Protein AF-A0A6G3X586-F1 (afdb_monomer_lite)

pLDDT: mean 78.6, std 13.58, range [30.55, 94.75]

Structure (mmCIF, N/CA/C/O backbone):
data_AF-A0A6G3X586-F1
#
_entry.id   AF-A0A6G3X586-F1
#
loop_
_atom_site.group_PDB
_atom_site.id
_atom_site.type_symbol
_atom_site.label_atom_id
_atom_site.label_alt_id
_atom_site.label_comp_id
_atom_site.label_asym_id
_atom_site.label_entity_id
_atom_site.label_seq_id
_atom_site.pdbx_PDB_ins_code
_atom_site.Cartn_x
_atom_site.Cartn_y
_atom_site.Cartn_z
_atom_site.occupancy
_atom_site.B_iso_or_equiv
_atom_site.auth_seq_id
_atom_site.auth_comp_id
_atom_site.auth_asym_id
_atom_site.auth_atom_id
_atom_site.pdbx_PDB_model_num
ATOM 1 N N . MET A 1 1 ? 48.080 -34.070 -4.039 1.00 36.97 1 MET A N 1
ATOM 2 C CA . MET A 1 1 ? 47.866 -32.963 -3.089 1.00 36.97 1 MET A CA 1
ATOM 3 C C . MET A 1 1 ? 46.733 -32.129 -3.652 1.00 36.97 1 MET A C 1
ATOM 5 O O . MET A 1 1 ? 46.839 -31.696 -4.789 1.00 36.97 1 MET A O 1
ATOM 9 N N . ALA A 1 2 ? 45.612 -32.093 -2.939 1.00 36.22 2 ALA A N 1
ATOM 10 C CA . ALA A 1 2 ? 44.369 -31.436 -3.334 1.00 36.22 2 ALA A CA 1
ATOM 11 C C . ALA A 1 2 ? 44.208 -30.117 -2.557 1.00 36.22 2 ALA A C 1
ATOM 13 O O . ALA A 1 2 ? 44.807 -29.987 -1.491 1.00 36.22 2 ALA A O 1
ATOM 14 N N . ASN A 1 3 ? 43.349 -29.232 -3.076 1.00 36.88 3 ASN A N 1
ATOM 15 C CA . ASN A 1 3 ? 42.994 -27.871 -2.632 1.00 36.88 3 ASN A CA 1
ATOM 16 C C . ASN A 1 3 ? 43.900 -26.721 -3.102 1.00 36.88 3 ASN A C 1
ATOM 18 O O . ASN A 1 3 ? 44.651 -26.172 -2.307 1.00 36.88 3 ASN A O 1
ATOM 22 N N . ASP A 1 4 ? 43.674 -26.253 -4.333 1.00 36.09 4 ASP A N 1
ATOM 23 C CA . ASP A 1 4 ? 43.528 -24.808 -4.566 1.00 36.09 4 ASP A CA 1
ATOM 24 C C . ASP A 1 4 ? 42.024 -24.531 -4.641 1.00 36.09 4 ASP A C 1
ATOM 26 O O . ASP A 1 4 ? 41.358 -24.742 -5.657 1.00 36.09 4 ASP A O 1
ATOM 30 N N . GLY A 1 5 ? 41.464 -24.223 -3.472 1.00 30.55 5 GLY A N 1
ATOM 31 C CA . GLY A 1 5 ? 40.041 -24.014 -3.271 1.00 30.55 5 GLY A CA 1
ATOM 32 C C . GLY A 1 5 ? 39.589 -22.711 -3.914 1.00 30.55 5 GLY A C 1
ATOM 33 O O . GLY A 1 5 ? 40.116 -21.644 -3.611 1.00 30.55 5 GLY A O 1
ATOM 34 N N . PHE A 1 6 ? 38.565 -22.809 -4.760 1.00 34.66 6 PHE A N 1
ATOM 35 C CA . PHE A 1 6 ? 37.678 -21.689 -5.033 1.00 34.66 6 PHE A CA 1
ATOM 36 C C . PHE A 1 6 ? 37.209 -21.114 -3.692 1.00 34.66 6 PHE A C 1
ATOM 38 O O . PHE A 1 6 ? 36.613 -21.818 -2.874 1.00 34.66 6 PHE A O 1
ATOM 45 N N . ASP A 1 7 ? 37.538 -19.850 -3.456 1.00 36.34 7 ASP A N 1
ATOM 46 C CA . ASP A 1 7 ? 37.133 -19.106 -2.275 1.00 36.34 7 ASP A CA 1
ATOM 47 C C . ASP A 1 7 ? 35.607 -18.905 -2.302 1.00 36.34 7 ASP A C 1
ATOM 49 O O . ASP A 1 7 ? 35.078 -18.082 -3.047 1.00 36.34 7 ASP A O 1
ATOM 53 N N . PHE A 1 8 ? 34.898 -19.717 -1.513 1.00 44.78 8 PHE A N 1
ATOM 54 C CA . PHE A 1 8 ? 33.467 -19.591 -1.216 1.00 44.78 8 PHE A CA 1
ATOM 55 C C . PHE A 1 8 ? 33.231 -18.831 0.098 1.00 44.78 8 PHE A C 1
ATOM 57 O O . PHE A 1 8 ? 32.256 -19.100 0.809 1.00 44.78 8 PHE A O 1
ATOM 64 N N . SER A 1 9 ? 34.115 -17.901 0.473 1.00 37.94 9 SER A N 1
ATOM 65 C CA . SER A 1 9 ? 33.796 -16.957 1.542 1.00 37.94 9 SER A CA 1
ATOM 66 C C . SER A 1 9 ? 32.467 -16.254 1.213 1.00 37.94 9 SER A C 1
ATOM 68 O O . SER A 1 9 ? 32.181 -16.004 0.039 1.00 37.94 9 SER A O 1
ATOM 70 N N . PRO A 1 10 ? 31.588 -15.990 2.203 1.00 40.00 10 PRO A N 1
ATOM 71 C CA . PRO A 1 10 ? 30.251 -15.477 1.939 1.00 40.00 10 PRO A CA 1
ATOM 72 C C . PRO A 1 10 ? 30.325 -14.019 1.464 1.00 40.00 10 PRO A C 1
ATOM 74 O O . PRO A 1 10 ? 30.099 -13.077 2.221 1.00 40.00 10 PRO A O 1
ATOM 77 N N . GLY A 1 11 ? 30.635 -13.818 0.185 1.00 35.56 11 GLY A N 1
ATOM 78 C CA . GLY A 1 11 ? 30.393 -12.572 -0.517 1.00 35.56 11 GLY A CA 1
ATOM 79 C C . GLY A 1 11 ? 28.892 -12.334 -0.504 1.00 35.56 11 GLY A C 1
ATOM 80 O O . GLY A 1 11 ? 28.153 -13.126 -1.077 1.00 35.56 11 GLY A O 1
ATOM 81 N N . ALA A 1 12 ? 28.465 -11.306 0.237 1.00 33.88 12 ALA A N 1
ATOM 82 C CA . ALA A 1 12 ? 27.104 -10.776 0.331 1.00 33.88 12 ALA A CA 1
ATOM 83 C C . ALA A 1 12 ? 26.022 -11.728 -0.209 1.00 33.88 12 ALA A C 1
ATOM 85 O O . ALA A 1 12 ? 25.489 -11.515 -1.299 1.00 33.88 12 ALA A O 1
ATOM 86 N N . GLN A 1 13 ? 25.707 -12.785 0.548 1.00 34.16 13 GLN A N 1
ATOM 87 C CA . GLN A 1 13 ? 24.549 -13.618 0.243 1.00 34.16 13 GLN A CA 1
ATOM 88 C C . GLN A 1 13 ? 23.329 -12.698 0.220 1.00 34.16 13 GLN A C 1
ATOM 90 O O . GLN A 1 13 ? 22.898 -12.193 1.256 1.00 34.16 13 GLN A O 1
ATOM 95 N N . ILE A 1 14 ? 22.798 -12.439 -0.974 1.00 38.78 14 ILE A N 1
ATOM 96 C CA . ILE A 1 14 ? 21.468 -11.864 -1.129 1.00 38.78 14 ILE A CA 1
ATOM 97 C C . ILE A 1 14 ? 20.539 -12.909 -0.510 1.00 38.78 14 ILE A C 1
ATOM 99 O O . ILE A 1 14 ? 20.522 -14.038 -1.005 1.00 38.78 14 ILE A O 1
ATOM 103 N N . PRO A 1 15 ? 19.816 -12.606 0.581 1.00 34.91 15 PRO A N 1
ATOM 104 C CA . PRO A 1 15 ? 18.956 -13.593 1.208 1.00 34.91 15 PRO A CA 1
ATOM 105 C C . PRO A 1 15 ? 17.920 -14.062 0.187 1.00 34.91 15 PRO A C 1
ATOM 107 O O . PRO A 1 15 ? 17.019 -13.308 -0.182 1.00 34.91 15 PRO A O 1
ATOM 110 N N . ILE A 1 16 ? 18.031 -15.311 -0.267 1.00 45.00 16 ILE A N 1
ATOM 111 C CA . ILE A 1 16 ? 16.964 -15.986 -1.007 1.00 45.00 16 ILE A CA 1
ATOM 112 C C . ILE A 1 16 ? 15.953 -16.465 0.039 1.00 45.00 16 ILE A C 1
ATOM 114 O O . ILE A 1 16 ? 15.824 -17.648 0.336 1.00 45.00 16 ILE A O 1
ATOM 118 N N . GLN A 1 17 ? 15.267 -15.513 0.669 1.00 34.84 17 GLN A N 1
ATOM 119 C CA . GLN A 1 17 ? 14.029 -15.794 1.380 1.00 34.84 17 GLN A CA 1
ATOM 120 C C . GLN A 1 17 ? 12.883 -15.569 0.397 1.00 34.84 17 GLN A C 1
ATOM 122 O O . GLN A 1 17 ? 12.553 -14.433 0.069 1.00 34.84 17 GLN A O 1
ATOM 127 N N . GLY A 1 18 ? 12.305 -16.662 -0.097 1.00 41.31 18 GLY A N 1
ATOM 128 C CA . GLY A 1 18 ? 11.139 -16.622 -0.977 1.00 41.31 18 GLY A CA 1
ATOM 129 C C . GLY A 1 18 ? 11.211 -17.651 -2.096 1.00 41.31 18 GLY A C 1
ATOM 130 O O . GLY A 1 18 ? 11.381 -17.297 -3.255 1.00 41.31 18 GLY A O 1
ATOM 131 N N . SER A 1 19 ? 11.012 -18.931 -1.774 1.00 39.28 19 SER A N 1
ATOM 132 C CA . SER A 1 19 ? 10.691 -19.962 -2.777 1.00 39.28 19 SER A CA 1
ATOM 133 C C . SER A 1 19 ? 9.317 -19.750 -3.436 1.00 39.28 19 SER A C 1
ATOM 135 O O . SER A 1 19 ? 8.934 -20.508 -4.323 1.00 39.28 19 SER A O 1
ATOM 137 N N . GLY A 1 20 ? 8.568 -18.723 -3.023 1.00 43.47 20 GLY A N 1
ATOM 138 C CA . GLY A 1 20 ? 7.273 -18.355 -3.578 1.00 43.47 20 GLY A CA 1
ATOM 139 C C . GLY A 1 20 ? 7.307 -17.003 -4.271 1.00 43.47 20 GLY A C 1
ATOM 140 O O . GLY A 1 20 ? 6.726 -16.078 -3.732 1.00 43.47 20 GLY A O 1
ATOM 141 N N . GLY A 1 21 ? 7.985 -16.885 -5.419 1.00 50.34 21 GLY A N 1
ATOM 142 C CA . GLY A 1 21 ? 7.799 -15.844 -6.455 1.00 50.34 21 GLY A CA 1
ATOM 143 C C . GLY A 1 21 ? 7.894 -14.349 -6.080 1.00 50.34 21 GLY A C 1
ATOM 144 O O . GLY A 1 21 ? 7.974 -13.517 -6.976 1.00 50.34 21 GLY A O 1
ATOM 145 N N . GLN A 1 22 ? 7.897 -13.987 -4.800 1.00 57.09 22 GLN A N 1
ATOM 146 C CA . GLN A 1 22 ? 7.842 -12.629 -4.276 1.00 57.09 22 GLN A CA 1
ATOM 147 C C . GLN A 1 22 ? 9.166 -12.304 -3.597 1.00 57.09 22 GLN A C 1
ATOM 149 O O . GLN A 1 22 ? 9.701 -13.085 -2.809 1.00 57.09 22 GLN A O 1
ATOM 154 N N . THR A 1 23 ? 9.712 -11.137 -3.922 1.00 70.12 23 THR A N 1
ATOM 155 C CA . THR A 1 23 ? 11.015 -10.709 -3.414 1.00 70.12 23 THR A CA 1
ATOM 156 C C . THR A 1 23 ? 10.920 -10.274 -1.949 1.00 70.12 23 THR A C 1
ATOM 158 O O . THR A 1 23 ? 9.900 -9.736 -1.514 1.00 70.12 23 THR A O 1
ATOM 161 N N . VAL A 1 24 ? 12.010 -10.424 -1.186 1.00 75.19 24 VAL A N 1
ATOM 162 C CA . VAL A 1 24 ? 12.110 -9.944 0.211 1.00 75.19 24 VAL A CA 1
ATOM 163 C C . VAL A 1 24 ? 11.704 -8.471 0.331 1.00 75.19 24 VAL A C 1
ATOM 165 O O . VAL A 1 24 ? 10.998 -8.091 1.263 1.00 75.19 24 VAL A O 1
ATOM 168 N N . ALA A 1 25 ? 12.096 -7.648 -0.646 1.00 80.12 25 ALA A N 1
ATOM 169 C CA . ALA A 1 25 ? 11.723 -6.238 -0.710 1.00 80.12 25 ALA A CA 1
ATOM 170 C C . ALA A 1 25 ? 10.202 -6.037 -0.847 1.00 80.12 25 ALA A C 1
ATOM 172 O O . ALA A 1 25 ? 9.638 -5.179 -0.167 1.00 80.12 25 ALA A O 1
ATOM 173 N N . THR A 1 26 ? 9.532 -6.857 -1.666 1.00 85.38 26 THR A N 1
ATOM 174 C CA . THR A 1 26 ? 8.068 -6.834 -1.827 1.00 85.38 26 THR A CA 1
ATOM 175 C C . THR A 1 26 ? 7.377 -7.155 -0.507 1.00 85.38 26 THR A C 1
ATOM 177 O O . THR A 1 26 ? 6.528 -6.387 -0.055 1.00 85.38 26 THR A O 1
ATOM 180 N N . ASN A 1 27 ? 7.791 -8.237 0.157 1.00 85.56 27 ASN A N 1
ATOM 181 C CA . ASN A 1 27 ? 7.192 -8.668 1.420 1.00 85.56 27 ASN A CA 1
ATOM 182 C C . ASN A 1 27 ? 7.431 -7.652 2.539 1.00 85.56 27 ASN A C 1
ATOM 184 O O . ASN A 1 27 ? 6.507 -7.316 3.280 1.00 85.56 27 ASN A O 1
ATOM 188 N N . ALA A 1 28 ? 8.644 -7.102 2.632 1.00 84.75 28 ALA A N 1
ATOM 189 C CA . ALA A 1 28 ? 8.978 -6.071 3.606 1.00 84.75 28 ALA A CA 1
ATOM 190 C C . ALA A 1 28 ? 8.129 -4.804 3.409 1.00 84.75 28 ALA A C 1
ATOM 192 O O . ALA A 1 28 ? 7.617 -4.258 4.391 1.00 84.75 28 ALA A O 1
ATOM 193 N N . LEU A 1 29 ? 7.921 -4.365 2.164 1.00 88.00 29 LEU A N 1
ATOM 194 C CA . LEU A 1 29 ? 7.099 -3.192 1.861 1.00 88.00 29 LEU A CA 1
ATOM 195 C C . LEU A 1 29 ? 5.605 -3.463 2.097 1.00 88.00 29 LEU A C 1
ATOM 197 O O . LEU A 1 29 ? 4.931 -2.662 2.742 1.00 88.00 29 LEU A O 1
ATOM 201 N N . ALA A 1 30 ? 5.097 -4.620 1.666 1.00 89.44 30 ALA A N 1
ATOM 202 C CA . ALA A 1 30 ? 3.726 -5.057 1.932 1.00 89.44 30 ALA A CA 1
ATOM 203 C C . ALA A 1 30 ? 3.435 -5.168 3.440 1.00 89.44 30 ALA A C 1
ATOM 205 O O . ALA A 1 30 ? 2.337 -4.839 3.894 1.00 89.44 30 ALA A O 1
ATOM 206 N N . SER A 1 31 ? 4.437 -5.558 4.237 1.00 89.56 31 SER A N 1
ATOM 207 C CA . SER A 1 31 ? 4.339 -5.668 5.696 1.00 89.56 31 SER A CA 1
ATOM 208 C C . SER A 1 31 ? 3.964 -4.342 6.369 1.00 89.56 31 SER A C 1
ATOM 210 O O . SER A 1 31 ? 3.285 -4.341 7.398 1.00 89.56 31 SER A O 1
ATOM 212 N N . ALA A 1 32 ? 4.352 -3.206 5.774 1.00 90.44 32 ALA A N 1
ATOM 213 C CA . ALA A 1 32 ? 4.057 -1.880 6.307 1.00 90.44 32 ALA A CA 1
ATOM 214 C C . ALA A 1 32 ? 2.546 -1.624 6.413 1.00 90.44 32 ALA A C 1
ATOM 216 O O . ALA A 1 32 ? 2.111 -0.959 7.351 1.00 90.44 32 ALA A O 1
ATOM 217 N N . ALA A 1 33 ? 1.737 -2.232 5.536 1.00 90.88 33 ALA A N 1
ATOM 218 C CA . ALA A 1 33 ? 0.279 -2.125 5.559 1.00 90.88 33 ALA A CA 1
ATOM 219 C C . ALA A 1 33 ? -0.357 -2.649 6.857 1.00 90.88 33 ALA A C 1
ATOM 221 O O . ALA A 1 33 ? -1.473 -2.247 7.190 1.00 90.88 33 ALA A O 1
ATOM 222 N N . TYR A 1 34 ? 0.337 -3.516 7.600 1.00 91.19 34 TYR A N 1
ATOM 223 C CA . TYR A 1 34 ? -0.156 -4.166 8.819 1.00 91.19 34 TYR A CA 1
ATOM 224 C C . TYR A 1 34 ? 0.435 -3.590 10.113 1.00 91.19 34 TYR A C 1
ATOM 226 O O . TYR A 1 34 ? 0.056 -4.025 11.200 1.00 91.19 34 TYR A O 1
ATOM 234 N N . ARG A 1 35 ? 1.351 -2.616 10.025 1.00 89.56 35 ARG A N 1
ATOM 235 C CA . ARG A 1 35 ? 2.018 -2.033 11.197 1.00 89.56 35 ARG A CA 1
ATOM 236 C C . ARG A 1 35 ? 1.106 -1.074 11.961 1.00 89.56 35 ARG A C 1
ATOM 238 O O . ARG A 1 35 ? 0.353 -0.307 11.364 1.00 89.56 35 ARG A O 1
ATOM 245 N N . ASP A 1 36 ? 1.257 -1.077 13.283 1.00 86.06 36 ASP A N 1
ATOM 246 C CA . ASP A 1 36 ? 0.514 -0.216 14.220 1.00 86.06 36 ASP A CA 1
ATOM 247 C C . ASP A 1 36 ? 1.396 0.886 14.841 1.00 86.06 36 ASP A C 1
ATOM 249 O O . ASP A 1 36 ? 1.116 1.428 15.906 1.00 86.06 36 ASP A O 1
ATOM 253 N N . SER A 1 37 ? 2.522 1.191 14.194 1.00 86.62 37 SER A N 1
ATOM 254 C CA . SER A 1 37 ? 3.462 2.226 14.631 1.00 86.62 37 SER A CA 1
ATOM 255 C C . SER A 1 37 ? 2.902 3.640 14.400 1.00 86.62 37 SER A C 1
ATOM 257 O O . SER A 1 37 ? 1.999 3.815 13.575 1.00 86.62 37 SER A O 1
ATOM 259 N N . PRO A 1 38 ? 3.455 4.666 15.073 1.00 87.00 38 PRO A N 1
ATOM 260 C CA . PRO A 1 38 ? 3.139 6.062 14.777 1.00 87.00 38 PRO A CA 1
ATOM 261 C C . PRO A 1 38 ? 3.427 6.406 13.310 1.00 87.00 38 PRO A C 1
ATOM 263 O O . PRO A 1 38 ? 4.398 5.909 12.736 1.00 87.00 38 PRO A O 1
ATOM 266 N N . VAL A 1 39 ? 2.604 7.257 12.694 1.00 84.44 39 VAL A N 1
ATOM 267 C CA . VAL A 1 39 ? 2.722 7.619 11.265 1.00 84.44 39 VAL A CA 1
ATOM 268 C C . VAL A 1 39 ? 4.057 8.289 10.965 1.00 84.44 39 VAL A C 1
ATOM 270 O O . VAL A 1 39 ? 4.594 8.131 9.875 1.00 84.44 39 VAL A O 1
ATOM 273 N N . GLU A 1 40 ? 4.618 8.998 11.940 1.00 83.94 40 GLU A N 1
ATOM 274 C CA . GLU A 1 40 ? 5.880 9.723 11.833 1.00 83.94 40 GLU A CA 1
ATOM 275 C C . GLU A 1 40 ? 7.057 8.802 11.492 1.00 83.94 40 GLU A C 1
ATOM 277 O O . GLU A 1 40 ? 7.987 9.244 10.826 1.00 83.94 40 GLU A O 1
ATOM 282 N N . THR A 1 41 ? 6.977 7.512 11.839 1.00 85.19 41 THR A N 1
ATOM 283 C CA . THR A 1 41 ? 7.995 6.508 11.475 1.00 85.19 41 THR A CA 1
ATOM 284 C C . THR A 1 41 ? 8.160 6.331 9.961 1.00 85.19 41 THR A C 1
ATOM 286 O O . THR A 1 41 ? 9.172 5.811 9.506 1.00 85.19 41 THR A O 1
ATOM 289 N N . ILE A 1 42 ? 7.210 6.804 9.141 1.00 82.56 42 ILE A N 1
ATOM 290 C CA . ILE A 1 42 ? 7.372 6.816 7.681 1.00 82.56 42 ILE A CA 1
ATOM 291 C C . ILE A 1 42 ? 8.483 7.771 7.223 1.00 82.56 42 ILE A C 1
ATOM 293 O O . ILE A 1 42 ? 9.032 7.596 6.138 1.00 82.56 42 ILE A O 1
ATOM 297 N N . LEU A 1 43 ? 8.812 8.785 8.032 1.00 85.50 43 LEU A N 1
ATOM 298 C CA . LEU A 1 43 ? 9.850 9.765 7.719 1.00 85.50 43 LEU A CA 1
ATOM 299 C C . LEU A 1 43 ? 11.255 9.162 7.805 1.00 85.50 43 LEU A C 1
ATOM 301 O O . LEU A 1 43 ? 12.158 9.665 7.139 1.00 85.50 43 LEU A O 1
ATOM 305 N N . ASP A 1 44 ? 11.420 8.060 8.539 1.00 84.25 44 ASP A N 1
ATOM 306 C CA . ASP A 1 44 ? 12.688 7.330 8.644 1.00 84.25 44 ASP A CA 1
ATOM 307 C C . ASP A 1 44 ? 13.099 6.701 7.301 1.00 84.25 44 ASP A C 1
ATOM 309 O O . ASP A 1 44 ? 14.271 6.420 7.071 1.00 84.25 44 ASP A O 1
ATOM 313 N N . ALA A 1 45 ? 12.142 6.504 6.387 1.00 80.06 45 ALA A N 1
ATOM 314 C CA . ALA A 1 45 ? 12.386 5.981 5.044 1.00 80.06 45 ALA A CA 1
ATOM 315 C C . ALA A 1 45 ? 12.781 7.064 4.018 1.00 80.06 45 ALA A C 1
ATOM 317 O O . ALA A 1 45 ? 12.910 6.764 2.829 1.00 80.06 45 ALA A O 1
ATOM 318 N N . ASN A 1 46 ? 12.938 8.323 4.437 1.00 82.00 46 ASN A N 1
ATOM 319 C CA . ASN A 1 46 ? 13.343 9.402 3.541 1.00 82.00 46 ASN A CA 1
ATOM 320 C C . ASN A 1 46 ? 14.794 9.229 3.080 1.00 82.00 46 ASN A C 1
ATOM 322 O O . ASN A 1 46 ? 15.685 8.932 3.872 1.00 82.00 46 ASN A O 1
ATOM 326 N N . SER A 1 47 ? 15.038 9.493 1.799 1.00 76.12 47 SER A N 1
ATOM 327 C CA . SER A 1 47 ? 16.384 9.601 1.235 1.00 76.12 47 SER A CA 1
ATOM 328 C C . SER A 1 47 ? 16.666 11.038 0.805 1.00 76.12 47 SER A C 1
ATOM 330 O O . SER A 1 47 ? 15.758 11.870 0.729 1.00 76.12 47 SER A O 1
ATOM 332 N N . GLU A 1 48 ? 17.925 11.340 0.484 1.00 73.88 48 GLU A N 1
ATOM 333 C CA . GLU A 1 48 ? 18.315 12.648 -0.065 1.00 73.88 48 GLU A CA 1
ATOM 334 C C . GLU A 1 48 ? 17.473 13.026 -1.296 1.00 73.88 48 GLU A C 1
ATOM 336 O O . GLU A 1 48 ? 17.083 14.183 -1.465 1.00 73.88 48 GLU A O 1
ATOM 341 N N . TRP A 1 49 ? 17.119 12.025 -2.108 1.00 68.06 49 TRP A N 1
ATOM 342 C CA . TRP A 1 49 ? 16.405 12.186 -3.372 1.00 68.06 49 TRP A CA 1
ATOM 343 C C . TRP A 1 49 ? 14.879 12.103 -3.261 1.00 68.06 49 TRP A C 1
ATOM 345 O O . TRP A 1 49 ? 14.187 12.632 -4.137 1.00 68.06 49 TRP A O 1
ATOM 355 N N . HIS A 1 50 ? 14.347 11.456 -2.217 1.00 73.81 50 HIS A N 1
ATOM 356 C CA . HIS A 1 50 ? 12.912 11.240 -2.025 1.00 73.81 50 HIS A CA 1
ATOM 357 C C . HIS A 1 50 ? 12.490 11.574 -0.591 1.00 73.81 50 HIS A C 1
ATOM 359 O O . HIS A 1 50 ? 12.794 10.844 0.353 1.00 73.81 50 HIS A O 1
ATOM 365 N N . LYS A 1 51 ? 11.742 12.675 -0.444 1.00 79.44 51 LYS A N 1
ATOM 366 C CA . LYS A 1 51 ? 11.223 13.157 0.841 1.00 79.44 51 LYS A CA 1
ATOM 367 C C . LYS A 1 51 ? 9.717 12.946 0.936 1.00 79.44 51 LYS A C 1
ATOM 369 O O . LYS A 1 51 ? 8.960 13.347 0.054 1.00 79.44 51 LYS A O 1
ATOM 374 N N . SER A 1 52 ? 9.287 12.361 2.042 1.00 80.19 52 SER A N 1
ATOM 375 C CA . SER A 1 52 ? 7.888 12.196 2.416 1.00 80.19 52 SER A CA 1
ATOM 376 C C . SER A 1 52 ? 7.454 13.325 3.343 1.00 80.19 52 SER A C 1
ATOM 378 O O . SER A 1 52 ? 8.227 13.802 4.172 1.00 80.19 52 SER A O 1
ATOM 380 N N . VAL A 1 53 ? 6.191 13.734 3.228 1.00 81.31 53 VAL A N 1
ATOM 381 C CA . VAL A 1 53 ? 5.582 14.741 4.104 1.00 81.31 53 VAL A CA 1
ATOM 382 C C . VAL A 1 53 ? 4.388 14.118 4.811 1.00 81.31 53 VAL A C 1
ATOM 384 O O . VAL A 1 53 ? 3.450 13.657 4.158 1.00 81.31 53 VAL A O 1
ATOM 387 N N . VAL A 1 54 ? 4.401 14.147 6.143 1.00 80.94 54 VAL A N 1
ATOM 388 C CA . VAL A 1 54 ? 3.244 13.783 6.968 1.00 80.94 54 VAL A CA 1
ATOM 389 C C . VAL A 1 54 ? 2.439 15.049 7.238 1.00 80.94 54 VAL A C 1
ATOM 391 O O . VAL A 1 54 ? 2.900 15.966 7.915 1.00 80.94 54 VAL A O 1
ATOM 394 N N . LYS A 1 55 ? 1.228 15.123 6.680 1.00 75.00 55 LYS A N 1
ATOM 395 C CA . LYS A 1 55 ? 0.302 16.230 6.942 1.00 75.00 55 LYS A CA 1
ATOM 396 C C . LYS A 1 55 ? -0.487 15.932 8.213 1.00 75.00 55 LYS A C 1
ATOM 398 O O . LYS A 1 55 ? -1.095 14.871 8.328 1.00 75.00 55 LYS A O 1
ATOM 403 N N . THR A 1 56 ? -0.505 16.872 9.152 1.00 66.94 56 THR A N 1
ATOM 404 C CA . THR A 1 56 ? -1.351 16.767 10.346 1.00 66.94 56 THR A CA 1
ATOM 405 C C . THR A 1 56 ? -2.825 16.926 9.958 1.00 66.94 56 THR A C 1
ATOM 407 O O . THR A 1 56 ? -3.171 17.749 9.110 1.00 66.94 56 THR A O 1
ATOM 410 N N . GLY A 1 57 ? -3.699 16.092 10.534 1.00 62.12 57 GLY A N 1
ATOM 411 C CA . GLY A 1 57 ? -5.125 16.050 10.192 1.00 62.12 57 GLY A CA 1
ATOM 412 C C . GLY A 1 57 ? -5.827 17.410 10.325 1.00 62.12 57 GLY A C 1
ATOM 413 O O . GLY A 1 57 ? -5.533 18.194 11.230 1.00 62.12 57 GLY A O 1
ATOM 414 N N . SER A 1 58 ? -6.768 17.685 9.416 1.00 55.84 58 SER A N 1
ATOM 415 C CA . SER A 1 58 ? -7.366 19.014 9.202 1.00 55.84 58 SER A CA 1
ATOM 416 C C . SER A 1 58 ? -8.376 19.454 10.269 1.00 55.84 58 SER A C 1
ATOM 418 O O . SER A 1 58 ? -8.608 20.654 10.430 1.00 55.84 58 SER A O 1
ATOM 420 N N . SER A 1 59 ? -8.978 18.537 11.034 1.00 55.72 59 SER A N 1
ATOM 421 C CA . SER A 1 59 ? -10.032 18.918 11.980 1.00 55.72 59 SER A CA 1
ATOM 422 C C . SER A 1 59 ? -9.449 19.339 13.330 1.00 55.72 59 SER A C 1
ATOM 424 O O . SER A 1 59 ? -8.937 18.503 14.069 1.00 55.72 59 SER A O 1
ATOM 426 N N . LYS A 1 60 ? -9.584 20.619 13.698 1.00 53.47 60 LYS A N 1
ATOM 427 C CA . LYS A 1 60 ? -9.293 21.114 15.060 1.00 53.47 60 LYS A CA 1
ATOM 428 C C . LYS A 1 60 ? -10.220 20.501 16.128 1.00 53.47 60 LYS A C 1
ATOM 430 O O . LYS A 1 60 ? -9.807 20.407 17.277 1.00 53.47 60 LYS A O 1
ATOM 435 N N . LEU A 1 61 ? -11.422 20.062 15.738 1.00 47.22 61 LEU A N 1
ATOM 436 C CA . LEU A 1 61 ? -12.472 19.535 16.623 1.00 47.22 61 LEU A CA 1
ATOM 437 C C . LEU A 1 61 ? -12.226 18.081 17.078 1.00 47.22 61 LEU A C 1
ATOM 439 O O . LEU A 1 61 ? -12.528 17.741 18.215 1.00 47.22 61 LEU A O 1
ATOM 443 N N . PHE A 1 62 ? -11.622 17.243 16.225 1.00 51.19 62 PHE A N 1
ATOM 444 C CA . PHE A 1 62 ? -11.301 15.838 16.525 1.00 51.19 62 PHE A CA 1
ATOM 445 C C . PHE A 1 62 ? -9.792 15.594 16.693 1.00 51.19 62 PHE A C 1
ATOM 447 O O . PHE A 1 62 ? -9.324 14.470 16.531 1.00 51.19 62 PHE A O 1
ATOM 454 N N . LYS A 1 63 ? -9.025 16.626 17.088 1.00 54.59 63 LYS A N 1
ATOM 455 C CA . LYS A 1 63 ? -7.590 16.567 17.464 1.00 54.59 63 LYS A CA 1
ATOM 456 C C . LYS A 1 63 ? -7.291 15.700 18.697 1.00 54.59 63 LYS A C 1
ATOM 458 O O . LYS A 1 63 ? -6.284 15.891 19.373 1.00 54.59 63 LYS A O 1
ATOM 463 N N . SER A 1 64 ? -8.166 14.769 19.040 1.00 58.69 64 SER A N 1
ATOM 464 C CA . SER A 1 64 ? -7.891 13.834 20.114 1.00 58.69 64 SER A CA 1
ATOM 465 C C . SER A 1 64 ? -6.912 12.773 19.621 1.00 58.69 64 SER A C 1
ATOM 467 O O . SER A 1 64 ? -7.067 12.274 18.505 1.00 58.69 64 SER A O 1
ATOM 469 N N . ASP A 1 65 ? -5.964 12.376 20.472 1.00 63.44 65 ASP A N 1
ATOM 470 C CA . ASP A 1 65 ? -5.035 11.268 20.201 1.00 63.44 65 ASP A CA 1
ATOM 471 C C . ASP A 1 65 ? -5.749 9.962 19.803 1.00 63.44 65 ASP A C 1
ATOM 473 O O . ASP A 1 65 ? -5.145 9.104 19.172 1.00 63.44 65 ASP A O 1
ATOM 477 N N . TYR A 1 66 ? -7.048 9.838 20.101 1.00 62.47 66 TYR A N 1
ATOM 478 C CA . TYR A 1 66 ? -7.882 8.681 19.776 1.00 62.47 66 TYR A CA 1
ATOM 479 C C . TYR A 1 66 ? -8.194 8.493 18.282 1.00 62.47 66 TYR A C 1
ATOM 481 O O . TYR A 1 66 ? -8.579 7.394 17.903 1.00 62.47 66 TYR A O 1
ATOM 489 N N . PHE A 1 67 ? -8.053 9.526 17.441 1.00 69.62 67 PHE A N 1
ATOM 490 C CA . PHE A 1 67 ? -8.394 9.459 16.006 1.00 69.62 67 PHE A CA 1
ATOM 491 C C . PHE A 1 67 ? -7.191 9.671 15.084 1.00 69.62 67 PHE A C 1
ATOM 493 O O . PHE A 1 67 ? -7.353 9.981 13.903 1.00 69.62 67 PHE A O 1
ATOM 500 N N . LYS A 1 68 ? -5.969 9.544 15.609 1.00 75.69 68 LYS A N 1
ATOM 501 C CA . LYS A 1 68 ? -4.782 9.575 14.756 1.00 75.69 68 LYS A CA 1
ATOM 502 C C . LYS A 1 68 ? -4.723 8.270 13.953 1.00 75.69 68 LYS A C 1
ATOM 504 O O . LYS A 1 68 ? -4.825 7.207 14.566 1.00 75.69 68 LYS A O 1
ATOM 509 N N . PRO A 1 69 ? -4.560 8.331 12.618 1.00 79.62 69 PRO A N 1
ATOM 510 C CA . PRO A 1 69 ? -4.332 7.122 11.841 1.00 79.62 69 PRO A CA 1
ATOM 511 C C . PRO A 1 69 ? -3.027 6.477 12.305 1.00 79.62 69 PRO A C 1
ATOM 513 O O . PRO A 1 69 ? -2.109 7.179 12.732 1.00 79.62 69 PRO A O 1
ATOM 516 N N . ASN A 1 70 ? -2.935 5.155 12.220 1.00 86.62 70 ASN A N 1
ATOM 517 C CA . ASN A 1 70 ? -1.663 4.462 12.412 1.00 86.62 70 ASN A CA 1
ATOM 518 C C . ASN A 1 70 ? -0.856 4.427 11.103 1.00 86.62 70 ASN A C 1
ATOM 520 O O . ASN A 1 70 ? -1.375 4.739 10.025 1.00 86.62 70 ASN A O 1
ATOM 524 N N . LEU A 1 71 ? 0.424 4.047 11.187 1.00 88.12 71 LEU A N 1
ATOM 525 C CA . LEU A 1 71 ? 1.306 3.936 10.023 1.00 88.12 71 LEU A CA 1
ATOM 526 C C . LEU A 1 71 ? 0.682 3.066 8.928 1.00 88.12 71 LEU A C 1
ATOM 528 O O . LEU A 1 71 ? 0.644 3.480 7.773 1.00 88.12 71 LEU A O 1
ATOM 532 N N . GLY A 1 72 ? 0.183 1.877 9.279 1.00 89.56 72 GLY A N 1
ATOM 533 C CA . GLY A 1 72 ? -0.351 0.933 8.303 1.00 89.56 72 GLY A CA 1
ATOM 534 C C . GLY A 1 72 ? -1.621 1.416 7.604 1.00 89.56 72 GLY A C 1
ATOM 535 O O . GLY A 1 72 ? -1.815 1.118 6.429 1.00 89.56 72 GLY A O 1
ATOM 536 N N . GLU A 1 73 ? -2.478 2.173 8.284 1.00 89.25 73 GLU A N 1
ATOM 537 C CA . GLU A 1 73 ? -3.687 2.777 7.720 1.00 89.25 73 GLU A CA 1
ATOM 538 C C . GLU A 1 73 ? -3.334 3.936 6.791 1.00 89.25 73 GLU A C 1
ATOM 540 O O . GLU A 1 73 ? -3.795 3.966 5.648 1.00 89.25 73 GLU A O 1
ATOM 545 N N . ALA A 1 74 ? -2.457 4.839 7.237 1.00 89.12 74 ALA A N 1
ATOM 546 C CA . ALA A 1 74 ? -1.978 5.944 6.414 1.00 89.12 74 ALA A CA 1
ATOM 547 C C . ALA A 1 74 ? -1.251 5.432 5.159 1.00 89.12 74 ALA A C 1
ATOM 549 O O . ALA A 1 74 ? -1.514 5.906 4.052 1.00 89.12 74 ALA A O 1
ATOM 550 N N . PHE A 1 75 ? -0.387 4.425 5.316 1.00 91.19 75 PHE A N 1
ATOM 551 C CA . PHE A 1 75 ? 0.335 3.787 4.220 1.00 91.19 75 PHE A CA 1
ATOM 552 C C . PHE A 1 75 ? -0.616 3.091 3.243 1.00 91.19 75 PHE A C 1
ATOM 554 O O . PHE A 1 75 ? -0.595 3.401 2.053 1.00 91.19 75 PHE A O 1
ATOM 561 N N . ALA A 1 76 ? -1.496 2.207 3.727 1.00 92.06 76 ALA A N 1
ATOM 562 C CA . ALA A 1 76 ? -2.408 1.461 2.863 1.00 92.06 76 ALA A CA 1
ATOM 563 C C . ALA A 1 76 ? -3.372 2.384 2.106 1.00 92.06 76 ALA A C 1
ATOM 565 O O . ALA A 1 76 ? -3.652 2.158 0.927 1.00 92.06 76 ALA A O 1
ATOM 566 N N . ARG A 1 77 ? -3.854 3.453 2.753 1.00 90.12 77 ARG A N 1
ATOM 567 C CA . ARG A 1 77 ? -4.699 4.459 2.106 1.00 90.12 77 ARG A CA 1
ATOM 568 C C . ARG A 1 77 ? -3.935 5.251 1.046 1.00 90.12 77 ARG A C 1
ATOM 570 O O . ARG A 1 77 ? -4.443 5.414 -0.061 1.00 90.12 77 ARG A O 1
ATOM 577 N N . ALA A 1 78 ? -2.718 5.699 1.351 1.00 89.19 78 ALA A N 1
ATOM 578 C CA . ALA A 1 78 ? -1.890 6.438 0.402 1.00 89.19 78 ALA A CA 1
ATOM 579 C C . ALA A 1 78 ? -1.506 5.587 -0.818 1.00 89.19 78 ALA A C 1
ATOM 581 O O . ALA A 1 78 ? -1.527 6.086 -1.941 1.00 89.19 78 ALA A O 1
ATOM 582 N N . VAL A 1 79 ? -1.184 4.305 -0.613 1.00 91.50 79 VAL A N 1
ATOM 583 C CA . VAL A 1 79 ? -0.910 3.351 -1.696 1.00 91.50 79 VAL A CA 1
ATOM 584 C C . VAL A 1 79 ? -2.155 3.154 -2.556 1.00 91.50 79 VAL A C 1
ATOM 586 O O . VAL A 1 79 ? -2.065 3.266 -3.773 1.00 91.50 79 VAL A O 1
ATOM 589 N N . GLN A 1 80 ? -3.328 2.949 -1.952 1.00 89.94 80 GLN A N 1
ATOM 590 C CA . GLN A 1 80 ? -4.580 2.813 -2.698 1.00 89.94 80 GLN A CA 1
ATOM 591 C C . GLN A 1 80 ? -4.875 4.053 -3.560 1.00 89.94 80 GLN A C 1
ATOM 593 O O . GLN A 1 80 ? -5.174 3.921 -4.744 1.00 89.94 80 GLN A O 1
ATOM 598 N N . GLU A 1 81 ? -4.754 5.259 -3.001 1.00 89.44 81 GLU A N 1
ATOM 599 C CA . GLU A 1 81 ? -5.021 6.501 -3.740 1.00 89.44 81 GLU A CA 1
ATOM 600 C C . GLU A 1 81 ? -3.999 6.755 -4.856 1.00 89.44 81 GLU A C 1
ATOM 602 O O . GLU A 1 81 ? -4.376 7.181 -5.947 1.00 89.44 81 GLU A O 1
ATOM 607 N N . ARG A 1 82 ? -2.713 6.466 -4.622 1.00 88.38 82 ARG A N 1
ATOM 608 C CA . ARG A 1 82 ? -1.644 6.733 -5.600 1.00 88.38 82 ARG A CA 1
ATOM 609 C C . ARG A 1 82 ? -1.491 5.652 -6.665 1.00 88.38 82 ARG A C 1
ATOM 611 O O . ARG A 1 82 ? -1.061 5.978 -7.765 1.00 88.38 82 ARG A O 1
ATOM 618 N N . MET A 1 83 ? -1.827 4.400 -6.360 1.00 89.31 83 MET A N 1
ATOM 619 C CA . MET A 1 83 ? -1.643 3.269 -7.281 1.00 89.31 83 MET A CA 1
ATOM 620 C C . MET A 1 83 ? -2.919 2.892 -8.031 1.00 89.31 83 MET A C 1
ATOM 622 O O . MET A 1 83 ? -2.836 2.369 -9.137 1.00 89.31 83 MET A O 1
ATOM 626 N N . LEU A 1 84 ? -4.096 3.175 -7.465 1.00 87.62 84 LEU A N 1
ATOM 627 C CA . LEU A 1 84 ? -5.387 2.803 -8.060 1.00 87.62 84 LEU A CA 1
ATOM 628 C C . LEU A 1 84 ? -6.330 3.993 -8.280 1.00 87.62 84 LEU A C 1
ATOM 630 O O . LEU A 1 84 ? -7.395 3.824 -8.868 1.00 87.62 84 LEU A O 1
ATOM 634 N N . GLY A 1 85 ? -5.978 5.196 -7.818 1.00 84.56 85 GLY A N 1
ATOM 635 C CA . GLY A 1 85 ? -6.806 6.385 -8.017 1.00 84.56 85 GLY A CA 1
ATOM 636 C C . GLY A 1 85 ? -6.936 6.768 -9.493 1.00 84.56 85 GLY A C 1
ATOM 637 O O . GLY A 1 85 ? -5.963 6.724 -10.242 1.00 84.56 85 GLY A O 1
ATOM 638 N N . GLY A 1 86 ? -8.130 7.205 -9.909 1.00 75.62 86 GLY A N 1
ATOM 639 C CA . GLY A 1 86 ? -8.409 7.551 -11.311 1.00 75.62 86 GLY A CA 1
ATOM 640 C C . GLY A 1 86 ? -7.561 8.704 -11.867 1.00 75.62 86 GLY A C 1
ATOM 641 O O . GLY A 1 86 ? -7.260 8.719 -13.053 1.00 75.62 86 GLY A O 1
ATOM 642 N N . ALA A 1 87 ? -7.119 9.629 -11.009 1.00 76.81 87 ALA A N 1
ATOM 643 C CA . ALA A 1 87 ? -6.237 10.745 -11.369 1.00 76.81 87 ALA A CA 1
ATOM 644 C C . ALA A 1 87 ? -4.750 10.465 -11.066 1.00 76.81 87 ALA A C 1
ATOM 646 O O . ALA A 1 87 ? -3.961 11.400 -10.903 1.00 76.81 87 ALA A O 1
ATOM 647 N N . ARG A 1 88 ? -4.355 9.192 -10.911 1.00 84.88 88 ARG A N 1
ATOM 648 C CA . ARG A 1 88 ? -2.960 8.859 -10.614 1.00 84.88 88 ARG A CA 1
ATOM 649 C C . ARG A 1 88 ? -2.038 9.207 -11.781 1.00 84.88 88 ARG A C 1
ATOM 651 O O . ARG A 1 88 ? -2.392 9.049 -12.947 1.00 84.88 88 ARG A O 1
ATOM 658 N N . LYS A 1 89 ? -0.820 9.624 -11.438 1.00 85.25 89 LYS A N 1
ATOM 659 C CA . LYS A 1 89 ? 0.281 9.799 -12.392 1.00 85.25 89 LYS A CA 1
ATOM 660 C C . LYS A 1 89 ? 0.770 8.430 -12.890 1.00 85.25 89 LYS A C 1
ATOM 662 O O . LYS A 1 89 ? 0.503 7.403 -12.257 1.00 85.25 89 LYS A O 1
ATOM 667 N N . ALA A 1 90 ? 1.491 8.423 -14.010 1.00 85.69 90 ALA A N 1
ATOM 668 C CA . ALA A 1 90 ? 2.125 7.213 -14.523 1.00 85.69 90 ALA A CA 1
ATOM 669 C C . ALA A 1 90 ? 3.076 6.623 -13.472 1.00 85.69 90 ALA A C 1
ATOM 671 O O . ALA A 1 90 ? 3.861 7.352 -12.858 1.00 85.69 90 ALA A O 1
ATOM 672 N N . LEU A 1 91 ? 2.987 5.310 -13.250 1.00 87.00 91 LEU A N 1
ATOM 673 C CA . LEU A 1 91 ? 3.856 4.635 -12.299 1.00 87.00 91 LEU A CA 1
ATOM 674 C C . LEU A 1 91 ? 5.197 4.322 -12.957 1.00 87.00 91 LEU A C 1
ATOM 676 O O . LEU A 1 91 ? 5.240 3.860 -14.097 1.00 87.00 91 LEU A O 1
ATOM 680 N N . ILE A 1 92 ? 6.285 4.542 -12.225 1.00 87.81 92 ILE A N 1
ATOM 681 C CA . ILE A 1 92 ? 7.619 4.069 -12.600 1.00 87.81 92 ILE A CA 1
ATOM 682 C C . ILE A 1 92 ? 7.727 2.587 -12.249 1.00 87.81 92 ILE A C 1
ATOM 684 O O . ILE A 1 92 ? 7.319 2.185 -11.163 1.00 87.81 92 ILE A O 1
ATOM 688 N N . GLN A 1 93 ? 8.293 1.790 -13.152 1.00 86.94 93 GLN A N 1
ATOM 689 C CA . GLN A 1 93 ? 8.550 0.377 -12.884 1.00 86.94 93 GLN A CA 1
ATOM 690 C C . GLN A 1 93 ? 9.491 0.224 -11.697 1.00 86.94 93 GLN A C 1
ATOM 692 O O . GLN A 1 93 ? 10.513 0.902 -11.620 1.00 86.94 93 GLN A O 1
ATOM 697 N N . SER A 1 94 ? 9.188 -0.707 -10.806 1.00 84.56 94 SER A N 1
ATOM 698 C CA . SER A 1 94 ? 10.055 -0.979 -9.666 1.00 84.56 94 SER A CA 1
ATOM 699 C C . SER A 1 94 ? 10.807 -2.284 -9.885 1.00 84.56 94 SER A C 1
ATOM 701 O O . SER A 1 94 ? 10.218 -3.359 -9.811 1.00 84.56 94 SER A O 1
ATOM 703 N N . PHE A 1 95 ? 12.110 -2.226 -10.154 1.00 80.81 95 PHE A N 1
ATOM 704 C CA . PHE A 1 95 ? 12.894 -3.437 -10.399 1.00 80.81 95 PHE A CA 1
ATOM 705 C C . PHE A 1 95 ? 13.141 -4.196 -9.088 1.00 80.81 95 PHE A C 1
ATOM 707 O O . PHE A 1 95 ? 13.478 -3.609 -8.061 1.00 80.81 95 PHE A O 1
ATOM 714 N N . GLY A 1 96 ? 12.951 -5.518 -9.108 1.00 76.81 96 GLY A N 1
ATOM 715 C CA . GLY A 1 96 ? 13.144 -6.365 -7.925 1.00 76.81 96 GLY A CA 1
ATOM 716 C C . GLY A 1 96 ? 12.041 -6.259 -6.865 1.00 76.81 96 GLY A C 1
ATOM 717 O O . GLY A 1 96 ? 12.209 -6.784 -5.764 1.00 76.81 96 GLY A O 1
ATOM 718 N N . MET A 1 97 ? 10.908 -5.623 -7.171 1.00 80.06 97 MET A N 1
ATOM 719 C CA . MET A 1 97 ? 9.696 -5.692 -6.353 1.00 80.06 97 MET A CA 1
ATOM 720 C C . MET A 1 97 ? 8.449 -5.810 -7.225 1.00 80.06 97 MET A C 1
ATOM 722 O O . MET A 1 97 ? 8.449 -5.370 -8.372 1.00 80.06 97 MET A O 1
ATOM 726 N N . ASP A 1 98 ? 7.382 -6.369 -6.664 1.00 84.38 98 ASP A N 1
ATOM 727 C CA . ASP A 1 98 ? 6.079 -6.405 -7.316 1.00 84.38 98 ASP A CA 1
ATOM 728 C C . ASP A 1 98 ? 5.117 -5.394 -6.663 1.00 84.38 98 ASP A C 1
ATOM 730 O O . ASP A 1 98 ? 4.612 -5.639 -5.559 1.00 84.38 98 ASP A O 1
ATOM 734 N N . PRO A 1 99 ? 4.841 -4.244 -7.311 1.00 86.75 99 PRO A N 1
ATOM 735 C CA . PRO A 1 99 ? 3.918 -3.254 -6.769 1.00 86.75 99 PRO A CA 1
ATOM 736 C C . PRO A 1 99 ? 2.481 -3.780 -6.679 1.00 86.75 99 PRO A C 1
ATOM 738 O O . PRO A 1 99 ? 1.741 -3.325 -5.804 1.00 86.75 99 PRO A O 1
ATOM 741 N N . GLN A 1 100 ? 2.085 -4.738 -7.528 1.00 86.50 100 GLN A N 1
ATOM 742 C CA . GLN A 1 100 ? 0.743 -5.313 -7.488 1.00 86.50 100 GLN A CA 1
ATOM 743 C C . GLN A 1 100 ? 0.518 -6.027 -6.158 1.00 86.50 100 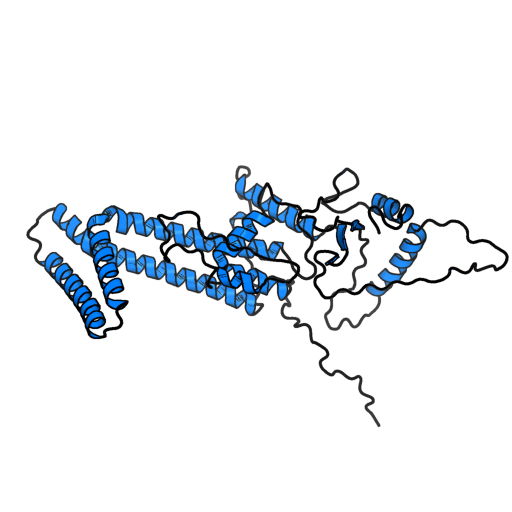GLN A C 1
ATOM 745 O O . GLN A 1 100 ? -0.398 -5.657 -5.424 1.00 86.50 100 GLN A O 1
ATOM 750 N N . THR A 1 101 ? 1.415 -6.938 -5.780 1.00 86.00 101 THR A N 1
ATOM 751 C CA . THR A 1 101 ? 1.388 -7.605 -4.471 1.00 86.00 101 THR A CA 1
ATOM 752 C C . THR A 1 101 ? 1.276 -6.605 -3.306 1.00 86.00 101 THR A C 1
ATOM 754 O O . THR A 1 101 ? 0.477 -6.791 -2.385 1.00 86.00 101 THR A O 1
ATOM 757 N N . VAL A 1 102 ? 2.032 -5.501 -3.323 1.00 89.88 102 VAL A N 1
ATOM 758 C CA . VAL A 1 102 ? 1.980 -4.498 -2.238 1.00 89.88 102 VAL A CA 1
ATOM 759 C C . VAL A 1 102 ? 0.600 -3.843 -2.144 1.00 89.88 102 VAL A C 1
ATOM 761 O O . VAL A 1 102 ? 0.047 -3.711 -1.047 1.00 89.88 102 VAL A O 1
ATOM 764 N N . VAL A 1 103 ? 0.027 -3.449 -3.284 1.00 90.69 103 VAL A N 1
ATOM 765 C CA . VAL A 1 103 ? -1.324 -2.875 -3.358 1.00 90.69 103 VAL A CA 1
ATOM 766 C C . VAL A 1 103 ? -2.358 -3.878 -2.862 1.00 90.69 103 VAL A C 1
ATOM 768 O O . VAL A 1 103 ? -3.245 -3.525 -2.082 1.00 90.69 103 VAL A O 1
ATOM 771 N N . GLU A 1 104 ? -2.213 -5.139 -3.249 1.00 88.62 104 GLU A N 1
ATOM 772 C CA . GLU A 1 104 ? -3.098 -6.219 -2.850 1.00 88.62 104 GLU A CA 1
ATOM 773 C C . GLU A 1 104 ? -3.139 -6.407 -1.323 1.00 88.62 104 GLU A C 1
ATOM 775 O O . GLU A 1 104 ? -4.212 -6.451 -0.702 1.00 88.62 104 GLU A O 1
ATOM 780 N N . HIS A 1 105 ? -1.971 -6.401 -0.678 1.00 90.75 105 HIS A N 1
ATOM 781 C CA . HIS A 1 105 ? -1.880 -6.424 0.779 1.00 90.75 105 HIS A CA 1
ATOM 782 C C . HIS A 1 105 ? -2.487 -5.176 1.428 1.00 90.75 105 HIS A C 1
ATOM 784 O O . HIS A 1 105 ? -3.195 -5.313 2.429 1.00 90.75 105 HIS A O 1
ATOM 790 N N . CYS A 1 106 ? -2.293 -3.987 0.850 1.00 91.88 106 CYS A N 1
ATOM 791 C CA . CYS A 1 106 ? -2.900 -2.746 1.343 1.00 91.88 106 CYS A CA 1
ATOM 792 C C . CYS A 1 106 ? -4.435 -2.795 1.301 1.00 91.88 106 CYS A C 1
ATOM 794 O O . CYS A 1 106 ? -5.094 -2.441 2.282 1.00 91.88 106 CYS A O 1
ATOM 796 N N . LEU A 1 107 ? -5.013 -3.294 0.206 1.00 90.69 107 LEU A N 1
ATOM 797 C CA . LEU A 1 107 ? -6.461 -3.470 0.064 1.00 90.69 107 LEU A CA 1
ATOM 798 C C . LEU A 1 107 ? -7.004 -4.478 1.075 1.00 90.69 107 LEU A C 1
ATOM 800 O O . LEU A 1 107 ? -8.010 -4.220 1.735 1.00 90.69 107 LEU A O 1
ATOM 804 N N . SER A 1 108 ? -6.320 -5.609 1.250 1.00 90.06 108 SER A N 1
ATOM 805 C CA . SER A 1 108 ? -6.746 -6.616 2.225 1.00 90.06 108 SER A CA 1
ATOM 806 C C . SER A 1 108 ? -6.682 -6.099 3.673 1.00 90.06 108 SER A C 1
ATOM 808 O O . SER A 1 108 ? -7.584 -6.386 4.464 1.00 90.06 108 SER A O 1
ATOM 810 N N . ALA A 1 109 ? -5.684 -5.273 4.013 1.00 91.38 109 ALA A N 1
ATOM 811 C CA . ALA A 1 109 ? -5.582 -4.622 5.317 1.00 91.38 109 ALA A CA 1
ATOM 812 C C . ALA A 1 109 ? -6.706 -3.593 5.529 1.00 91.38 109 ALA A C 1
ATOM 814 O O . ALA A 1 109 ? -7.341 -3.579 6.586 1.00 91.38 109 ALA A O 1
ATOM 815 N N . ASN A 1 110 ? -7.014 -2.777 4.515 1.00 91.06 110 ASN A N 1
ATOM 816 C CA . ASN A 1 110 ? -8.132 -1.830 4.559 1.00 91.06 110 ASN A CA 1
ATOM 817 C C . ASN A 1 110 ? -9.480 -2.542 4.712 1.00 91.06 110 ASN A C 1
ATOM 819 O O . ASN A 1 110 ? -10.320 -2.098 5.493 1.00 91.06 110 ASN A O 1
ATOM 823 N N . ASN A 1 111 ? -9.669 -3.683 4.051 1.00 88.94 111 ASN A N 1
ATOM 824 C CA . ASN A 1 111 ? -10.882 -4.485 4.188 1.00 88.94 111 ASN A CA 1
ATOM 825 C C . ASN A 1 111 ? -11.037 -5.093 5.583 1.00 88.94 111 ASN A C 1
ATOM 827 O O . ASN A 1 111 ? -12.142 -5.090 6.129 1.00 88.94 111 ASN A O 1
ATOM 831 N N . LEU A 1 112 ? -9.945 -5.542 6.206 1.00 90.31 112 LEU A N 1
ATOM 832 C CA . LEU A 1 112 ? -9.982 -6.013 7.590 1.00 90.31 112 LEU A CA 1
ATOM 833 C C . LEU A 1 112 ? -10.369 -4.885 8.560 1.00 90.31 112 LEU A C 1
ATOM 835 O O . LEU A 1 112 ? -11.232 -5.084 9.418 1.00 90.31 112 LEU A O 1
ATOM 839 N N . ARG A 1 113 ? -9.798 -3.686 8.380 1.00 90.38 113 ARG A N 1
ATOM 840 C CA . ARG A 1 113 ? -10.158 -2.490 9.160 1.00 90.38 113 ARG A CA 1
ATOM 841 C C . ARG A 1 113 ? -11.620 -2.102 8.949 1.00 90.38 113 ARG A C 1
ATOM 843 O O . ARG A 1 113 ? -12.353 -1.969 9.919 1.00 90.38 113 ARG A O 1
ATOM 850 N N . LYS A 1 114 ? -12.092 -2.043 7.703 1.00 91.31 114 LYS A N 1
ATOM 851 C CA . LYS A 1 114 ? -13.488 -1.722 7.373 1.00 91.31 114 LYS A CA 1
ATOM 852 C C . LYS A 1 114 ? -14.474 -2.730 7.969 1.00 91.31 114 LYS A C 1
ATOM 854 O O . LYS A 1 114 ? -15.524 -2.337 8.477 1.00 91.31 114 LYS A O 1
ATOM 859 N N . ALA A 1 115 ? -14.144 -4.022 7.949 1.00 91.19 115 ALA A N 1
ATOM 860 C CA . ALA A 1 115 ? -14.960 -5.065 8.568 1.00 91.19 115 ALA A CA 1
ATOM 861 C C . ALA A 1 115 ? -15.009 -4.924 10.097 1.00 91.19 115 ALA A C 1
ATOM 863 O O . ALA A 1 115 ? -16.083 -5.046 10.692 1.00 91.19 115 ALA A O 1
ATOM 864 N N . ARG A 1 116 ? -13.867 -4.631 10.734 1.00 92.81 116 ARG A N 1
ATOM 865 C CA . ARG A 1 116 ? -13.793 -4.302 12.164 1.00 92.81 116 ARG A CA 1
ATOM 866 C C . ARG A 1 116 ? -14.658 -3.083 12.478 1.00 92.81 116 ARG A C 1
ATOM 868 O O . ARG A 1 116 ? -15.498 -3.163 13.369 1.00 92.81 116 ARG A O 1
ATOM 875 N N . ASP A 1 117 ? -14.498 -2.002 11.726 1.00 92.56 117 ASP A N 1
ATOM 876 C CA . ASP A 1 117 ? -15.179 -0.734 11.979 1.00 92.56 117 ASP A CA 1
ATOM 877 C C . ASP A 1 117 ? -16.687 -0.871 11.776 1.00 92.56 117 ASP A C 1
ATOM 879 O O . ASP A 1 117 ? -17.444 -0.441 12.632 1.00 92.56 117 ASP A O 1
ATOM 883 N N . THR A 1 118 ? -17.140 -1.599 10.751 1.00 93.50 118 THR A N 1
ATOM 884 C CA . THR A 1 118 ? -18.571 -1.898 10.543 1.00 93.50 118 THR A CA 1
ATOM 885 C C . THR A 1 118 ? -19.173 -2.647 11.738 1.00 93.50 118 THR A C 1
ATOM 887 O O . THR A 1 118 ? -20.269 -2.323 12.202 1.00 93.50 118 THR A O 1
ATOM 890 N N . ARG A 1 119 ? -18.450 -3.637 12.282 1.00 93.69 119 ARG A N 1
ATOM 891 C CA . ARG A 1 119 ? -18.887 -4.375 13.479 1.00 93.69 119 ARG A CA 1
ATOM 892 C C . ARG A 1 119 ? -18.900 -3.479 14.717 1.00 93.69 119 ARG A C 1
ATOM 894 O O . ARG A 1 119 ? -19.840 -3.550 15.502 1.00 93.69 119 ARG A O 1
ATOM 901 N N . LEU A 1 120 ? -17.889 -2.628 14.891 1.00 93.25 120 LEU A N 1
ATOM 902 C CA . LEU A 1 120 ? -17.827 -1.676 16.002 1.00 93.25 120 LEU A CA 1
ATOM 903 C C . LEU A 1 120 ? -18.918 -0.603 15.902 1.00 93.25 120 LEU A C 1
ATOM 905 O O . LEU A 1 120 ? -19.508 -0.249 16.921 1.00 93.25 120 LEU A O 1
ATOM 909 N N . THR A 1 121 ? -19.252 -0.132 14.699 1.00 93.06 121 THR A N 1
ATOM 910 C CA . THR A 1 121 ? -20.392 0.757 14.453 1.00 93.06 121 THR A CA 1
ATOM 911 C C . THR A 1 121 ? -21.695 0.091 14.874 1.00 93.06 121 THR A C 1
ATOM 913 O O . THR A 1 121 ? -22.466 0.703 15.607 1.00 93.06 121 THR A O 1
ATOM 916 N N . LEU A 1 122 ? -21.921 -1.175 14.505 1.00 94.56 122 LEU A N 1
ATOM 917 C CA . LEU A 1 122 ? -23.109 -1.918 14.936 1.00 94.56 122 LEU A CA 1
ATOM 918 C C . LEU A 1 122 ? -23.192 -2.021 16.467 1.00 94.56 122 LEU A C 1
ATOM 920 O O . LEU A 1 122 ? -24.235 -1.728 17.048 1.00 94.56 122 LEU A O 1
ATOM 924 N N . VAL A 1 123 ? -22.084 -2.366 17.133 1.00 92.88 123 VAL A N 1
ATOM 925 C CA . VAL A 1 123 ? -22.016 -2.410 18.605 1.00 92.88 123 VAL A CA 1
ATOM 926 C C . VAL A 1 123 ? -22.304 -1.033 19.209 1.00 92.88 123 VAL A C 1
ATOM 928 O O . VAL A 1 123 ? -23.026 -0.935 20.197 1.00 92.88 123 VAL A O 1
ATOM 931 N N . THR A 1 124 ? -21.797 0.037 18.598 1.00 90.44 124 THR A N 1
ATOM 932 C CA . THR A 1 124 ? -22.000 1.416 19.065 1.00 90.44 124 THR A CA 1
ATOM 933 C C . THR A 1 124 ? -23.456 1.850 18.908 1.00 90.44 124 THR A C 1
ATOM 935 O O . THR A 1 124 ? -23.997 2.493 19.801 1.00 90.44 124 THR A O 1
ATOM 938 N N . VAL A 1 125 ? -24.129 1.471 17.821 1.00 92.56 125 VAL A N 1
ATOM 939 C CA . VAL A 1 125 ? -25.558 1.757 17.621 1.00 92.56 125 VAL A CA 1
ATOM 940 C C . VAL A 1 125 ? -26.410 0.999 18.646 1.00 92.56 125 VAL A C 1
ATOM 942 O O . VAL A 1 125 ? -27.236 1.605 19.325 1.00 92.56 125 VAL A O 1
ATOM 945 N N . VAL A 1 126 ? -26.169 -0.304 18.819 1.00 92.44 126 VAL A N 1
ATOM 946 C CA . VAL A 1 126 ? -26.993 -1.171 19.682 1.00 92.44 126 VAL A CA 1
ATOM 947 C C . VAL A 1 126 ? -26.751 -0.931 21.174 1.00 92.44 126 VAL A C 1
ATOM 949 O O . VAL A 1 126 ? -27.703 -0.879 21.942 1.00 92.44 126 VAL A O 1
ATOM 952 N N . PHE A 1 127 ? -25.498 -0.788 21.606 1.00 90.25 127 PHE A N 1
ATOM 953 C CA . PHE A 1 127 ? -25.142 -0.684 23.028 1.00 90.25 127 PHE A CA 1
ATOM 954 C C . PHE A 1 127 ? -24.772 0.738 23.467 1.00 90.25 127 PHE A C 1
ATOM 956 O O . PHE A 1 127 ? -24.711 1.010 24.663 1.00 90.25 127 PHE A O 1
ATOM 963 N N . GLY A 1 128 ? -24.514 1.640 22.516 1.00 87.75 128 GLY A N 1
ATOM 964 C CA . GLY A 1 128 ? -24.196 3.043 22.774 1.00 87.75 128 GLY A CA 1
ATOM 965 C C . GLY A 1 128 ? -25.392 3.955 22.538 1.00 87.75 128 GLY A C 1
ATOM 966 O O . GLY A 1 128 ? -25.868 4.570 23.480 1.00 87.75 128 GLY A O 1
ATOM 967 N N . VAL A 1 129 ? -25.903 4.036 21.306 1.00 89.94 129 VAL A N 1
ATOM 968 C CA . VAL A 1 129 ? -26.982 4.978 20.945 1.00 89.94 129 VAL A CA 1
ATOM 969 C C . VAL A 1 129 ? -28.307 4.602 21.611 1.00 89.94 129 VAL A C 1
ATOM 971 O O . VAL A 1 129 ? -28.955 5.467 22.193 1.00 89.94 129 VAL A O 1
ATOM 974 N N . LEU A 1 130 ? -28.683 3.318 21.602 1.00 89.69 130 LEU A N 1
ATOM 975 C CA . LEU A 1 130 ? -29.920 2.853 22.249 1.00 89.69 130 LEU A CA 1
ATOM 976 C C . LEU A 1 130 ? -29.904 3.030 23.779 1.00 89.69 130 LEU A C 1
ATOM 978 O O . LEU A 1 130 ? -30.953 3.176 24.393 1.00 89.69 130 LEU A O 1
ATOM 982 N N . PHE A 1 131 ? -28.715 3.037 24.388 1.00 90.50 131 PHE A N 1
ATOM 983 C CA . PHE A 1 131 ? -28.502 3.131 25.836 1.00 90.50 131 PHE A CA 1
ATOM 984 C C . PHE A 1 131 ? -27.630 4.342 26.207 1.00 90.50 131 PHE A C 1
ATOM 986 O O . PHE A 1 131 ? -26.813 4.293 27.133 1.00 90.50 131 PHE A O 1
ATOM 993 N N . LEU A 1 132 ? -27.815 5.447 25.476 1.00 88.88 132 LEU A N 1
ATOM 994 C CA . LEU A 1 132 ? -26.950 6.628 25.526 1.00 88.88 132 LEU A CA 1
ATOM 995 C C . LEU A 1 132 ? -26.728 7.193 26.938 1.00 88.88 132 LEU A C 1
ATOM 997 O O . LEU A 1 132 ? -25.574 7.481 27.261 1.00 88.88 132 LEU A O 1
ATOM 1001 N N . PRO A 1 133 ? -27.749 7.316 27.815 1.00 87.44 133 PRO A N 1
ATOM 1002 C CA . PRO A 1 133 ? -27.539 7.861 29.156 1.00 87.44 133 PRO A CA 1
ATOM 1003 C C . PRO A 1 133 ? -26.532 7.046 29.974 1.00 87.44 133 PRO A C 1
ATOM 1005 O O . PRO A 1 133 ? -25.659 7.608 30.633 1.00 87.44 133 PRO A O 1
ATOM 1008 N N . GLY A 1 134 ? -26.609 5.716 29.891 1.00 83.88 134 GLY A N 1
ATOM 1009 C CA . GLY A 1 134 ? -25.680 4.838 30.592 1.00 83.88 134 GLY A CA 1
ATOM 1010 C C . GLY A 1 134 ? -24.295 4.820 29.955 1.00 83.88 134 GLY A C 1
ATOM 1011 O O . GLY A 1 134 ? -23.292 4.852 30.666 1.00 83.88 134 GLY A O 1
ATOM 1012 N N . MET A 1 135 ? -24.218 4.853 28.621 1.00 86.12 135 MET A N 1
ATOM 1013 C CA . MET A 1 135 ? -22.945 4.965 27.905 1.00 86.12 135 MET A CA 1
ATOM 1014 C C . MET A 1 135 ? -22.197 6.253 28.278 1.00 86.12 135 MET A C 1
ATOM 1016 O O . MET A 1 135 ? -21.013 6.195 28.605 1.00 86.12 135 MET A O 1
ATOM 1020 N N . LEU A 1 136 ? -22.889 7.395 28.325 1.00 88.88 136 LEU A N 1
ATOM 1021 C CA . LEU A 1 136 ? -22.310 8.669 28.756 1.00 88.88 136 LEU A CA 1
ATOM 1022 C C . LEU A 1 136 ? -21.824 8.618 30.206 1.00 88.88 136 LEU A C 1
ATOM 1024 O O . LEU A 1 136 ? -20.718 9.077 30.488 1.00 88.88 136 LEU A O 1
ATOM 1028 N N . ALA A 1 137 ? -22.607 8.025 31.110 1.00 86.19 137 ALA A N 1
ATOM 1029 C CA . ALA A 1 137 ? -22.222 7.893 32.512 1.00 86.19 137 ALA A CA 1
ATOM 1030 C C . ALA A 1 137 ? -20.918 7.087 32.668 1.00 86.19 137 ALA A C 1
ATOM 1032 O O . ALA A 1 137 ? -19.998 7.518 33.366 1.00 86.19 137 ALA A O 1
ATOM 1033 N N . TRP A 1 138 ? -20.787 5.977 31.935 1.00 84.69 138 TRP A N 1
ATOM 1034 C CA . TRP A 1 138 ? -19.553 5.191 31.885 1.00 84.69 138 TRP A CA 1
ATOM 1035 C C . TRP A 1 138 ? -18.387 5.962 31.256 1.00 84.69 138 TRP A C 1
ATOM 1037 O O . TRP A 1 138 ? -17.295 5.975 31.819 1.00 84.69 138 TRP A O 1
ATOM 1047 N N . VAL A 1 139 ? -18.595 6.639 30.121 1.00 86.19 139 VAL A N 1
ATOM 1048 C CA . VAL A 1 139 ? -17.546 7.438 29.461 1.00 86.19 139 VAL A CA 1
ATOM 1049 C C . VAL A 1 139 ? -17.029 8.541 30.383 1.00 86.19 139 VAL A C 1
ATOM 1051 O O . VAL A 1 139 ? -15.818 8.746 30.457 1.00 86.19 139 VAL A O 1
ATOM 1054 N N . ILE A 1 140 ? -17.911 9.226 31.116 1.00 86.19 140 ILE A N 1
ATOM 1055 C CA . ILE A 1 140 ? -17.524 10.243 32.101 1.00 86.19 140 ILE A CA 1
ATOM 1056 C C . ILE A 1 140 ? -16.726 9.600 33.238 1.00 86.19 140 ILE A C 1
ATOM 1058 O O . ILE A 1 140 ? -15.647 10.093 33.561 1.00 86.19 140 ILE A O 1
ATOM 1062 N N . ALA A 1 141 ? -17.188 8.476 33.795 1.00 84.38 141 ALA A N 1
ATOM 1063 C CA . ALA A 1 141 ? -16.467 7.763 34.850 1.00 84.38 141 ALA A CA 1
ATOM 1064 C C . ALA A 1 141 ? -15.049 7.351 34.406 1.00 84.38 141 ALA A C 1
ATOM 1066 O O . ALA A 1 141 ? -14.078 7.567 35.136 1.00 84.38 141 ALA A O 1
ATOM 1067 N N . PHE A 1 142 ? -14.900 6.835 33.181 1.00 83.62 142 PHE A N 1
ATOM 1068 C CA . PHE A 1 142 ? -13.593 6.497 32.611 1.00 83.62 142 PHE A CA 1
ATOM 1069 C C . PHE A 1 142 ? -12.734 7.734 32.327 1.00 83.62 142 PHE A C 1
ATOM 1071 O O . PHE A 1 142 ? -11.547 7.723 32.634 1.00 83.62 142 PHE A O 1
ATOM 1078 N N . ARG A 1 143 ? -13.314 8.827 31.814 1.00 83.62 143 ARG A N 1
ATOM 1079 C CA . ARG A 1 143 ? -12.595 10.094 31.583 1.00 83.62 143 ARG A CA 1
ATOM 1080 C C . ARG A 1 143 ? -12.067 10.700 32.877 1.00 83.62 143 ARG A C 1
ATOM 1082 O O . ARG A 1 143 ? -10.931 11.166 32.900 1.00 83.62 143 ARG A O 1
ATOM 1089 N N . VAL A 1 144 ? -12.868 10.680 33.941 1.00 83.81 144 VAL A N 1
ATOM 1090 C CA . VAL A 1 144 ? -12.455 11.142 35.271 1.00 83.81 144 VAL A CA 1
ATOM 1091 C C . VAL A 1 144 ? -11.329 10.259 35.800 1.00 83.81 144 VAL A C 1
ATOM 1093 O O . VAL A 1 144 ? -10.308 10.781 36.242 1.00 83.81 144 VAL A O 1
ATOM 1096 N N . ARG A 1 145 ? -11.449 8.931 35.677 1.00 81.56 145 ARG A N 1
ATOM 1097 C CA . ARG A 1 145 ? -10.370 8.008 36.051 1.00 81.56 145 ARG A CA 1
ATOM 1098 C C . ARG A 1 145 ? -9.082 8.280 35.276 1.00 81.56 145 ARG A C 1
ATOM 1100 O O . ARG A 1 145 ? -8.022 8.331 35.891 1.00 81.56 145 ARG A O 1
ATOM 1107 N N . ASP A 1 146 ? -9.150 8.469 33.963 1.00 80.81 146 ASP A N 1
ATOM 1108 C CA . ASP A 1 146 ? -7.969 8.745 33.142 1.00 80.81 146 ASP A CA 1
ATOM 1109 C C . ASP A 1 146 ? -7.327 10.088 33.502 1.00 80.81 146 ASP A C 1
ATOM 1111 O O . ASP A 1 146 ? -6.102 10.181 33.580 1.00 80.81 146 ASP A O 1
ATOM 1115 N N . ALA A 1 147 ? -8.130 11.122 33.768 1.00 81.19 147 ALA A N 1
ATOM 1116 C CA . ALA A 1 147 ? -7.633 12.417 34.225 1.00 81.19 147 ALA A CA 1
ATOM 1117 C C . ALA A 1 147 ? -6.903 12.304 35.575 1.00 81.19 147 ALA A C 1
ATOM 1119 O O . ALA A 1 147 ? -5.805 12.838 35.726 1.00 81.19 147 ALA A O 1
ATOM 1120 N N . LEU A 1 148 ? -7.467 11.549 36.523 1.00 80.19 148 LEU A N 1
ATOM 1121 C CA . LEU A 1 148 ? -6.851 11.279 37.824 1.00 80.19 148 LEU A CA 1
ATOM 1122 C C . LEU A 1 148 ? -5.586 10.414 37.693 1.00 80.19 148 LEU A C 1
ATOM 1124 O O . LEU A 1 148 ? -4.583 10.685 38.350 1.00 80.19 148 LEU A O 1
ATOM 1128 N N . ASN A 1 149 ? -5.585 9.423 36.799 1.00 76.38 149 ASN A N 1
ATOM 1129 C CA . ASN A 1 149 ? -4.442 8.532 36.577 1.00 76.38 149 ASN A CA 1
ATOM 1130 C C . ASN A 1 149 ? -3.255 9.213 35.883 1.00 76.38 149 ASN A C 1
ATOM 1132 O O . ASN A 1 149 ? -2.113 8.792 36.077 1.00 76.38 149 ASN A O 1
ATOM 1136 N N . LYS A 1 150 ? -3.507 10.267 35.097 1.00 77.00 150 LYS A N 1
ATOM 1137 C CA . LYS A 1 150 ? -2.462 11.109 34.494 1.00 77.00 150 LYS A CA 1
ATOM 1138 C C . LYS A 1 150 ? -1.692 11.948 35.517 1.00 77.00 150 LYS A C 1
ATOM 1140 O O . LYS A 1 150 ? -0.625 12.461 35.184 1.00 77.00 150 LYS A O 1
ATOM 1145 N N . SER A 1 151 ? -2.186 12.078 36.748 1.00 76.19 151 SER A N 1
ATOM 1146 C CA . SER A 1 151 ? -1.428 12.719 37.821 1.00 76.19 151 SER A CA 1
ATOM 1147 C C . SER A 1 151 ? -0.219 11.862 38.250 1.00 76.19 151 SER A C 1
ATOM 1149 O O . SER A 1 151 ? -0.196 10.630 38.111 1.00 76.19 151 SER A O 1
ATOM 1151 N N . LYS A 1 152 ? 0.834 12.530 38.735 1.00 72.25 152 LYS A N 1
ATOM 1152 C CA . LYS A 1 152 ? 2.062 11.881 39.231 1.00 72.25 152 LYS A CA 1
ATOM 1153 C C . LYS A 1 152 ? 1.903 11.291 40.637 1.00 72.25 152 LYS A C 1
ATOM 1155 O O . LYS A 1 152 ? 2.687 10.424 41.008 1.00 72.25 152 LYS A O 1
ATOM 1160 N N . ASP A 1 153 ? 0.882 11.711 41.373 1.00 79.62 153 ASP A N 1
ATOM 1161 C CA . ASP A 1 153 ? 0.638 11.292 42.748 1.00 79.62 153 ASP A CA 1
ATOM 1162 C C . ASP A 1 153 ? -0.047 9.923 42.829 1.00 79.62 153 ASP A C 1
ATOM 1164 O O . ASP A 1 153 ? -1.111 9.671 42.255 1.00 79.62 153 ASP A O 1
ATOM 1168 N N . THR A 1 154 ? 0.539 9.030 43.622 1.00 76.25 154 THR A N 1
ATOM 1169 C CA . THR A 1 154 ? 0.017 7.684 43.899 1.00 76.25 154 THR A CA 1
ATOM 1170 C C . THR A 1 154 ? -1.350 7.706 44.587 1.00 76.25 154 THR A C 1
ATOM 1172 O O . THR A 1 154 ? -2.177 6.836 44.311 1.00 76.25 154 THR A O 1
ATOM 1175 N N . ALA A 1 155 ? -1.632 8.723 45.407 1.00 73.56 155 ALA A N 1
ATOM 1176 C CA . ALA A 1 155 ? -2.932 8.905 46.055 1.00 73.56 155 ALA A CA 1
ATOM 1177 C C . ALA A 1 155 ? -4.061 9.145 45.036 1.00 73.56 155 ALA A C 1
ATOM 1179 O O . ALA A 1 155 ? -5.103 8.496 45.096 1.00 73.56 155 ALA A O 1
ATOM 1180 N N . PHE A 1 156 ? -3.837 10.002 44.038 1.00 73.25 156 PHE A N 1
ATOM 1181 C CA . PHE A 1 156 ? -4.834 10.298 43.004 1.00 73.25 156 PHE A CA 1
ATOM 1182 C C . PHE A 1 156 ? -5.100 9.097 42.074 1.00 73.25 156 PHE A C 1
ATOM 1184 O O . PHE A 1 156 ? -6.237 8.890 41.645 1.00 73.25 156 PHE A O 1
ATOM 1191 N N . ARG A 1 157 ? -4.098 8.237 41.836 1.00 69.62 157 ARG A N 1
ATOM 1192 C CA . ARG A 1 157 ? -4.272 6.953 41.122 1.00 69.62 157 ARG A CA 1
ATOM 1193 C C . ARG A 1 157 ? -5.109 5.939 41.910 1.00 69.62 157 ARG A C 1
ATOM 1195 O O . ARG A 1 157 ? -5.958 5.249 41.336 1.00 69.62 157 ARG A O 1
ATOM 1202 N N . ALA A 1 158 ? -4.901 5.859 43.227 1.00 75.81 158 ALA A N 1
ATOM 1203 C CA . ALA A 1 158 ? -5.713 5.018 44.107 1.00 75.81 158 ALA A CA 1
ATOM 1204 C C . ALA A 1 158 ? -7.174 5.503 44.137 1.00 75.81 158 ALA A C 1
ATOM 1206 O O . ALA A 1 158 ? -8.092 4.703 43.943 1.00 75.81 158 ALA A O 1
ATOM 1207 N N . VAL A 1 159 ? -7.386 6.820 44.250 1.00 77.50 159 VAL A N 1
ATOM 1208 C CA . VAL A 1 159 ? -8.716 7.453 44.204 1.00 77.50 159 VAL A CA 1
ATOM 1209 C C . VAL A 1 159 ? -9.438 7.158 42.887 1.00 77.50 159 VAL A C 1
ATOM 1211 O O . VAL A 1 159 ? -10.605 6.778 42.913 1.00 77.50 159 VAL A O 1
ATOM 1214 N N . GLY A 1 160 ? -8.757 7.239 41.738 1.00 73.75 160 GLY A N 1
ATOM 1215 C CA . GLY A 1 160 ? -9.362 6.920 40.438 1.00 73.75 160 GLY A CA 1
ATOM 1216 C C . GLY A 1 160 ? -9.859 5.471 40.319 1.00 73.75 160 GLY A C 1
ATOM 1217 O O . GLY A 1 160 ? -10.858 5.207 39.648 1.00 73.75 160 GLY A O 1
ATOM 1218 N N . THR A 1 161 ? -9.199 4.526 40.993 1.00 76.44 161 THR A N 1
ATOM 1219 C CA . THR A 1 161 ? -9.601 3.108 41.006 1.00 76.44 161 THR A CA 1
ATOM 1220 C C . THR A 1 161 ? -10.759 2.859 41.977 1.00 76.44 161 THR A C 1
ATOM 1222 O O . THR A 1 161 ? -11.718 2.173 41.621 1.00 76.44 161 THR A O 1
ATOM 1225 N N . VAL A 1 162 ? -10.722 3.477 43.164 1.00 81.56 162 VAL A N 1
ATOM 1226 C CA . VAL A 1 162 ? -11.811 3.421 44.157 1.00 81.56 162 VAL A CA 1
ATOM 1227 C C . VAL A 1 162 ? -13.089 4.060 43.614 1.00 81.56 162 VAL A C 1
ATOM 1229 O O . VAL A 1 162 ? -14.166 3.502 43.793 1.00 81.56 162 VAL A O 1
ATOM 1232 N N . LEU A 1 163 ? -12.986 5.179 42.892 1.00 80.25 163 LEU A N 1
ATOM 1233 C CA . LEU A 1 163 ? -14.129 5.870 42.293 1.00 80.25 163 LEU A CA 1
ATOM 1234 C C . LEU A 1 163 ? -14.852 4.993 41.263 1.00 80.25 163 LEU A C 1
ATOM 1236 O O . LEU A 1 163 ? -16.079 4.949 41.237 1.00 80.25 163 LEU A O 1
ATOM 1240 N N . LEU A 1 164 ? -14.101 4.247 40.447 1.00 79.69 164 LEU A N 1
ATOM 1241 C CA . LEU A 1 164 ? -14.687 3.344 39.458 1.00 79.69 164 LEU A CA 1
ATOM 1242 C C . LEU A 1 164 ? -15.329 2.112 40.117 1.00 79.69 164 LEU A C 1
ATOM 1244 O O . LEU A 1 164 ? -16.388 1.666 39.678 1.00 79.69 164 LEU A O 1
ATOM 1248 N N . ALA A 1 165 ? -14.732 1.599 41.198 1.00 79.88 165 ALA A N 1
ATOM 1249 C CA . ALA A 1 165 ? -15.327 0.538 42.009 1.00 79.88 165 ALA A CA 1
ATOM 1250 C C . ALA A 1 165 ? -16.611 1.013 42.710 1.00 79.88 165 ALA A C 1
ATOM 1252 O O . ALA A 1 165 ? -17.626 0.326 42.650 1.00 79.88 165 ALA A O 1
ATOM 1253 N N . ALA A 1 166 ? -16.605 2.212 43.297 1.00 80.19 166 ALA A N 1
ATOM 1254 C CA . ALA A 1 166 ? -17.774 2.826 43.922 1.00 80.19 166 ALA A CA 1
ATOM 1255 C C . ALA A 1 166 ? -18.894 3.086 42.906 1.00 80.19 166 ALA A C 1
ATOM 1257 O O . ALA A 1 166 ? -20.056 2.818 43.197 1.00 80.19 166 ALA A O 1
ATOM 1258 N N . PHE A 1 167 ? -18.553 3.532 41.693 1.00 82.31 167 PHE A N 1
ATOM 1259 C CA . PHE A 1 167 ? -19.513 3.691 40.602 1.00 82.31 167 PHE A CA 1
ATOM 1260 C C . PHE A 1 167 ? -20.106 2.343 40.165 1.00 82.31 167 PHE A C 1
ATOM 1262 O O . PHE A 1 167 ? -21.319 2.230 40.006 1.00 82.31 167 PHE A O 1
ATOM 1269 N N . GLY A 1 168 ? -19.280 1.297 40.048 1.00 79.56 168 GLY A N 1
ATOM 1270 C CA . GLY A 1 168 ? -19.737 -0.065 39.754 1.00 79.56 168 GLY A CA 1
ATOM 1271 C C . GLY A 1 168 ? -20.637 -0.657 40.847 1.00 79.56 168 GLY A C 1
ATOM 1272 O O . GLY A 1 168 ? -21.659 -1.263 40.537 1.00 79.56 168 GLY A O 1
ATOM 1273 N N . ILE A 1 169 ? -20.307 -0.437 42.123 1.00 81.06 169 ILE A N 1
ATOM 1274 C CA . ILE A 1 169 ? -21.124 -0.865 43.270 1.00 81.06 169 ILE A CA 1
ATOM 1275 C C . ILE A 1 169 ? -22.435 -0.076 43.316 1.00 81.06 169 ILE A C 1
ATOM 1277 O O . ILE A 1 169 ? -23.499 -0.669 43.468 1.00 81.06 169 ILE A O 1
ATOM 1281 N N . GLY A 1 170 ? -22.378 1.245 43.133 1.00 78.81 170 GLY A N 1
ATOM 1282 C CA . GLY A 1 170 ? -23.554 2.111 43.070 1.00 78.81 170 GLY A CA 1
ATOM 1283 C C . GLY A 1 170 ? -24.496 1.700 41.943 1.00 78.81 170 GLY A C 1
ATOM 1284 O O . GLY A 1 170 ? -25.698 1.591 42.163 1.00 78.81 170 GLY A O 1
ATOM 1285 N N . ALA A 1 171 ? -23.946 1.362 40.776 1.00 79.00 171 ALA A N 1
ATOM 1286 C CA . ALA A 1 171 ? -24.689 0.783 39.668 1.00 79.00 171 ALA A CA 1
ATOM 1287 C C . ALA A 1 171 ? -25.388 -0.535 40.068 1.00 79.00 171 ALA A C 1
ATOM 1289 O O . ALA A 1 171 ? -26.581 -0.714 39.823 1.00 79.00 171 ALA A O 1
ATOM 1290 N N . LEU A 1 172 ? -24.685 -1.435 40.755 1.00 80.50 172 LEU A N 1
ATOM 1291 C CA . LEU A 1 172 ? -25.234 -2.717 41.208 1.00 80.50 172 LEU A CA 1
ATOM 1292 C C . LEU A 1 172 ? -26.371 -2.539 42.231 1.00 80.50 172 LEU A C 1
ATOM 1294 O O . LEU A 1 172 ? -27.410 -3.192 42.129 1.00 80.50 172 LEU A O 1
ATOM 1298 N N . VAL A 1 173 ? -26.217 -1.599 43.169 1.00 79.44 173 VAL A N 1
ATOM 1299 C CA . VAL A 1 173 ? -27.258 -1.220 44.139 1.00 79.44 173 VAL A CA 1
ATOM 1300 C C . VAL A 1 173 ? -28.479 -0.633 43.432 1.00 79.44 173 VAL A C 1
ATOM 1302 O O . VAL A 1 173 ? -29.607 -1.017 43.747 1.00 79.44 173 VAL A O 1
ATOM 1305 N N . LEU A 1 174 ? -28.270 0.242 42.443 1.00 76.12 174 LEU A N 1
ATOM 1306 C CA . LEU A 1 174 ? -29.341 0.815 41.626 1.00 76.12 174 LEU A CA 1
ATOM 1307 C C . LEU A 1 174 ? -30.091 -0.276 40.847 1.00 76.12 174 LEU A C 1
ATOM 1309 O O . LEU A 1 174 ? -31.304 -0.201 40.691 1.00 76.12 174 LEU A O 1
ATOM 1313 N N . MET A 1 175 ? -29.391 -1.328 40.412 1.00 73.75 175 MET A N 1
ATOM 1314 C CA . MET A 1 175 ? -29.996 -2.475 39.733 1.00 73.75 175 MET A CA 1
ATOM 1315 C C . MET A 1 175 ? -30.973 -3.248 40.635 1.00 73.75 175 MET A C 1
ATOM 1317 O O . MET A 1 175 ? -32.041 -3.648 40.166 1.00 73.75 175 MET A O 1
ATOM 1321 N N . VAL A 1 176 ? -30.619 -3.436 41.914 1.00 77.44 176 VAL A N 1
ATOM 1322 C CA . VAL A 1 176 ? -31.383 -4.240 42.889 1.00 77.44 176 VAL A CA 1
ATOM 1323 C C . VAL A 1 176 ? -32.504 -3.441 43.561 1.00 77.44 176 VAL A C 1
ATOM 1325 O O . VAL A 1 176 ? -33.586 -3.980 43.771 1.00 77.44 176 VAL A O 1
ATOM 1328 N N . LYS A 1 177 ? -32.274 -2.163 43.890 1.00 78.25 177 LYS A N 1
ATOM 1329 C CA . LYS A 1 177 ? -33.203 -1.328 44.678 1.00 78.25 177 LYS A CA 1
ATOM 1330 C C . LYS A 1 177 ? -33.948 -0.252 43.878 1.00 78.25 177 LYS A C 1
ATOM 1332 O O . LYS A 1 177 ? -34.445 0.697 44.476 1.00 78.25 177 LYS A O 1
ATOM 1337 N N . LEU A 1 178 ? -34.025 -0.361 42.550 1.00 73.25 178 LEU A N 1
ATOM 1338 C CA . LEU A 1 178 ? -34.713 0.642 41.728 1.00 73.25 178 LEU A CA 1
ATOM 1339 C C . LEU A 1 178 ? -36.204 0.753 42.134 1.00 73.25 178 LEU A C 1
ATOM 1341 O O . LEU A 1 178 ? -36.922 -0.230 41.965 1.00 73.25 178 LEU A O 1
ATOM 1345 N N . PRO A 1 179 ? -36.693 1.914 42.618 1.00 72.00 179 PRO A N 1
ATOM 1346 C CA . PRO A 1 179 ? -38.089 2.106 43.032 1.00 72.00 179 PRO A CA 1
AT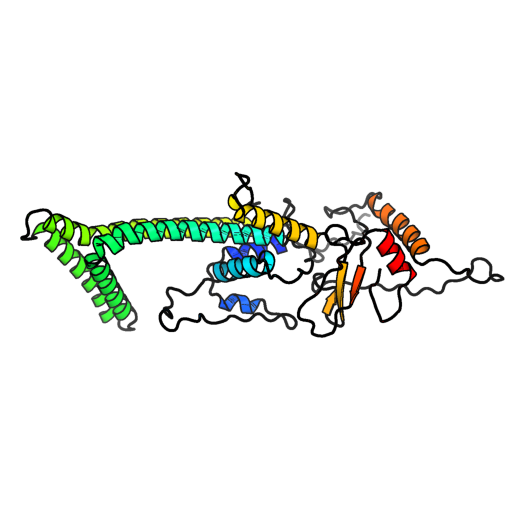OM 1347 C C . PRO A 1 179 ? -39.004 2.435 41.838 1.00 72.00 179 PRO A C 1
ATOM 1349 O O . PRO A 1 179 ? -39.932 3.231 41.944 1.00 72.00 179 PRO A O 1
ATOM 1352 N N . LEU A 1 180 ? -38.681 1.892 40.667 1.00 72.31 180 LEU A N 1
ATOM 1353 C CA . LEU A 1 180 ? -39.411 2.099 39.424 1.00 72.31 180 LEU A CA 1
ATOM 1354 C C . LEU A 1 180 ? -39.924 0.734 38.974 1.00 72.31 180 LEU A C 1
ATOM 1356 O O . LEU A 1 180 ? -39.140 -0.213 38.908 1.00 72.31 180 LEU A O 1
ATOM 1360 N N . ASP A 1 181 ? -41.202 0.662 38.618 1.00 76.00 181 ASP A N 1
ATOM 1361 C CA . ASP A 1 181 ? -41.840 -0.532 38.063 1.00 76.00 181 ASP A CA 1
ATOM 1362 C C . ASP A 1 181 ? -42.197 -0.319 36.579 1.00 76.00 181 ASP A C 1
ATOM 1364 O O . ASP A 1 181 ? -42.392 0.806 36.113 1.00 76.00 181 ASP A O 1
ATOM 1368 N N . GLY A 1 182 ? -42.252 -1.407 35.803 1.00 80.25 182 GLY A N 1
ATOM 1369 C CA . GLY A 1 182 ? -42.627 -1.392 34.380 1.00 80.25 182 GLY A CA 1
ATOM 1370 C C . GLY A 1 182 ? -41.466 -1.248 33.378 1.00 80.25 182 GLY A C 1
ATOM 1371 O O . GLY A 1 182 ? -40.302 -1.519 33.679 1.00 80.25 182 GLY A O 1
ATOM 1372 N N . LEU A 1 183 ? -41.784 -0.844 32.140 1.00 81.00 183 LEU A N 1
ATOM 1373 C CA . LEU A 1 183 ? -40.834 -0.788 31.008 1.00 81.00 183 LEU A CA 1
ATOM 1374 C C . LEU A 1 183 ? -39.672 0.196 31.227 1.00 81.00 183 LEU A C 1
ATOM 1376 O O . LEU A 1 183 ? -38.554 -0.049 30.776 1.00 81.00 183 LEU A O 1
ATOM 1380 N N . LEU A 1 184 ? -39.915 1.283 31.961 1.00 81.31 184 LEU A N 1
ATOM 1381 C CA . LEU A 1 184 ? -38.901 2.285 32.306 1.00 81.31 184 LEU A CA 1
ATOM 1382 C C . LEU A 1 184 ? -37.810 1.707 33.219 1.00 81.31 184 LEU A C 1
ATOM 1384 O O . LEU A 1 184 ? -36.628 1.984 33.025 1.00 81.31 184 LEU A O 1
ATOM 1388 N N . ALA A 1 185 ? -38.186 0.843 34.162 1.00 81.44 185 ALA A N 1
ATOM 1389 C CA . ALA A 1 185 ? -37.244 0.166 35.046 1.00 81.44 185 ALA A CA 1
ATOM 1390 C C . ALA A 1 185 ? -36.340 -0.811 34.279 1.00 81.44 185 ALA A C 1
ATOM 1392 O O . ALA A 1 185 ? -35.130 -0.866 34.512 1.00 81.44 185 ALA A O 1
ATOM 1393 N N . LEU A 1 186 ? -36.917 -1.540 33.316 1.00 81.56 186 LEU A N 1
ATOM 1394 C CA . LEU A 1 186 ? -36.171 -2.417 32.410 1.00 81.56 186 LEU A CA 1
ATOM 1395 C C . LEU A 1 186 ? -35.197 -1.623 31.533 1.00 81.56 186 LEU A C 1
ATOM 1397 O O . LEU A 1 186 ? -34.048 -2.037 31.385 1.00 81.56 186 LEU A O 1
ATOM 1401 N N . TYR A 1 187 ? -35.612 -0.463 31.015 1.00 84.44 187 TYR A N 1
ATOM 1402 C CA . TYR A 1 187 ? -34.736 0.412 30.236 1.00 84.44 187 TYR A CA 1
ATOM 1403 C C . TYR A 1 187 ? -33.568 0.957 31.066 1.00 84.44 187 TYR A C 1
ATOM 1405 O O . TYR A 1 187 ? -32.432 0.900 30.607 1.00 84.44 187 TYR A O 1
ATOM 1413 N N . VAL A 1 188 ? -33.800 1.424 32.299 1.00 84.19 188 VAL A N 1
ATOM 1414 C CA . VAL A 1 188 ? -32.731 1.941 33.180 1.00 84.19 188 VAL A CA 1
ATOM 1415 C C . VAL A 1 188 ? -31.734 0.842 33.561 1.00 84.19 188 VAL A C 1
ATOM 1417 O O . VAL A 1 188 ? -30.523 1.063 33.499 1.00 84.19 188 VAL A O 1
ATOM 1420 N N . ARG A 1 189 ? -32.213 -0.366 33.888 1.00 83.62 189 ARG A N 1
ATOM 1421 C CA . ARG A 1 189 ? -31.340 -1.530 34.135 1.00 83.62 189 ARG A CA 1
ATOM 1422 C C . ARG A 1 189 ? -30.542 -1.899 32.883 1.00 83.62 189 ARG A C 1
ATOM 1424 O O . ARG A 1 189 ? -29.334 -2.118 32.966 1.00 83.62 189 ARG A O 1
ATOM 1431 N N . GLY A 1 190 ? -31.201 -1.903 31.724 1.00 83.81 190 GLY A N 1
ATOM 1432 C CA . GLY A 1 190 ? -30.566 -2.098 30.424 1.00 83.81 190 GLY A CA 1
ATOM 1433 C C . GLY A 1 190 ? -29.485 -1.054 30.155 1.00 83.81 190 GLY A C 1
ATOM 1434 O O . GLY A 1 190 ? -28.364 -1.420 29.829 1.00 83.81 190 GLY A O 1
ATOM 1435 N N . ALA A 1 191 ? -29.765 0.228 30.392 1.00 85.94 191 ALA A N 1
ATOM 1436 C CA . ALA A 1 191 ? -28.827 1.322 30.166 1.00 85.94 191 ALA A CA 1
ATOM 1437 C C . ALA A 1 191 ? -27.553 1.204 31.006 1.00 85.94 191 ALA A C 1
ATOM 1439 O O . ALA A 1 191 ? -26.485 1.616 30.570 1.00 85.94 191 ALA A O 1
ATOM 1440 N N . LEU A 1 192 ? -27.639 0.603 32.187 1.00 83.31 192 LEU A N 1
ATOM 1441 C CA . LEU A 1 192 ? -26.497 0.400 33.067 1.00 83.31 192 LEU A CA 1
ATOM 1442 C C . LEU A 1 192 ? -25.586 -0.752 32.606 1.00 83.31 192 LEU A C 1
ATOM 1444 O O . LEU A 1 192 ? -24.359 -0.631 32.637 1.00 83.31 192 LEU A O 1
ATOM 1448 N N . VAL A 1 193 ? -26.198 -1.865 32.184 1.00 85.00 193 VAL A N 1
ATOM 1449 C CA . VAL A 1 193 ? -25.521 -3.139 31.878 1.00 85.00 193 VAL A CA 1
ATOM 1450 C C . VAL A 1 193 ? -25.104 -3.232 30.408 1.00 85.00 193 VAL A C 1
ATOM 1452 O O . VAL A 1 193 ? -24.014 -3.716 30.097 1.00 85.00 193 VAL A O 1
ATOM 1455 N N . ALA A 1 194 ? -25.942 -2.750 29.491 1.00 87.75 194 ALA A N 1
ATOM 1456 C CA . ALA A 1 194 ? -25.726 -2.841 28.052 1.00 87.75 194 ALA A CA 1
ATOM 1457 C C . ALA A 1 194 ? -24.396 -2.205 27.594 1.00 87.75 194 ALA A C 1
ATOM 1459 O O . ALA A 1 194 ? -23.686 -2.864 26.834 1.00 87.75 194 ALA A O 1
ATOM 1460 N N . PRO A 1 195 ? -23.958 -1.026 28.085 1.00 87.75 195 PRO A N 1
ATOM 1461 C CA . PRO A 1 195 ? -22.651 -0.469 27.724 1.00 87.75 195 PRO A CA 1
ATOM 1462 C C . PRO A 1 195 ? -21.468 -1.354 28.142 1.00 87.75 195 PRO A C 1
ATOM 1464 O O . PRO A 1 195 ? -20.473 -1.428 27.423 1.00 87.75 195 PRO A O 1
ATOM 1467 N N . VAL A 1 196 ? -21.576 -2.071 29.268 1.00 86.69 196 VAL A N 1
ATOM 1468 C CA . VAL A 1 196 ? -20.529 -2.992 29.749 1.00 86.69 196 VAL A CA 1
ATOM 1469 C C . VAL A 1 196 ? -20.444 -4.230 28.854 1.00 86.69 196 VAL A C 1
ATOM 1471 O O . VAL A 1 196 ? -19.350 -4.655 28.476 1.00 86.69 196 VAL A O 1
ATOM 1474 N N . ILE A 1 197 ? -21.596 -4.782 28.456 1.00 89.44 197 ILE A N 1
ATOM 1475 C CA . ILE A 1 197 ? -21.665 -5.881 27.481 1.00 89.44 197 ILE A CA 1
ATOM 1476 C C . ILE A 1 197 ? -21.102 -5.421 26.130 1.00 89.44 197 ILE A C 1
ATOM 1478 O O . ILE A 1 197 ? -20.255 -6.101 25.548 1.00 89.44 197 ILE A O 1
ATOM 1482 N N . GLY A 1 198 ? -21.519 -4.243 25.660 1.00 89.94 198 GLY A N 1
ATOM 1483 C CA . GLY A 1 198 ? -21.018 -3.628 24.434 1.00 89.94 198 GLY A CA 1
ATOM 1484 C C . GLY A 1 198 ? -19.501 -3.453 24.456 1.00 89.94 198 GLY A C 1
ATOM 1485 O O . GLY A 1 198 ? -18.834 -3.806 23.485 1.00 89.94 198 GLY A O 1
ATOM 1486 N N . TRP A 1 199 ? -18.934 -3.010 25.582 1.00 90.69 199 TRP A N 1
ATOM 1487 C CA . TRP A 1 199 ? -17.486 -2.914 25.773 1.00 90.69 199 TRP A CA 1
ATOM 1488 C C . TRP A 1 199 ? -16.782 -4.271 25.658 1.00 90.69 199 TRP A C 1
ATOM 1490 O O . TRP A 1 199 ? -15.777 -4.366 24.956 1.00 90.69 199 TRP A O 1
ATOM 1500 N N . LEU A 1 200 ? -17.301 -5.336 26.282 1.00 93.12 200 LEU A N 1
ATOM 1501 C CA . LEU A 1 200 ? -16.712 -6.679 26.177 1.00 93.12 200 LEU A CA 1
ATOM 1502 C C . LEU A 1 200 ? -16.700 -7.190 24.731 1.00 93.12 200 LEU A C 1
ATOM 1504 O O . LEU A 1 200 ? -15.700 -7.753 24.277 1.00 93.12 200 LEU A O 1
ATOM 1508 N N . ILE A 1 201 ? -17.797 -6.980 24.000 1.00 93.69 201 ILE A N 1
ATOM 1509 C CA . ILE A 1 201 ? -17.907 -7.370 22.590 1.00 93.69 201 ILE A CA 1
ATOM 1510 C C . ILE A 1 201 ? -16.943 -6.534 21.739 1.00 93.69 201 ILE A C 1
ATOM 1512 O O . ILE A 1 201 ? -16.174 -7.098 20.958 1.00 93.69 201 ILE A O 1
ATOM 1516 N N . ALA A 1 202 ? -16.923 -5.212 21.926 1.00 93.06 202 ALA A N 1
ATOM 1517 C CA . ALA A 1 202 ? -16.011 -4.308 21.228 1.00 93.06 202 ALA A CA 1
ATOM 1518 C C . ALA A 1 202 ? -14.541 -4.672 21.482 1.00 93.06 202 ALA A C 1
ATOM 1520 O O . ALA A 1 202 ? -13.758 -4.759 20.537 1.00 93.06 202 ALA A O 1
ATOM 1521 N N . LYS A 1 203 ? -14.181 -4.973 22.736 1.00 93.75 203 LYS A N 1
ATOM 1522 C CA . LYS A 1 203 ? -12.844 -5.431 23.128 1.00 93.75 203 LYS A CA 1
ATOM 1523 C C . LYS A 1 203 ? -12.458 -6.708 22.387 1.00 93.75 203 LYS A C 1
ATOM 1525 O O . LYS A 1 203 ? -11.389 -6.756 21.787 1.00 93.75 203 LYS A O 1
ATOM 1530 N N . ARG A 1 204 ? -13.334 -7.718 22.359 1.00 94.75 204 ARG A N 1
ATOM 1531 C CA . ARG A 1 204 ? -13.073 -8.965 21.618 1.00 94.75 204 ARG A CA 1
ATOM 1532 C C . ARG A 1 204 ? -12.892 -8.717 20.121 1.00 94.75 204 ARG A C 1
ATOM 1534 O O . ARG A 1 204 ? -11.990 -9.294 19.520 1.00 94.75 204 ARG A O 1
ATOM 1541 N N . ILE A 1 205 ? -13.710 -7.858 19.510 1.00 93.06 205 ILE A N 1
ATOM 1542 C CA . ILE A 1 205 ? -13.582 -7.505 18.085 1.00 93.06 205 ILE A CA 1
ATOM 1543 C C . ILE A 1 205 ? -12.238 -6.813 17.815 1.00 93.06 205 ILE A C 1
ATOM 1545 O O . ILE A 1 205 ? -11.547 -7.163 16.859 1.00 93.06 205 ILE A O 1
ATOM 1549 N N . ALA A 1 206 ? -11.840 -5.867 18.666 1.00 92.44 206 ALA A N 1
ATOM 1550 C CA . ALA A 1 206 ? -10.572 -5.160 18.527 1.00 92.44 206 ALA A CA 1
ATOM 1551 C C . ALA A 1 206 ? -9.367 -6.101 18.703 1.00 92.44 206 ALA A C 1
ATOM 1553 O O . ALA A 1 206 ? -8.475 -6.117 17.858 1.00 92.44 206 ALA A O 1
ATOM 1554 N N . GLU A 1 207 ? -9.366 -6.940 19.743 1.00 94.00 207 GLU A N 1
ATOM 1555 C CA . GLU A 1 207 ? -8.287 -7.900 20.011 1.00 94.00 207 GLU A CA 1
ATOM 1556 C C . GLU A 1 207 ? -8.152 -8.949 18.904 1.00 94.00 207 GLU A C 1
ATOM 1558 O O . GLU A 1 207 ? -7.042 -9.260 18.477 1.00 94.00 207 GLU A O 1
ATOM 1563 N N . THR A 1 208 ? -9.269 -9.494 18.417 1.00 93.56 208 THR A N 1
ATOM 1564 C CA . THR A 1 208 ? -9.246 -10.469 17.315 1.00 93.56 208 THR A CA 1
ATOM 1565 C C . THR A 1 208 ? -8.737 -9.840 16.022 1.00 93.56 208 THR A C 1
ATOM 1567 O O . THR A 1 208 ? -7.902 -10.438 15.348 1.00 93.56 208 THR A O 1
ATOM 1570 N N . SER A 1 209 ? -9.153 -8.609 15.711 1.00 91.31 209 SER A N 1
ATOM 1571 C CA . SER A 1 209 ? -8.647 -7.875 14.549 1.00 91.31 209 SER A CA 1
ATOM 1572 C C . SER A 1 209 ? -7.156 -7.547 14.666 1.00 91.31 209 SER A C 1
ATOM 1574 O O . SER A 1 209 ? -6.441 -7.654 13.673 1.00 91.31 209 SER A O 1
ATOM 1576 N N . ALA A 1 210 ? -6.675 -7.159 15.851 1.00 91.25 210 ALA A N 1
ATOM 1577 C CA . ALA A 1 210 ? -5.260 -6.868 16.081 1.00 91.25 210 ALA A CA 1
ATOM 1578 C C . ALA A 1 210 ? -4.392 -8.129 15.947 1.00 91.25 210 ALA A C 1
ATOM 1580 O O . ALA A 1 210 ? -3.317 -8.083 15.348 1.00 91.25 210 ALA A O 1
ATOM 1581 N N . LYS A 1 211 ? -4.879 -9.273 16.446 1.00 92.50 211 LYS A N 1
ATOM 1582 C CA . LYS A 1 211 ? -4.218 -10.574 16.272 1.00 92.50 211 LYS A CA 1
ATOM 1583 C C . LYS A 1 211 ? -4.146 -10.989 14.801 1.00 92.50 211 LYS A C 1
ATOM 1585 O O . LYS A 1 211 ? -3.084 -11.427 14.376 1.00 92.50 211 LYS A O 1
ATOM 1590 N N . ASP A 1 212 ? -5.217 -10.808 14.021 1.00 90.69 212 ASP A N 1
ATOM 1591 C CA . ASP A 1 212 ? -5.214 -11.118 12.577 1.00 90.69 212 ASP A CA 1
ATOM 1592 C C . ASP A 1 212 ? -4.232 -10.214 11.807 1.00 90.69 212 ASP A C 1
ATOM 1594 O O . ASP A 1 212 ? -3.407 -10.705 11.038 1.00 90.69 212 ASP A O 1
ATOM 1598 N N . LEU A 1 213 ? -4.225 -8.900 12.079 1.00 90.06 213 LEU A N 1
ATOM 1599 C CA . LEU A 1 213 ? -3.239 -7.979 11.493 1.00 90.06 213 LEU A CA 1
ATOM 1600 C C . LEU A 1 213 ? -1.798 -8.408 11.813 1.00 90.06 213 LEU A C 1
ATOM 1602 O O . LEU A 1 213 ? -0.954 -8.442 10.919 1.00 90.06 213 LEU A O 1
ATOM 1606 N N . ARG A 1 214 ? -1.522 -8.776 13.070 1.00 90.56 214 ARG A N 1
ATOM 1607 C CA . ARG A 1 214 ? -0.186 -9.206 13.500 1.00 90.56 214 ARG A CA 1
ATOM 1608 C C . ARG A 1 214 ? 0.227 -10.544 12.888 1.00 90.56 214 ARG A C 1
ATOM 1610 O O . ARG A 1 214 ? 1.370 -10.671 12.470 1.00 90.56 214 ARG A O 1
ATOM 1617 N N . ALA A 1 215 ? -0.692 -11.501 12.775 1.00 89.44 215 ALA A N 1
ATOM 1618 C CA . ALA A 1 215 ? -0.422 -12.791 12.145 1.00 89.44 215 ALA A CA 1
ATOM 1619 C C . ALA A 1 215 ? -0.058 -12.636 10.659 1.00 89.44 215 ALA A C 1
ATOM 1621 O O . ALA A 1 215 ? 0.879 -13.266 10.179 1.00 89.44 215 ALA A O 1
ATOM 1622 N N . ARG A 1 216 ? -0.749 -11.752 9.927 1.00 88.50 216 ARG A N 1
ATOM 1623 C CA . ARG A 1 216 ? -0.417 -11.449 8.522 1.00 88.50 216 ARG A CA 1
ATOM 1624 C C . ARG A 1 216 ? 0.907 -10.714 8.385 1.00 88.50 216 ARG A C 1
ATOM 1626 O O . ARG A 1 216 ? 1.653 -10.971 7.444 1.00 88.50 216 ARG A O 1
ATOM 1633 N N . TRP A 1 217 ? 1.202 -9.821 9.327 1.00 89.25 217 TRP A N 1
ATOM 1634 C CA . TRP A 1 217 ? 2.488 -9.141 9.384 1.00 89.25 217 TRP A CA 1
ATOM 1635 C C . TRP A 1 217 ? 3.644 -10.135 9.574 1.00 89.25 217 TRP A C 1
ATOM 1637 O O . TRP A 1 217 ? 4.607 -10.112 8.811 1.00 89.25 217 TRP A O 1
ATOM 1647 N N . GLU A 1 218 ? 3.523 -11.032 10.550 1.00 87.06 218 GLU A N 1
ATOM 1648 C CA . GLU A 1 218 ? 4.507 -12.081 10.830 1.00 87.06 218 GLU A CA 1
ATOM 1649 C C . GLU A 1 218 ? 4.636 -13.077 9.670 1.00 87.06 218 GLU A C 1
ATOM 1651 O O . GLU A 1 218 ? 5.745 -13.473 9.312 1.00 87.06 218 GLU A O 1
ATOM 1656 N N . GLY A 1 219 ? 3.526 -13.423 9.016 1.00 83.81 219 GLY A N 1
ATOM 1657 C CA . GLY A 1 219 ? 3.539 -14.281 7.834 1.00 83.81 219 GLY A CA 1
ATOM 1658 C C . GLY A 1 219 ? 4.349 -13.687 6.676 1.00 83.81 219 GLY A C 1
ATOM 1659 O O . GLY A 1 219 ? 5.230 -14.346 6.131 1.00 83.81 219 GLY A O 1
ATOM 1660 N N . LEU A 1 220 ? 4.150 -12.397 6.382 1.00 82.81 220 LEU A N 1
ATOM 1661 C CA . LEU A 1 220 ? 4.938 -11.687 5.368 1.00 82.81 220 LEU A CA 1
ATOM 1662 C C . LEU A 1 220 ? 6.433 -11.627 5.706 1.00 82.81 220 LEU A C 1
ATOM 1664 O O . LEU A 1 220 ? 7.268 -11.818 4.826 1.00 82.81 220 LEU A O 1
ATOM 1668 N N . LEU A 1 221 ? 6.781 -11.376 6.972 1.00 82.12 221 LEU A N 1
ATOM 1669 C CA . LEU A 1 221 ? 8.181 -11.294 7.406 1.00 82.12 221 LEU A CA 1
ATOM 1670 C C . LEU A 1 221 ? 8.880 -12.656 7.458 1.00 82.12 221 LEU A C 1
ATOM 1672 O O . LEU A 1 221 ? 10.078 -12.734 7.215 1.00 82.12 221 LEU A O 1
ATOM 1676 N N . SER A 1 222 ? 8.144 -13.723 7.764 1.00 79.25 222 SER A N 1
ATOM 1677 C CA . SER A 1 222 ? 8.670 -15.094 7.767 1.00 79.25 222 SER A CA 1
ATOM 1678 C C . SER A 1 222 ? 8.780 -15.698 6.363 1.00 79.25 222 SER A C 1
ATOM 1680 O O . SER A 1 222 ? 9.273 -16.815 6.219 1.00 79.25 222 SER A O 1
ATOM 1682 N N . GLY A 1 223 ? 8.318 -14.988 5.325 1.00 67.31 223 GLY A N 1
ATOM 1683 C CA . GLY A 1 223 ? 8.286 -15.490 3.950 1.00 67.31 223 GLY A CA 1
ATOM 1684 C C . GLY A 1 223 ? 7.297 -16.640 3.745 1.00 67.31 223 GLY A C 1
ATOM 1685 O O . GLY A 1 223 ? 7.313 -17.284 2.696 1.00 67.31 223 GLY A O 1
ATOM 1686 N N . THR A 1 224 ? 6.429 -16.908 4.726 1.00 60.00 224 THR A N 1
ATOM 1687 C CA . THR A 1 224 ? 5.314 -17.833 4.541 1.00 60.00 224 THR A CA 1
ATOM 1688 C C . THR A 1 224 ? 4.295 -17.124 3.659 1.00 60.00 224 THR A C 1
ATOM 1690 O O . THR A 1 224 ? 3.844 -16.034 3.991 1.00 60.00 224 THR A O 1
ATOM 1693 N N . GLY A 1 225 ? 3.997 -17.691 2.485 1.00 57.75 225 GLY A N 1
ATOM 1694 C CA . GLY A 1 225 ? 3.178 -17.069 1.438 1.00 57.75 225 GLY A CA 1
ATOM 1695 C C . GLY A 1 225 ? 1.750 -16.754 1.887 1.00 57.75 225 GLY A C 1
ATOM 1696 O O . GLY A 1 225 ? 0.804 -17.464 1.546 1.00 57.75 225 GLY A O 1
ATOM 1697 N N . VAL A 1 226 ? 1.577 -15.680 2.657 1.00 61.03 226 VAL A N 1
ATOM 1698 C CA . VAL A 1 226 ? 0.274 -15.132 3.011 1.00 61.03 226 VAL A CA 1
ATOM 1699 C C . VAL A 1 226 ? -0.261 -14.465 1.760 1.00 61.03 226 VAL A C 1
ATOM 1701 O O . VAL A 1 226 ? 0.065 -13.325 1.466 1.00 61.03 226 VAL A O 1
ATOM 1704 N N . ILE A 1 227 ? -1.098 -15.178 1.016 1.00 62.69 227 ILE A N 1
ATOM 1705 C CA . ILE A 1 227 ? -1.774 -14.601 -0.143 1.00 62.69 227 ILE A CA 1
ATOM 1706 C C . ILE A 1 227 ? -2.752 -13.532 0.356 1.00 62.69 227 ILE A C 1
ATOM 1708 O O . ILE A 1 227 ? -3.618 -13.801 1.201 1.00 62.69 227 ILE A O 1
ATOM 1712 N N . ALA A 1 228 ? -2.624 -12.311 -0.166 1.00 62.03 228 ALA A N 1
ATOM 1713 C CA . ALA A 1 228 ? -3.579 -11.244 0.083 1.00 62.03 228 ALA A CA 1
ATOM 1714 C C . ALA A 1 228 ? -4.972 -11.677 -0.401 1.00 62.03 228 ALA A C 1
ATOM 1716 O O . ALA A 1 228 ? -5.228 -11.863 -1.587 1.00 62.03 228 ALA A O 1
ATOM 1717 N N . LYS A 1 229 ? -5.911 -11.852 0.532 1.00 63.19 229 LYS A N 1
ATOM 1718 C CA . LYS A 1 229 ? -7.303 -12.152 0.179 1.00 63.19 229 LYS A CA 1
ATOM 1719 C C . LYS A 1 229 ? -7.998 -10.853 -0.211 1.00 63.19 229 LYS A C 1
ATOM 1721 O O . LYS A 1 229 ? -8.295 -10.041 0.668 1.00 63.19 229 LYS A O 1
ATOM 1726 N N . ILE A 1 230 ? -8.310 -10.689 -1.495 1.00 61.97 230 ILE A N 1
ATOM 1727 C CA . ILE A 1 230 ? -9.107 -9.561 -2.002 1.00 61.97 230 ILE A CA 1
ATOM 1728 C C . ILE A 1 230 ? -10.376 -10.098 -2.660 1.00 61.97 230 ILE A C 1
ATOM 1730 O O . ILE A 1 230 ? -10.437 -10.258 -3.877 1.00 61.97 230 ILE A O 1
ATOM 1734 N N . PRO A 1 231 ? -11.432 -10.356 -1.873 1.00 57.41 231 PRO A N 1
ATOM 1735 C CA . PRO A 1 231 ? -12.719 -10.771 -2.426 1.00 57.41 231 PRO A CA 1
ATOM 1736 C C . PRO A 1 231 ? -13.317 -9.734 -3.390 1.00 57.41 231 PRO A C 1
ATOM 1738 O O . PRO A 1 231 ? -14.186 -10.071 -4.185 1.00 57.41 231 PRO A O 1
ATOM 1741 N N . GLU A 1 232 ? -12.881 -8.475 -3.294 1.00 58.88 232 GLU A N 1
ATOM 1742 C CA . GLU A 1 232 ? -13.392 -7.344 -4.073 1.00 58.88 232 GLU A CA 1
ATOM 1743 C C . GLU A 1 232 ? -12.766 -7.210 -5.469 1.00 58.88 232 GLU A C 1
ATOM 1745 O O . GLU A 1 232 ? -13.312 -6.479 -6.287 1.00 58.88 232 GLU A O 1
ATOM 1750 N N . ALA A 1 233 ? -11.660 -7.904 -5.764 1.00 57.06 233 ALA A N 1
ATOM 1751 C CA . ALA A 1 233 ? -10.994 -7.825 -7.069 1.00 57.06 233 ALA A CA 1
ATOM 1752 C C . ALA A 1 233 ? -11.660 -8.705 -8.141 1.00 57.06 233 ALA A C 1
ATOM 1754 O O . ALA A 1 233 ? -11.392 -8.533 -9.325 1.00 57.06 233 ALA A O 1
ATOM 1755 N N . VAL A 1 234 ? -12.536 -9.633 -7.736 1.00 61.25 234 VAL A N 1
ATOM 1756 C CA . VAL A 1 234 ? -13.266 -10.523 -8.647 1.00 61.25 234 VAL A CA 1
ATOM 1757 C C . VAL A 1 234 ? -14.718 -10.041 -8.753 1.00 61.25 234 VAL A C 1
ATOM 1759 O O . VAL A 1 234 ? -15.476 -10.186 -7.783 1.00 61.25 234 VAL A O 1
ATOM 1762 N N . PRO A 1 235 ? -15.133 -9.462 -9.897 1.00 60.28 235 PRO A N 1
ATOM 1763 C CA . PRO A 1 235 ? -16.531 -9.134 -10.144 1.00 60.28 235 PRO A CA 1
ATOM 1764 C C . PRO A 1 235 ? -17.367 -10.415 -10.109 1.00 60.28 235 PRO A C 1
ATOM 1766 O O . PRO A 1 235 ? -17.026 -11.407 -10.749 1.00 60.28 235 PRO A O 1
ATOM 1769 N N . LYS A 1 236 ? -18.462 -10.409 -9.348 1.00 66.31 236 LYS A N 1
ATOM 1770 C CA . LYS A 1 236 ? -19.410 -11.535 -9.307 1.00 66.31 236 LYS A CA 1
ATOM 1771 C C . LYS A 1 236 ? -20.593 -11.316 -10.239 1.00 66.31 236 LYS A C 1
ATOM 1773 O O . LYS A 1 236 ? -21.211 -12.285 -10.658 1.00 66.31 236 LYS A O 1
ATOM 1778 N N . ASN A 1 237 ? -20.893 -10.055 -10.557 1.00 67.94 237 ASN A N 1
ATOM 1779 C CA . ASN A 1 237 ? -21.987 -9.663 -11.436 1.00 67.94 237 ASN A CA 1
ATOM 1780 C C . ASN A 1 237 ? -21.529 -8.569 -12.420 1.00 67.94 237 ASN A C 1
ATOM 1782 O O . ASN A 1 237 ? -20.737 -7.711 -12.025 1.00 67.94 237 ASN A O 1
ATOM 1786 N N . PRO A 1 238 ? -22.084 -8.516 -13.648 1.00 68.38 238 PRO A N 1
ATOM 1787 C CA . PRO A 1 238 ? -21.732 -7.504 -14.655 1.00 68.38 238 PRO A CA 1
ATOM 1788 C C . PRO A 1 238 ? -21.975 -6.045 -14.231 1.00 68.38 238 PRO A C 1
ATOM 1790 O O . PRO A 1 238 ? -21.367 -5.134 -14.778 1.00 68.38 238 PRO A O 1
ATOM 1793 N N . ASN A 1 239 ? -22.842 -5.808 -13.240 1.00 73.62 239 ASN A N 1
ATOM 1794 C CA . ASN A 1 239 ? -23.217 -4.461 -12.791 1.00 73.62 239 ASN A CA 1
ATOM 1795 C C . ASN A 1 239 ? -22.295 -3.896 -11.688 1.00 73.62 239 ASN A C 1
ATOM 1797 O O . ASN A 1 239 ? -22.541 -2.809 -11.167 1.00 73.62 239 ASN A O 1
ATOM 1801 N N . GLU A 1 240 ? -21.247 -4.621 -11.285 1.00 77.19 240 GLU A N 1
ATOM 1802 C CA . GLU A 1 240 ? -20.346 -4.215 -10.198 1.00 77.19 240 GLU A CA 1
ATOM 1803 C C . GLU A 1 240 ? -19.225 -3.282 -10.688 1.00 77.19 240 GLU A C 1
ATOM 1805 O O . GLU A 1 240 ? -18.049 -3.647 -10.727 1.00 77.19 240 GLU A O 1
ATOM 1810 N N . THR A 1 241 ? -19.583 -2.037 -11.011 1.00 80.50 241 THR A N 1
ATOM 1811 C CA . THR A 1 241 ? -18.666 -1.026 -11.580 1.00 80.50 241 THR A CA 1
ATOM 1812 C C . THR A 1 241 ? -17.431 -0.747 -10.719 1.00 80.50 241 THR A C 1
ATOM 1814 O O . THR A 1 241 ? -16.335 -0.579 -11.245 1.00 80.50 241 THR A O 1
ATOM 1817 N N . ALA A 1 242 ? -17.568 -0.741 -9.390 1.00 77.62 242 ALA A N 1
ATOM 1818 C C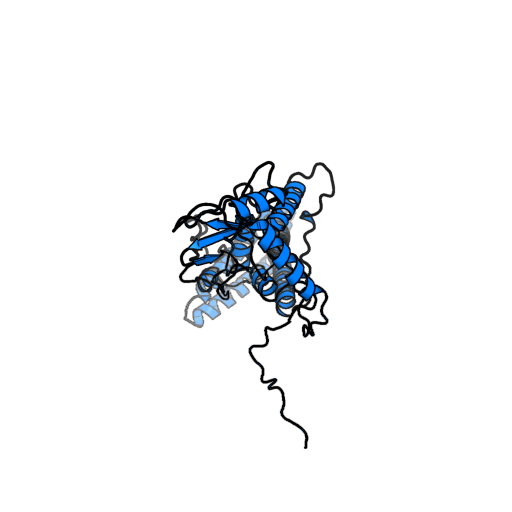A . ALA A 1 242 ? -16.450 -0.484 -8.479 1.00 77.62 242 ALA A CA 1
ATOM 1819 C C . ALA A 1 242 ? -15.412 -1.623 -8.455 1.00 77.62 242 ALA A C 1
ATOM 1821 O O . ALA A 1 242 ? -14.216 -1.358 -8.346 1.00 77.62 242 ALA A O 1
ATOM 1822 N N . ARG A 1 243 ? -15.855 -2.884 -8.561 1.00 78.38 243 ARG A N 1
ATOM 1823 C CA . ARG A 1 243 ? -14.949 -4.047 -8.601 1.00 78.38 243 ARG A CA 1
ATOM 1824 C C . ARG A 1 243 ? -14.267 -4.161 -9.953 1.00 78.38 243 ARG A C 1
ATOM 1826 O O . ARG A 1 243 ? -13.082 -4.463 -10.022 1.00 78.38 243 ARG A O 1
ATOM 1833 N N . GLU A 1 244 ? -15.001 -3.848 -11.012 1.00 79.94 244 GLU A N 1
ATOM 1834 C CA . GLU A 1 244 ? -14.461 -3.808 -12.363 1.00 79.94 244 GLU A CA 1
ATOM 1835 C C . GLU A 1 244 ? -13.401 -2.706 -12.520 1.00 79.94 244 GLU A C 1
ATOM 1837 O O . GLU A 1 244 ? -12.316 -2.965 -13.035 1.00 79.94 244 GLU A O 1
ATOM 1842 N N . ALA A 1 245 ? -13.641 -1.511 -11.968 1.00 83.88 245 ALA A N 1
ATOM 1843 C CA . ALA A 1 245 ? -12.636 -0.449 -11.917 1.00 83.88 245 ALA A CA 1
ATOM 1844 C C . ALA A 1 245 ? -11.382 -0.866 -11.126 1.00 83.88 245 ALA A C 1
ATOM 1846 O O . ALA A 1 245 ? -10.262 -0.536 -11.513 1.00 83.88 245 ALA A O 1
ATOM 1847 N N . LEU A 1 246 ? -11.554 -1.622 -10.034 1.00 81.94 246 LEU A N 1
ATOM 1848 C CA . LEU A 1 246 ? -10.437 -2.164 -9.262 1.00 81.94 246 LEU A CA 1
ATOM 1849 C C . LEU A 1 246 ? -9.627 -3.186 -10.072 1.00 81.94 246 LEU A C 1
ATOM 1851 O O . LEU A 1 246 ? -8.400 -3.102 -10.093 1.00 81.94 246 LEU A O 1
ATOM 1855 N N . ARG A 1 247 ? -10.300 -4.113 -10.763 1.00 82.56 247 ARG A N 1
ATOM 1856 C CA . ARG A 1 247 ? -9.671 -5.106 -11.646 1.00 82.56 247 ARG A CA 1
ATOM 1857 C C . ARG A 1 247 ? -8.861 -4.425 -12.748 1.00 82.56 247 ARG A C 1
ATOM 1859 O O . ARG A 1 247 ? -7.677 -4.707 -12.893 1.00 82.56 247 ARG A O 1
ATOM 1866 N N . GLN A 1 248 ? -9.467 -3.470 -13.453 1.00 85.12 248 GLN A N 1
ATOM 1867 C CA . GLN A 1 248 ? -8.795 -2.686 -14.493 1.00 85.12 248 GLN A CA 1
ATOM 1868 C C . GLN A 1 248 ? -7.604 -1.895 -13.934 1.00 85.12 248 GLN A C 1
ATOM 1870 O O . GLN A 1 248 ? -6.564 -1.796 -14.582 1.00 85.12 248 GLN A O 1
ATOM 1875 N N . GLY A 1 249 ? -7.721 -1.360 -12.714 1.00 84.94 249 GLY A N 1
ATOM 1876 C CA . GLY A 1 249 ? -6.624 -0.683 -12.025 1.00 84.94 249 GLY A CA 1
ATOM 1877 C C . GLY A 1 249 ? -5.437 -1.605 -11.735 1.00 84.94 249 GLY A C 1
ATOM 1878 O O . GLY A 1 249 ? -4.296 -1.211 -11.976 1.00 84.94 249 GLY A O 1
ATOM 1879 N N . LEU A 1 250 ? -5.697 -2.830 -11.266 1.00 85.00 250 LEU A N 1
ATOM 1880 C CA . LEU A 1 250 ? -4.667 -3.847 -11.017 1.00 85.00 250 LEU A CA 1
ATOM 1881 C C . LEU A 1 250 ? -4.030 -4.347 -12.323 1.00 85.00 250 LEU A C 1
ATOM 1883 O O . LEU A 1 250 ? -2.810 -4.469 -12.398 1.00 85.00 250 LEU A O 1
ATOM 1887 N N . GLU A 1 251 ? -4.820 -4.555 -13.376 1.00 85.12 251 GLU A N 1
ATOM 1888 C CA . GLU A 1 251 ? -4.304 -4.936 -14.699 1.00 85.12 251 GLU A CA 1
ATOM 1889 C C . GLU A 1 251 ? -3.434 -3.836 -15.303 1.00 85.12 251 GLU A C 1
ATOM 1891 O O . GLU A 1 251 ? -2.333 -4.109 -15.778 1.00 85.12 251 GLU A O 1
ATOM 1896 N N . LYS A 1 252 ? -3.871 -2.575 -15.210 1.00 87.44 252 LYS A N 1
ATOM 1897 C CA . LYS A 1 252 ? -3.077 -1.418 -15.636 1.00 87.44 252 LYS A CA 1
ATOM 1898 C C . LYS A 1 252 ? -1.766 -1.312 -14.851 1.00 87.44 252 LYS A C 1
ATOM 1900 O O . LYS A 1 252 ? -0.737 -0.990 -15.433 1.00 87.44 252 LYS A O 1
ATOM 1905 N N . LEU A 1 253 ? -1.790 -1.580 -13.545 1.00 87.06 253 LEU A N 1
ATOM 1906 C CA . LEU A 1 253 ? -0.598 -1.585 -12.693 1.00 87.06 253 LEU A CA 1
ATOM 1907 C C . LEU A 1 253 ? 0.405 -2.665 -13.125 1.00 87.06 253 LEU A C 1
ATOM 1909 O O . LEU A 1 253 ? 1.592 -2.380 -13.272 1.00 87.06 253 LEU A O 1
ATOM 1913 N N . SER A 1 254 ? -0.087 -3.880 -13.370 1.00 85.44 254 SER A N 1
ATOM 1914 C CA . SER A 1 254 ? 0.720 -5.005 -13.853 1.00 85.44 254 SER A CA 1
ATOM 1915 C C . SER A 1 254 ? 1.318 -4.715 -15.235 1.00 85.44 254 SER A C 1
ATOM 1917 O O . SER A 1 254 ? 2.513 -4.903 -15.460 1.00 85.44 254 SER A O 1
ATOM 1919 N N . ALA A 1 255 ? 0.514 -4.156 -16.141 1.00 85.94 255 ALA A N 1
ATOM 1920 C CA . ALA A 1 255 ? 0.944 -3.741 -17.472 1.00 85.94 255 ALA A CA 1
ATOM 1921 C C . ALA A 1 255 ? 2.024 -2.645 -17.429 1.00 85.94 255 ALA A C 1
ATOM 1923 O O . ALA A 1 255 ? 3.035 -2.738 -18.123 1.00 85.94 255 ALA A O 1
ATOM 1924 N N . GLU A 1 256 ? 1.860 -1.627 -16.578 1.00 87.31 256 GLU A N 1
ATOM 1925 C CA . GLU A 1 256 ? 2.872 -0.582 -16.385 1.00 87.31 256 GLU A CA 1
ATOM 1926 C C . GLU A 1 256 ? 4.178 -1.153 -15.823 1.00 87.31 256 GLU A C 1
ATOM 1928 O O . GLU A 1 256 ? 5.252 -0.729 -16.251 1.00 87.31 256 GLU A O 1
ATOM 1933 N N . GLN A 1 257 ? 4.108 -2.137 -14.924 1.00 86.94 257 GLN A N 1
ATOM 1934 C CA . GLN A 1 257 ? 5.280 -2.830 -14.387 1.00 86.94 257 GLN A CA 1
ATOM 1935 C C . GLN A 1 257 ? 6.010 -3.670 -15.453 1.00 86.94 257 GLN A C 1
ATOM 1937 O O . GLN A 1 257 ? 7.229 -3.797 -15.396 1.00 86.94 257 GLN A O 1
ATOM 1942 N N . GLN A 1 258 ? 5.290 -4.209 -16.441 1.00 84.56 258 GLN A N 1
ATOM 1943 C CA . GLN A 1 258 ? 5.842 -5.001 -17.550 1.00 84.56 258 GLN A CA 1
ATOM 1944 C C . GLN A 1 258 ? 6.207 -4.174 -18.793 1.00 84.56 258 GLN A C 1
ATOM 1946 O O . GLN A 1 258 ? 6.547 -4.746 -19.833 1.00 84.56 258 GLN A O 1
ATOM 1951 N N . SER A 1 259 ? 6.105 -2.846 -18.732 1.00 88.25 259 SER A N 1
ATOM 1952 C CA . SER A 1 259 ? 6.449 -1.986 -19.869 1.00 88.25 259 SER A CA 1
ATOM 1953 C C . SER A 1 259 ? 7.933 -2.101 -20.244 1.00 88.25 259 SER A C 1
ATOM 1955 O O . SER A 1 259 ? 8.764 -2.451 -19.415 1.00 88.25 259 SER A O 1
ATOM 1957 N N . ASN A 1 260 ? 8.293 -1.791 -21.490 1.00 88.56 260 ASN A N 1
ATOM 1958 C CA . ASN A 1 260 ? 9.689 -1.770 -21.961 1.00 88.56 260 ASN A CA 1
ATOM 1959 C C . ASN A 1 260 ? 10.258 -0.345 -22.100 1.00 88.56 260 ASN A C 1
ATOM 1961 O O . ASN A 1 260 ? 11.313 -0.153 -22.696 1.00 88.56 260 ASN A O 1
ATOM 1965 N N . SER A 1 261 ? 9.570 0.655 -21.547 1.00 87.81 261 SER A N 1
ATOM 1966 C CA . SER A 1 261 ? 10.017 2.050 -21.505 1.00 87.81 261 SER A CA 1
ATOM 1967 C C . SER A 1 261 ? 10.424 2.427 -20.081 1.00 87.81 261 SER A C 1
ATOM 1969 O O . SER A 1 261 ? 9.623 2.318 -19.143 1.00 87.81 261 SER A O 1
ATOM 1971 N N . VAL A 1 262 ? 11.677 2.858 -19.938 1.00 89.19 262 VAL A N 1
ATOM 1972 C CA . VAL A 1 262 ? 12.298 3.320 -18.696 1.00 89.19 262 VAL A CA 1
ATOM 1973 C C . VAL A 1 262 ? 12.678 4.787 -18.813 1.00 89.19 262 VAL A C 1
ATOM 1975 O O . VAL A 1 262 ? 12.909 5.311 -19.900 1.00 89.19 262 VAL A O 1
ATOM 1978 N N . PHE A 1 263 ? 12.766 5.457 -17.671 1.00 88.56 263 PHE A N 1
ATOM 1979 C CA . PHE A 1 263 ? 12.956 6.897 -17.639 1.00 88.56 263 PHE A CA 1
ATOM 1980 C C . PHE A 1 263 ? 14.283 7.273 -16.991 1.00 88.56 263 PHE A C 1
ATOM 1982 O O . PHE A 1 263 ? 14.555 6.873 -15.859 1.00 88.56 263 PHE A O 1
ATOM 1989 N N . TYR A 1 264 ? 15.093 8.062 -17.692 1.00 85.94 264 TYR A N 1
ATOM 1990 C CA . TYR A 1 264 ? 16.397 8.517 -17.218 1.00 85.94 264 TYR A CA 1
ATOM 1991 C C . TYR A 1 264 ? 16.317 9.946 -16.679 1.00 85.94 264 TYR A C 1
ATOM 1993 O O . TYR A 1 264 ? 16.007 10.880 -17.415 1.00 85.94 264 TYR A O 1
ATOM 2001 N N . ALA A 1 265 ? 16.625 10.120 -15.395 1.00 84.12 265 ALA A N 1
ATOM 2002 C CA . ALA A 1 265 ? 16.532 11.388 -14.674 1.00 84.12 265 ALA A CA 1
ATOM 2003 C C . ALA A 1 265 ? 17.920 11.970 -14.345 1.00 84.12 265 ALA A C 1
ATOM 2005 O O . ALA A 1 265 ? 18.194 12.353 -13.203 1.00 84.12 265 ALA A O 1
ATOM 2006 N N . GLY A 1 266 ? 18.815 12.004 -15.338 1.00 78.88 266 GLY A N 1
ATOM 2007 C CA . GLY A 1 266 ? 20.129 12.642 -15.222 1.00 78.88 266 GLY A CA 1
ATOM 2008 C C . GLY A 1 266 ? 20.958 12.069 -14.059 1.00 78.88 266 GLY A C 1
ATOM 2009 O O . GLY A 1 266 ? 21.213 10.864 -14.056 1.00 78.88 266 GLY A O 1
ATOM 2010 N N . PRO A 1 267 ? 21.345 12.875 -13.046 1.00 76.94 267 PRO A N 1
ATOM 2011 C CA . PRO A 1 267 ? 22.144 12.413 -11.902 1.00 76.94 267 PRO A CA 1
ATOM 2012 C C . PRO A 1 267 ? 21.503 11.286 -11.081 1.00 76.94 267 PRO A C 1
ATOM 2014 O O . PRO A 1 267 ? 22.207 10.540 -10.406 1.00 76.94 267 PRO A O 1
ATOM 2017 N N . LYS A 1 268 ? 20.169 11.146 -11.128 1.00 75.44 268 LYS A N 1
ATOM 2018 C CA . LYS A 1 268 ? 19.441 10.078 -10.422 1.00 75.44 268 LYS A CA 1
ATOM 2019 C C . LYS A 1 268 ? 19.508 8.729 -11.146 1.00 75.44 268 LYS A C 1
ATOM 2021 O O . LYS A 1 268 ? 19.100 7.722 -10.574 1.00 75.44 268 LYS A O 1
ATOM 2026 N N . GLY A 1 269 ? 20.004 8.702 -12.384 1.00 80.56 269 GLY A N 1
ATOM 2027 C CA . GLY A 1 269 ? 20.041 7.503 -13.212 1.00 80.56 269 GLY A CA 1
ATOM 2028 C C . GLY A 1 269 ? 18.671 7.103 -13.755 1.00 80.56 269 GLY A C 1
ATOM 2029 O O . GLY A 1 269 ? 17.770 7.933 -13.915 1.00 80.56 269 GLY A O 1
ATOM 2030 N N . VAL A 1 270 ? 18.519 5.813 -14.055 1.00 84.00 270 VAL A N 1
ATOM 2031 C CA . VAL A 1 270 ? 17.243 5.236 -14.488 1.00 84.00 270 VAL A CA 1
ATOM 2032 C C . VAL A 1 270 ? 16.325 5.067 -13.280 1.00 84.00 270 VAL A C 1
ATOM 2034 O O . VAL A 1 270 ? 16.653 4.375 -12.313 1.00 84.00 270 VAL A O 1
ATOM 2037 N N . LEU A 1 271 ? 15.153 5.697 -13.332 1.00 84.50 271 LEU A N 1
ATOM 2038 C CA . LEU A 1 271 ? 14.183 5.623 -12.250 1.00 84.50 271 LEU A CA 1
ATOM 2039 C C . LEU A 1 271 ? 13.706 4.178 -12.053 1.00 84.50 271 LEU A C 1
ATOM 2041 O O . LEU A 1 271 ? 13.390 3.477 -13.011 1.00 84.50 271 LEU A O 1
ATOM 2045 N N . GLY A 1 272 ? 13.638 3.751 -10.791 1.00 80.06 272 GLY A N 1
ATOM 2046 C CA . GLY A 1 272 ? 13.152 2.423 -10.410 1.00 80.06 272 GLY A CA 1
ATOM 2047 C C . GLY A 1 272 ? 14.216 1.327 -10.332 1.00 80.06 272 GLY A C 1
ATOM 2048 O O . GLY A 1 272 ? 13.966 0.313 -9.683 1.00 80.06 272 GLY A O 1
ATOM 2049 N N . MET A 1 273 ? 15.408 1.521 -10.918 1.00 77.44 273 MET A N 1
ATOM 2050 C CA . MET A 1 273 ? 16.520 0.551 -10.849 1.00 77.44 273 MET A CA 1
ATOM 2051 C C . MET A 1 273 ? 17.235 0.526 -9.483 1.00 77.44 273 MET A C 1
ATOM 2053 O O . MET A 1 273 ? 18.087 -0.323 -9.230 1.00 77.44 273 MET A O 1
ATOM 2057 N N . GLY A 1 274 ? 16.857 1.422 -8.565 1.00 70.44 274 GLY A N 1
ATOM 2058 C CA . GLY A 1 274 ? 17.428 1.507 -7.222 1.00 70.44 274 GLY A CA 1
ATOM 2059 C C . GLY A 1 274 ? 18.830 2.122 -7.205 1.00 70.44 274 GLY A C 1
ATOM 2060 O O . GLY A 1 274 ? 19.266 2.755 -8.160 1.00 70.44 274 GLY A O 1
ATOM 2061 N N . THR A 1 275 ? 19.541 1.967 -6.087 1.00 64.00 275 THR A N 1
ATOM 2062 C CA . THR A 1 275 ? 20.880 2.554 -5.883 1.00 64.00 275 THR A CA 1
ATOM 2063 C C . THR A 1 275 ? 22.023 1.688 -6.413 1.00 64.00 275 THR A C 1
ATOM 2065 O O . THR A 1 275 ? 23.157 2.150 -6.472 1.00 64.00 275 THR A O 1
ATOM 2068 N N . ARG A 1 276 ? 21.749 0.430 -6.781 1.00 61.91 276 ARG A N 1
ATOM 2069 C CA . ARG A 1 276 ? 22.749 -0.550 -7.227 1.00 61.91 276 ARG A CA 1
ATOM 2070 C C . ARG A 1 276 ? 22.528 -0.901 -8.693 1.00 61.91 276 ARG A C 1
ATOM 2072 O O . ARG A 1 276 ? 21.947 -1.934 -9.004 1.00 61.91 276 ARG A O 1
ATOM 2079 N N . TRP A 1 277 ? 23.006 -0.041 -9.579 1.00 70.56 277 TRP A N 1
ATOM 2080 C CA . TRP A 1 277 ? 23.066 -0.305 -11.012 1.00 70.56 277 TRP A CA 1
ATOM 2081 C C . TRP A 1 277 ? 24.456 0.067 -11.530 1.00 70.56 277 TRP A C 1
ATOM 2083 O O . TRP A 1 277 ? 25.133 0.922 -10.960 1.00 70.56 277 TRP A O 1
ATOM 2093 N N . GLY A 1 278 ? 24.901 -0.631 -12.571 1.00 64.62 278 GLY A N 1
ATOM 2094 C CA . GLY A 1 278 ? 26.166 -0.373 -13.247 1.00 64.62 278 GLY A CA 1
ATOM 2095 C C . GLY A 1 278 ? 25.905 0.011 -14.694 1.00 64.62 278 GLY A C 1
ATOM 2096 O O . GLY A 1 278 ? 25.004 -0.536 -15.329 1.00 64.62 278 GLY A O 1
ATOM 2097 N N . SER A 1 279 ? 26.686 0.954 -15.211 1.00 71.75 279 SER A N 1
ATOM 2098 C CA . SER A 1 279 ? 26.750 1.237 -16.641 1.00 71.75 279 SER A CA 1
ATOM 2099 C C . SER A 1 279 ? 28.087 0.757 -17.176 1.00 71.75 279 SER A C 1
ATOM 2101 O O . SER A 1 279 ? 29.134 1.199 -16.701 1.00 71.75 279 SER A O 1
ATOM 2103 N N . TRP A 1 280 ? 28.047 -0.091 -18.192 1.00 76.44 280 TRP A N 1
ATOM 2104 C CA . TRP A 1 280 ? 29.218 -0.446 -18.978 1.00 76.44 280 TRP A CA 1
ATOM 2105 C C . TRP A 1 280 ? 29.077 0.212 -20.338 1.00 76.44 280 TRP A C 1
ATOM 2107 O O . TRP A 1 280 ? 28.012 0.168 -20.951 1.00 76.44 280 TRP A O 1
ATOM 2117 N N . GLN A 1 281 ? 30.143 0.862 -20.782 1.00 75.81 281 GLN A N 1
ATOM 2118 C CA . GLN A 1 281 ? 30.210 1.488 -22.090 1.00 75.81 281 GLN A CA 1
ATOM 2119 C C . GLN A 1 281 ? 31.378 0.850 -22.824 1.00 75.81 281 GLN A C 1
ATOM 2121 O O . GLN A 1 281 ? 32.489 0.808 -22.298 1.00 75.81 281 GLN A O 1
ATOM 2126 N N . LEU A 1 282 ? 31.105 0.325 -24.015 1.00 76.81 282 LEU A N 1
ATOM 2127 C CA . LEU A 1 282 ? 32.125 -0.186 -24.913 1.00 76.81 282 LEU A CA 1
ATOM 2128 C C . LEU A 1 282 ? 32.286 0.825 -26.044 1.00 76.81 282 LEU A C 1
ATOM 2130 O O . LEU A 1 282 ? 31.350 1.055 -26.808 1.00 76.81 282 LEU A O 1
ATOM 2134 N N . ALA A 1 283 ? 33.458 1.446 -26.116 1.00 78.06 283 ALA A N 1
ATOM 2135 C CA . ALA A 1 283 ? 33.844 2.327 -27.205 1.00 78.06 283 ALA A CA 1
ATOM 2136 C C . ALA A 1 283 ? 35.005 1.662 -27.944 1.00 78.06 283 ALA A C 1
ATOM 2138 O O . ALA A 1 283 ? 36.156 1.790 -27.534 1.00 78.06 283 ALA A O 1
ATOM 2139 N N . GLU A 1 284 ? 34.686 0.903 -28.989 1.00 76.38 284 GLU A N 1
ATOM 2140 C CA . GLU A 1 284 ? 35.686 0.286 -29.859 1.00 76.38 284 GLU A CA 1
ATOM 2141 C C . GLU A 1 284 ? 35.745 0.995 -31.209 1.00 76.38 284 GLU A C 1
ATOM 2143 O O . GLU A 1 284 ? 34.729 1.427 -31.759 1.00 76.38 284 GLU A O 1
ATOM 2148 N N . GLU A 1 285 ? 36.961 1.110 -31.737 1.00 77.56 285 GLU A N 1
ATOM 2149 C CA . GLU A 1 285 ? 37.197 1.596 -33.088 1.00 77.56 285 GLU A CA 1
ATOM 2150 C C . GLU A 1 285 ? 36.853 0.488 -34.087 1.00 77.56 285 GLU A C 1
ATOM 2152 O O . GLU A 1 285 ? 37.393 -0.618 -34.036 1.00 77.56 285 GLU A O 1
ATOM 2157 N N . LEU A 1 286 ? 35.931 0.780 -35.004 1.00 75.69 286 LEU A N 1
ATOM 2158 C CA . LEU A 1 286 ? 35.583 -0.153 -36.067 1.00 75.69 286 LEU A CA 1
ATOM 2159 C C . LEU A 1 286 ? 36.660 -0.093 -37.148 1.00 75.69 286 LEU A C 1
ATOM 2161 O O . LEU A 1 286 ? 36.818 0.926 -37.816 1.00 75.69 286 LEU A O 1
ATOM 2165 N N . LEU A 1 287 ? 37.367 -1.204 -37.342 1.00 81.31 287 LEU A N 1
ATOM 2166 C CA . LEU A 1 287 ? 38.329 -1.360 -38.428 1.00 81.31 287 LEU A CA 1
ATOM 2167 C C . LEU A 1 287 ? 37.683 -2.122 -39.593 1.00 81.31 287 LEU A C 1
ATOM 2169 O O . LEU A 1 287 ? 37.045 -3.160 -39.373 1.00 81.31 287 LEU A O 1
ATOM 2173 N N . PRO A 1 288 ? 37.837 -1.654 -40.843 1.00 81.06 288 PRO A N 1
ATOM 2174 C CA . PRO A 1 288 ? 37.362 -2.403 -41.990 1.00 81.06 288 PRO A CA 1
ATOM 2175 C C . PRO A 1 288 ? 38.150 -3.711 -42.108 1.00 81.06 288 PRO A C 1
ATOM 2177 O O . PRO A 1 288 ? 39.372 -3.749 -41.971 1.00 81.06 288 PRO A O 1
ATOM 2180 N N . LYS A 1 289 ? 37.444 -4.808 -42.401 1.00 81.62 289 LYS A N 1
ATOM 2181 C CA . LYS A 1 289 ? 38.070 -6.122 -42.629 1.00 81.62 289 LYS A CA 1
ATOM 2182 C C . LYS A 1 289 ? 39.064 -6.098 -43.801 1.00 81.62 289 LYS A C 1
ATOM 2184 O O . LYS A 1 289 ? 40.011 -6.877 -43.816 1.00 81.62 289 LYS A O 1
ATOM 2189 N N . ASP A 1 290 ? 38.813 -5.238 -44.784 1.00 84.25 290 ASP A N 1
ATOM 2190 C CA . ASP A 1 290 ? 39.693 -4.977 -45.920 1.00 84.25 290 ASP A CA 1
ATOM 2191 C C . ASP A 1 290 ? 40.268 -3.558 -45.769 1.00 84.25 290 ASP A C 1
ATOM 2193 O O . ASP A 1 290 ? 39.499 -2.601 -45.870 1.00 84.25 290 ASP A O 1
ATOM 2197 N N . PRO A 1 291 ? 41.586 -3.396 -45.542 1.00 82.12 291 PRO A N 1
ATOM 2198 C CA . PRO A 1 291 ? 42.208 -2.086 -45.325 1.00 82.12 291 PRO A CA 1
ATOM 2199 C C . PRO A 1 291 ? 42.045 -1.108 -46.493 1.00 82.12 291 PRO A C 1
ATOM 2201 O O . PRO A 1 291 ? 42.266 0.086 -46.327 1.00 82.12 291 PRO A O 1
ATOM 2204 N N . THR A 1 292 ? 41.694 -1.605 -47.683 1.00 85.38 292 THR A N 1
ATOM 2205 C CA . THR A 1 292 ? 41.506 -0.784 -48.888 1.00 85.38 292 THR A CA 1
ATOM 2206 C C . THR A 1 292 ? 40.073 -0.289 -49.072 1.00 85.38 292 THR A C 1
ATOM 2208 O O . THR A 1 292 ? 39.803 0.455 -50.015 1.00 85.38 292 THR A O 1
ATOM 2211 N N . LYS A 1 293 ? 39.143 -0.698 -48.200 1.00 82.19 293 LYS A N 1
ATOM 2212 C CA . LYS A 1 293 ? 37.717 -0.385 -48.322 1.00 82.19 293 LYS A CA 1
ATOM 2213 C C . LYS A 1 293 ? 37.220 0.432 -47.144 1.00 82.19 293 LYS A C 1
ATOM 2215 O O . LYS A 1 293 ? 37.556 0.171 -45.993 1.00 82.19 293 LYS A O 1
ATOM 2220 N N . GLU A 1 294 ? 36.353 1.386 -47.453 1.00 79.56 294 GLU A N 1
ATOM 2221 C CA . GLU A 1 294 ? 35.621 2.145 -46.446 1.00 79.56 294 GLU A CA 1
ATOM 2222 C C . GLU A 1 294 ? 34.516 1.296 -45.804 1.00 79.56 294 GLU A C 1
ATOM 2224 O O . GLU A 1 294 ? 34.003 0.334 -46.386 1.00 79.56 294 GLU A O 1
ATOM 2229 N N . ILE A 1 295 ? 34.135 1.667 -44.582 1.00 77.62 295 ILE A N 1
ATOM 2230 C CA . ILE A 1 295 ? 33.037 1.026 -43.861 1.00 77.62 295 ILE A CA 1
ATOM 2231 C C . ILE A 1 295 ? 31.720 1.486 -44.489 1.00 77.62 295 ILE A C 1
ATOM 2233 O O . ILE A 1 295 ? 31.392 2.671 -44.481 1.00 77.62 295 ILE A O 1
ATOM 2237 N N . HIS A 1 296 ? 30.945 0.543 -45.024 1.00 78.38 296 HIS A N 1
ATOM 2238 C CA . HIS A 1 296 ? 29.607 0.840 -45.527 1.00 78.38 296 HIS A CA 1
ATOM 2239 C C . HIS A 1 296 ? 28.693 1.322 -44.400 1.00 78.38 296 HIS A C 1
ATOM 2241 O O . HIS A 1 296 ? 28.734 0.794 -43.288 1.00 78.38 296 HIS A O 1
ATOM 2247 N N . GLN A 1 297 ? 27.815 2.277 -44.708 1.00 77.31 297 GLN A N 1
ATOM 2248 C CA . GLN A 1 297 ? 26.767 2.680 -43.780 1.00 77.31 297 GLN A CA 1
ATOM 2249 C C . GLN A 1 297 ? 25.892 1.465 -43.445 1.00 77.31 297 GLN A C 1
ATOM 2251 O O . GLN A 1 297 ? 25.316 0.835 -44.333 1.00 77.31 297 GLN A O 1
ATOM 2256 N N . PHE A 1 298 ? 25.788 1.145 -42.159 1.00 79.50 298 PHE A N 1
ATOM 2257 C CA . PHE A 1 298 ? 24.926 0.088 -41.647 1.00 79.50 298 PHE A CA 1
ATOM 2258 C C . PHE A 1 298 ? 23.851 0.684 -40.743 1.00 79.50 298 PHE A C 1
ATOM 2260 O O . PHE A 1 298 ? 24.007 1.770 -40.182 1.00 79.50 298 PHE A O 1
ATOM 2267 N N . ARG A 1 299 ? 22.729 -0.024 -40.611 1.00 84.69 299 ARG A N 1
ATOM 2268 C CA . ARG A 1 299 ? 21.690 0.335 -39.647 1.00 84.69 299 ARG A CA 1
ATOM 2269 C C . ARG A 1 299 ? 22.108 -0.188 -38.279 1.00 84.69 299 ARG A C 1
ATOM 2271 O O . ARG A 1 299 ? 22.430 -1.368 -38.158 1.00 84.69 299 ARG A O 1
ATOM 2278 N N . SER A 1 300 ? 22.060 0.655 -37.249 1.00 85.62 300 SER A N 1
ATOM 2279 C CA . SER A 1 300 ? 22.378 0.262 -35.868 1.00 85.62 300 SER A CA 1
ATOM 2280 C C . SER A 1 300 ? 21.602 -0.985 -35.434 1.00 85.62 300 SER A C 1
ATOM 2282 O O . SER A 1 300 ? 22.157 -1.878 -34.795 1.00 85.62 300 SER A O 1
ATOM 2284 N N . TRP A 1 301 ? 20.345 -1.104 -35.870 1.00 88.44 301 TRP A N 1
ATOM 2285 C CA . TRP A 1 301 ? 19.503 -2.263 -35.593 1.00 88.44 301 TRP A CA 1
ATOM 2286 C C . TRP A 1 301 ? 20.091 -3.596 -36.074 1.00 88.44 301 TRP A C 1
ATOM 2288 O O . TRP A 1 301 ? 19.930 -4.609 -35.396 1.00 88.44 301 TRP A O 1
ATOM 2298 N N . ASP A 1 302 ? 20.786 -3.622 -37.213 1.00 87.69 302 ASP A N 1
ATOM 2299 C CA . ASP A 1 302 ? 21.343 -4.867 -37.753 1.00 87.69 302 ASP A CA 1
ATOM 2300 C C . ASP A 1 302 ? 22.469 -5.404 -36.860 1.00 87.69 302 ASP A C 1
ATOM 2302 O O . ASP A 1 302 ? 22.552 -6.613 -36.629 1.00 87.69 302 ASP A O 1
ATOM 2306 N N . LEU A 1 303 ? 23.280 -4.505 -36.294 1.00 85.94 303 LEU A N 1
ATOM 2307 C CA . LEU A 1 303 ? 24.305 -4.841 -35.307 1.00 85.94 303 LEU A CA 1
ATOM 2308 C C . LEU A 1 303 ? 23.672 -5.313 -33.992 1.00 85.94 303 LEU A C 1
ATOM 2310 O O . LEU A 1 303 ? 24.029 -6.372 -33.476 1.00 85.94 303 LEU A O 1
ATOM 2314 N N . ILE A 1 304 ? 22.696 -4.560 -33.479 1.00 87.50 304 ILE A N 1
ATOM 2315 C CA . ILE A 1 304 ? 21.974 -4.902 -32.247 1.00 87.50 304 ILE A CA 1
ATOM 2316 C C . ILE A 1 304 ? 21.301 -6.268 -32.356 1.00 87.50 304 ILE A C 1
ATOM 2318 O O . ILE A 1 304 ? 21.355 -7.043 -31.405 1.00 87.50 304 ILE A O 1
ATOM 2322 N N . ARG A 1 305 ? 20.709 -6.603 -33.506 1.00 89.38 305 ARG A N 1
ATOM 2323 C CA . ARG A 1 305 ? 20.095 -7.915 -33.731 1.00 89.38 305 ARG A CA 1
ATOM 2324 C C . ARG A 1 305 ? 21.117 -9.043 -33.588 1.00 89.38 305 ARG A C 1
ATOM 2326 O O . ARG A 1 305 ? 20.829 -10.037 -32.932 1.00 89.38 305 ARG A O 1
ATOM 2333 N N . ILE A 1 306 ? 22.314 -8.880 -34.155 1.00 88.88 306 ILE A N 1
ATOM 2334 C CA . ILE A 1 306 ? 23.390 -9.875 -34.032 1.00 88.88 306 ILE A CA 1
ATOM 2335 C C . ILE A 1 306 ? 23.830 -10.010 -32.570 1.00 88.88 306 ILE A C 1
ATOM 2337 O O . ILE A 1 306 ? 23.968 -11.128 -32.079 1.00 88.88 306 ILE A O 1
ATOM 2341 N N . ILE A 1 307 ? 24.007 -8.891 -31.859 1.00 87.50 307 ILE A N 1
ATOM 2342 C CA . ILE A 1 307 ? 24.353 -8.898 -30.429 1.00 87.50 307 ILE A CA 1
ATOM 2343 C C . ILE A 1 307 ? 23.262 -9.605 -29.619 1.00 87.50 307 ILE A C 1
ATOM 2345 O O . ILE A 1 307 ? 23.565 -10.465 -28.797 1.00 87.50 307 ILE A O 1
ATOM 2349 N N . HIS A 1 308 ? 21.992 -9.295 -29.877 1.00 88.50 308 HIS A N 1
ATOM 2350 C CA . HIS A 1 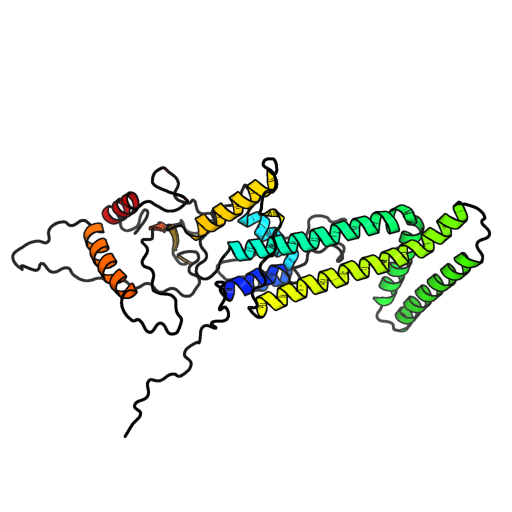308 ? 20.840 -9.920 -29.230 1.00 88.50 308 HIS A CA 1
ATOM 2351 C C . HIS A 1 308 ? 20.813 -11.434 -29.451 1.00 88.50 308 HIS A C 1
ATOM 2353 O O . HIS A 1 308 ? 20.622 -12.195 -28.502 1.00 88.50 308 HIS A O 1
ATOM 2359 N N . ASP A 1 309 ? 21.027 -11.877 -30.691 1.00 89.12 309 ASP A N 1
ATOM 2360 C CA . ASP A 1 309 ? 21.064 -13.295 -31.053 1.00 89.12 309 ASP A CA 1
ATOM 2361 C C . ASP A 1 309 ? 22.196 -14.030 -30.311 1.00 89.12 309 ASP A C 1
ATOM 2363 O O . ASP A 1 309 ? 21.993 -15.148 -29.832 1.00 89.12 309 ASP A O 1
ATOM 2367 N N . GLN A 1 310 ? 23.357 -13.386 -30.138 1.00 87.25 310 GLN A N 1
ATOM 2368 C CA . GLN A 1 310 ? 24.469 -13.930 -29.348 1.00 87.25 310 GLN A CA 1
ATOM 2369 C C . GLN A 1 310 ? 24.179 -13.930 -27.843 1.00 87.25 310 GLN A C 1
ATOM 2371 O O . GLN A 1 310 ? 24.436 -14.926 -27.171 1.00 87.25 310 GLN A O 1
ATOM 2376 N N . LEU A 1 311 ? 23.588 -12.864 -27.295 1.00 84.88 311 LEU A N 1
ATOM 2377 C CA . LEU A 1 311 ? 23.222 -12.802 -25.876 1.00 84.88 311 LEU A CA 1
ATOM 2378 C C . LEU A 1 311 ? 22.170 -13.857 -25.514 1.00 84.88 311 LEU A C 1
ATOM 2380 O O . LEU A 1 311 ? 22.260 -14.471 -24.455 1.00 84.88 311 LEU A O 1
ATOM 2384 N N . LYS A 1 312 ? 21.233 -14.160 -26.418 1.00 84.75 312 LYS A N 1
ATOM 2385 C CA . LYS A 1 312 ? 20.274 -15.264 -26.247 1.00 84.75 312 LYS A CA 1
ATOM 2386 C C . LYS A 1 312 ? 20.933 -16.641 -26.145 1.00 84.75 312 LYS A C 1
ATOM 2388 O O . LYS A 1 312 ? 20.327 -17.566 -25.607 1.00 84.75 312 LYS A O 1
ATOM 2393 N N . MET A 1 313 ? 22.171 -16.816 -26.610 1.00 82.50 313 MET A N 1
ATOM 2394 C CA . MET A 1 313 ? 22.899 -18.072 -26.396 1.00 82.50 313 MET A CA 1
ATOM 2395 C C . MET A 1 313 ? 23.239 -18.292 -24.915 1.00 82.50 313 MET A C 1
ATOM 2397 O O . MET A 1 313 ? 23.340 -19.445 -24.492 1.00 82.50 313 MET A O 1
ATOM 2401 N N . LEU A 1 314 ? 23.317 -17.226 -24.103 1.00 75.81 314 LEU A N 1
ATOM 2402 C CA . LEU A 1 314 ? 23.488 -17.325 -22.647 1.00 75.81 314 LEU A CA 1
ATOM 2403 C C . LEU A 1 314 ? 22.309 -18.049 -21.981 1.00 75.81 314 LEU A C 1
ATOM 2405 O O . LEU A 1 314 ? 22.507 -18.771 -21.011 1.00 75.81 314 LEU A O 1
ATOM 2409 N N . GLU A 1 315 ? 21.097 -17.928 -22.530 1.00 72.31 315 GLU A N 1
ATOM 2410 C CA . GLU A 1 315 ? 19.901 -18.629 -22.035 1.00 72.31 315 GLU A CA 1
ATOM 2411 C C . GLU A 1 315 ? 19.953 -20.147 -22.271 1.00 72.31 315 GLU A C 1
ATOM 2413 O O . GLU A 1 315 ? 19.279 -20.922 -21.581 1.00 72.31 315 GLU A O 1
ATOM 2418 N N . ARG A 1 316 ? 20.730 -20.572 -23.276 1.00 71.69 316 ARG A N 1
ATOM 2419 C CA . ARG A 1 316 ? 20.855 -21.969 -23.716 1.00 71.69 316 ARG A CA 1
ATOM 2420 C C . ARG A 1 316 ? 22.012 -22.703 -23.044 1.00 71.69 316 ARG A C 1
ATOM 2422 O O . ARG A 1 316 ? 21.974 -23.929 -22.967 1.00 71.69 316 ARG A O 1
ATOM 2429 N N . GLY A 1 317 ? 23.032 -21.980 -22.583 1.00 64.88 317 GLY A N 1
ATOM 2430 C CA . GLY A 1 317 ? 24.182 -22.572 -21.906 1.00 64.88 317 GLY A CA 1
ATOM 2431 C C . GLY A 1 317 ? 23.807 -23.175 -20.544 1.00 64.88 317 GLY A C 1
ATOM 2432 O O . GLY A 1 317 ? 22.895 -22.669 -19.884 1.00 64.88 317 GLY A O 1
ATOM 2433 N N . PRO A 1 318 ? 24.501 -24.233 -20.077 1.00 59.38 318 PRO A N 1
ATOM 2434 C CA . PRO A 1 318 ? 24.362 -24.743 -18.717 1.00 59.38 318 PRO A CA 1
ATOM 2435 C C . PRO A 1 318 ? 25.019 -23.755 -17.744 1.00 59.38 318 PRO A C 1
ATOM 2437 O O . PRO A 1 318 ? 26.090 -24.004 -17.195 1.00 59.38 318 PRO A O 1
ATOM 2440 N N . LEU A 1 319 ? 24.403 -22.589 -17.558 1.00 61.03 319 LEU A N 1
ATOM 2441 C CA . LEU A 1 319 ? 24.793 -21.680 -16.494 1.00 61.03 319 LEU A CA 1
ATOM 2442 C C . LEU A 1 319 ? 24.458 -22.382 -15.180 1.00 61.03 319 LEU A C 1
ATOM 2444 O O . LEU A 1 319 ? 23.295 -22.677 -14.900 1.00 61.03 319 LEU A O 1
ATOM 2448 N N . ASN A 1 320 ? 25.480 -22.676 -14.377 1.00 59.84 320 ASN A N 1
ATOM 2449 C CA . ASN A 1 320 ? 25.281 -23.076 -12.994 1.00 59.84 320 ASN A CA 1
ATOM 2450 C C . ASN A 1 320 ? 24.807 -21.835 -12.232 1.00 59.84 320 ASN A C 1
ATOM 2452 O O . ASN A 1 320 ? 25.598 -21.113 -11.633 1.00 59.84 320 ASN A O 1
ATOM 2456 N N . THR A 1 321 ? 23.517 -21.523 -12.346 1.00 59.12 321 THR A N 1
ATOM 2457 C CA . THR A 1 321 ? 22.953 -20.283 -11.815 1.00 59.12 321 THR A CA 1
ATOM 2458 C C . THR A 1 321 ? 22.818 -20.306 -10.298 1.00 59.12 321 THR A C 1
ATOM 2460 O O . THR A 1 321 ? 22.339 -19.331 -9.741 1.00 59.12 321 THR A O 1
ATOM 2463 N N . GLY A 1 322 ? 23.190 -21.387 -9.598 1.00 59.06 322 GLY A N 1
ATOM 2464 C CA . GLY A 1 322 ? 23.101 -21.451 -8.134 1.00 59.06 322 GLY A CA 1
ATOM 2465 C C . GLY A 1 322 ? 21.698 -21.153 -7.578 1.00 59.06 322 GLY A C 1
ATOM 2466 O O . GLY A 1 322 ? 21.579 -20.741 -6.429 1.00 59.06 322 GLY A O 1
ATOM 2467 N N . GLY A 1 323 ? 20.645 -21.312 -8.393 1.00 61.12 323 GLY A N 1
ATOM 2468 C CA . GLY A 1 323 ? 19.266 -20.938 -8.055 1.00 61.12 323 GLY A CA 1
ATOM 2469 C C . GLY A 1 323 ? 18.775 -19.595 -8.620 1.00 61.12 323 GLY A C 1
ATOM 2470 O O . GLY A 1 323 ? 17.604 -19.273 -8.434 1.00 61.12 323 GLY A O 1
ATOM 2471 N N . PHE A 1 324 ? 19.601 -18.822 -9.335 1.00 60.56 324 PHE A N 1
ATOM 2472 C CA . PHE A 1 324 ? 19.152 -17.620 -10.045 1.00 60.56 324 PHE A CA 1
ATOM 2473 C C . PHE A 1 324 ? 18.308 -17.972 -11.286 1.00 60.56 324 PHE A C 1
ATOM 2475 O O . PHE A 1 324 ? 18.572 -18.988 -11.947 1.00 60.56 324 PHE A O 1
ATOM 2482 N N . PRO A 1 325 ? 17.295 -17.146 -11.621 1.00 66.94 325 PRO A N 1
ATOM 2483 C CA . PRO A 1 325 ? 16.522 -17.311 -12.845 1.00 66.94 325 PRO A CA 1
ATOM 2484 C C . PRO A 1 325 ? 17.430 -17.201 -14.073 1.00 66.94 325 PRO A C 1
ATOM 2486 O O . PRO A 1 325 ? 18.488 -16.570 -14.030 1.00 66.94 325 PRO A O 1
ATOM 2489 N N . LYS A 1 326 ? 17.009 -17.825 -15.177 1.00 71.56 326 LYS A N 1
ATOM 2490 C CA . LYS A 1 326 ? 17.723 -17.698 -16.451 1.00 71.56 326 LYS A CA 1
ATOM 2491 C C . LYS A 1 326 ? 17.797 -16.216 -16.847 1.00 71.56 326 LYS A C 1
ATOM 2493 O O . LYS A 1 326 ? 16.816 -15.504 -16.619 1.00 71.56 326 LYS A O 1
ATOM 2498 N N . PRO A 1 327 ? 18.930 -15.754 -17.407 1.00 74.75 327 PRO A N 1
ATOM 2499 C CA . PRO A 1 327 ? 19.011 -14.400 -17.941 1.00 74.75 327 PRO A CA 1
ATOM 2500 C C . PRO A 1 327 ? 17.908 -14.205 -18.987 1.00 74.75 327 PRO A C 1
ATOM 2502 O O . PRO A 1 327 ? 17.550 -15.152 -19.676 1.00 74.75 327 PRO A O 1
ATOM 2505 N N . ASP A 1 328 ? 17.353 -13.002 -19.072 1.00 78.62 328 ASP A N 1
ATOM 2506 C CA . ASP A 1 328 ? 16.326 -12.643 -20.052 1.00 78.62 328 ASP A CA 1
ATOM 2507 C C . ASP A 1 328 ? 16.796 -11.387 -20.783 1.00 78.62 328 ASP A C 1
ATOM 2509 O O . ASP A 1 328 ? 17.184 -10.397 -20.151 1.00 78.62 328 ASP A O 1
ATOM 2513 N N . VAL A 1 329 ? 16.806 -11.443 -22.113 1.00 83.00 329 VAL A N 1
ATOM 2514 C CA . VAL A 1 329 ? 17.278 -10.349 -22.964 1.00 83.00 329 VAL A CA 1
ATOM 2515 C C . VAL A 1 329 ? 16.081 -9.625 -23.568 1.00 83.00 329 VAL A C 1
ATOM 2517 O O . VAL A 1 329 ? 15.422 -10.122 -24.487 1.00 83.00 329 VAL A O 1
ATOM 2520 N N . LYS A 1 330 ? 15.836 -8.402 -23.090 1.00 85.25 330 LYS A N 1
ATOM 2521 C CA . LYS A 1 330 ? 14.782 -7.513 -23.596 1.00 85.25 330 LYS A CA 1
ATOM 2522 C C . LYS A 1 330 ? 15.367 -6.238 -24.185 1.00 85.25 330 LYS A C 1
ATOM 2524 O O . LYS A 1 330 ? 16.364 -5.717 -23.693 1.00 85.25 330 LYS A O 1
ATOM 2529 N N . HIS A 1 331 ? 14.698 -5.717 -25.207 1.00 89.19 331 HIS A N 1
ATOM 2530 C CA . HIS A 1 331 ? 14.956 -4.377 -25.717 1.00 89.19 331 HIS A CA 1
ATOM 2531 C C . HIS A 1 331 ? 14.185 -3.361 -24.883 1.00 89.19 331 HIS A C 1
ATOM 2533 O O . HIS A 1 331 ? 12.973 -3.498 -24.704 1.00 89.19 331 HIS A O 1
ATOM 2539 N N . TRP A 1 332 ? 14.897 -2.353 -24.403 1.00 88.88 332 TRP A N 1
ATOM 2540 C CA . TRP A 1 332 ? 14.349 -1.282 -23.589 1.00 88.88 332 TRP A CA 1
ATOM 2541 C C . TRP A 1 332 ? 14.423 0.029 -24.356 1.00 88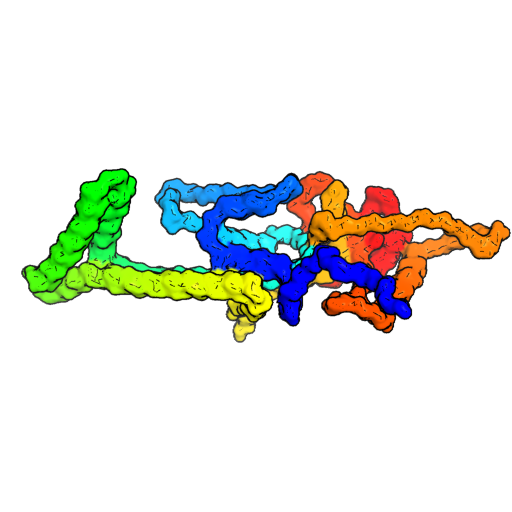.88 332 TRP A C 1
ATOM 2543 O O . TRP A 1 332 ? 15.217 0.166 -25.276 1.00 88.88 332 TRP A O 1
ATOM 2553 N N . ILE A 1 333 ? 13.566 0.977 -23.996 1.00 89.31 333 ILE A N 1
ATOM 2554 C CA . ILE A 1 333 ? 13.658 2.349 -24.479 1.00 89.31 333 ILE A CA 1
ATOM 2555 C C . ILE A 1 333 ? 13.873 3.254 -23.285 1.00 89.31 333 ILE A C 1
ATOM 2557 O O . ILE A 1 333 ? 13.091 3.238 -22.335 1.00 89.31 333 ILE A O 1
ATOM 2561 N N . VAL A 1 334 ? 14.936 4.040 -23.343 1.00 88.12 334 VAL A N 1
ATOM 2562 C CA . VAL A 1 334 ? 15.312 5.005 -22.324 1.00 88.12 334 VAL A CA 1
ATOM 2563 C C . VAL A 1 334 ? 14.863 6.390 -22.771 1.00 88.12 334 VAL A C 1
ATOM 2565 O O . VAL A 1 334 ? 15.459 6.992 -23.665 1.00 88.12 334 VAL A O 1
ATOM 2568 N N . SER A 1 335 ? 13.829 6.906 -22.114 1.00 87.94 335 SER A N 1
ATOM 2569 C CA . SER A 1 335 ? 13.304 8.252 -22.341 1.00 87.94 335 SER A CA 1
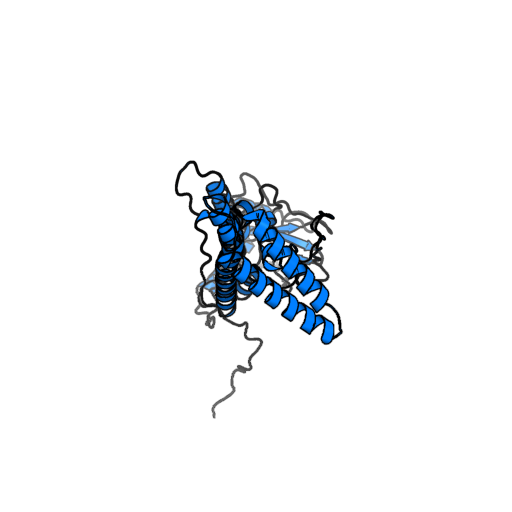ATOM 2570 C C . SER A 1 335 ? 13.916 9.234 -21.334 1.00 87.94 335 SER A C 1
ATOM 2572 O O . SER A 1 335 ? 13.810 9.011 -20.120 1.00 87.94 335 SER A O 1
ATOM 2574 N N . PRO A 1 336 ? 14.578 10.318 -21.776 1.00 85.69 336 PRO A N 1
ATOM 2575 C CA . PRO A 1 336 ? 15.124 11.318 -20.867 1.00 85.69 336 PRO A CA 1
ATOM 2576 C C . PRO A 1 336 ? 14.001 12.137 -20.220 1.00 85.69 336 PRO A C 1
ATOM 2578 O O . PRO A 1 336 ? 13.040 12.533 -20.877 1.00 85.69 336 PRO A O 1
ATOM 2581 N N . ILE A 1 337 ? 14.145 12.435 -18.931 1.00 84.88 337 ILE A N 1
ATOM 2582 C CA . ILE A 1 337 ? 13.249 13.330 -18.196 1.00 84.88 337 ILE A CA 1
ATOM 2583 C C . ILE A 1 337 ? 14.003 14.616 -17.866 1.00 84.88 337 ILE A C 1
ATOM 2585 O O . ILE A 1 337 ? 15.177 14.573 -17.493 1.00 84.88 337 ILE A O 1
ATOM 2589 N N . GLY A 1 338 ? 13.319 15.758 -17.962 1.00 78.62 338 GLY A N 1
ATOM 2590 C CA . GLY A 1 338 ? 13.861 17.037 -17.508 1.00 78.62 338 GLY A CA 1
ATOM 2591 C C . GLY A 1 338 ? 14.238 17.017 -16.022 1.00 78.62 338 GLY A C 1
ATOM 2592 O O . GLY A 1 338 ? 13.600 16.345 -15.205 1.00 78.62 338 GLY A O 1
ATOM 2593 N N . GLU A 1 339 ? 15.280 17.766 -15.668 1.00 76.19 339 GLU A N 1
ATOM 2594 C CA . GLU A 1 339 ? 15.723 17.905 -14.283 1.00 76.19 339 GLU A CA 1
ATOM 2595 C C . GLU A 1 339 ? 14.602 18.498 -13.412 1.00 76.19 339 GLU A C 1
ATOM 2597 O O . GLU A 1 339 ? 13.973 19.491 -13.771 1.00 76.19 339 GLU A O 1
ATOM 2602 N N . GLY A 1 340 ? 14.318 17.861 -12.272 1.00 71.06 340 GLY A N 1
ATOM 2603 C CA . GLY A 1 340 ? 13.277 18.313 -11.341 1.00 71.06 340 GLY A CA 1
ATOM 2604 C C . GLY A 1 340 ? 11.833 17.980 -11.739 1.00 71.06 340 GLY A C 1
ATOM 2605 O O . GLY A 1 340 ? 10.913 18.474 -11.096 1.00 71.06 340 GLY A O 1
ATOM 2606 N N . ALA A 1 341 ? 11.600 17.146 -12.757 1.00 76.62 341 ALA A N 1
ATOM 2607 C CA . ALA A 1 341 ? 10.243 16.756 -13.138 1.00 76.62 341 ALA A CA 1
ATOM 2608 C C . ALA A 1 341 ? 9.505 15.964 -12.034 1.00 76.62 341 ALA A C 1
ATOM 2610 O O . ALA A 1 341 ? 9.999 14.957 -11.523 1.00 76.62 341 ALA A O 1
ATOM 2611 N N . ASP A 1 342 ? 8.268 16.379 -11.738 1.00 76.00 342 ASP A N 1
ATOM 2612 C CA . ASP A 1 342 ? 7.393 15.764 -10.724 1.00 76.00 342 ASP A CA 1
ATOM 2613 C C . ASP A 1 342 ? 6.483 14.646 -11.270 1.00 76.00 342 ASP A C 1
ATOM 2615 O O . ASP A 1 342 ? 5.679 14.052 -10.537 1.00 76.00 342 ASP A O 1
ATOM 2619 N N . SER A 1 343 ? 6.508 14.405 -12.579 1.00 80.69 343 SER A N 1
ATOM 2620 C CA . SER A 1 343 ? 5.719 13.374 -13.255 1.00 80.69 343 SER A CA 1
ATOM 2621 C C . SER A 1 343 ? 6.360 12.967 -14.567 1.00 80.69 343 SER A C 1
ATOM 2623 O O . SER A 1 343 ? 7.006 13.782 -15.219 1.00 80.69 343 SER A O 1
ATOM 2625 N N . VAL A 1 344 ? 6.095 11.729 -14.972 1.00 84.62 344 VAL A N 1
ATOM 2626 C CA . VAL A 1 344 ? 6.432 11.227 -16.302 1.00 84.62 344 VAL A CA 1
ATOM 2627 C C . VAL A 1 344 ? 5.163 10.973 -17.102 1.00 84.62 344 VAL A C 1
ATOM 2629 O O . VAL A 1 344 ? 4.116 10.648 -16.533 1.00 84.62 344 VAL A O 1
ATOM 2632 N N . THR A 1 345 ? 5.285 11.091 -18.418 1.00 83.38 345 THR A N 1
ATOM 2633 C CA . THR A 1 345 ? 4.274 10.659 -19.382 1.00 83.38 345 THR A CA 1
ATOM 2634 C C . THR A 1 345 ? 4.827 9.435 -20.090 1.00 83.38 345 THR A C 1
ATOM 2636 O O . THR A 1 345 ? 5.975 9.446 -20.529 1.00 83.38 345 THR A O 1
ATOM 2639 N N . ARG A 1 346 ? 4.044 8.357 -20.140 1.00 82.19 346 ARG A N 1
ATOM 2640 C CA . ARG A 1 346 ? 4.433 7.146 -20.867 1.00 82.19 346 ARG A CA 1
ATOM 2641 C C . ARG A 1 346 ? 4.151 7.323 -22.362 1.00 82.19 346 ARG A C 1
ATOM 2643 O O . ARG A 1 346 ? 3.260 8.100 -22.700 1.00 82.19 346 ARG A O 1
ATOM 2650 N N . PRO A 1 347 ? 4.898 6.634 -23.239 1.00 78.75 347 PRO A N 1
ATOM 2651 C CA . PRO A 1 347 ? 4.575 6.604 -24.658 1.00 78.75 347 PRO A CA 1
ATOM 2652 C C . PRO A 1 347 ? 3.159 6.051 -24.853 1.00 78.75 347 PRO A C 1
ATOM 2654 O O . PRO A 1 347 ? 2.847 4.985 -24.325 1.00 78.75 347 PRO A O 1
ATOM 2657 N N . ASP A 1 348 ? 2.341 6.767 -25.620 1.00 75.69 348 ASP A N 1
ATOM 2658 C CA . ASP A 1 348 ? 0.979 6.388 -26.000 1.00 75.69 348 ASP A CA 1
ATOM 2659 C C . ASP A 1 348 ? 0.847 6.500 -27.531 1.00 75.69 348 ASP A C 1
ATOM 2661 O O . ASP A 1 348 ? 1.507 7.336 -28.150 1.00 75.69 348 ASP A O 1
ATOM 2665 N N . GLY A 1 349 ? 0.003 5.672 -28.156 1.00 80.19 349 GLY A N 1
ATOM 2666 C CA . GLY A 1 349 ? -0.251 5.715 -29.603 1.00 80.19 349 GLY A CA 1
ATOM 2667 C C . GLY A 1 349 ? -0.359 4.337 -30.255 1.00 80.19 349 GLY A C 1
ATOM 2668 O O . GLY A 1 349 ? -0.319 3.310 -29.580 1.00 80.19 349 GLY A O 1
ATOM 2669 N N . GLU A 1 350 ? -0.486 4.309 -31.584 1.00 79.94 350 GLU A N 1
ATOM 2670 C CA . GLU A 1 350 ? -0.616 3.064 -32.362 1.00 79.94 350 GLU A CA 1
ATOM 2671 C C . GLU A 1 350 ? 0.634 2.176 -32.281 1.00 79.94 350 GLU A C 1
ATOM 2673 O O . GLU A 1 350 ? 0.543 0.951 -32.396 1.00 79.94 350 GLU A O 1
ATOM 2678 N N . ASP A 1 351 ? 1.791 2.775 -32.008 1.00 81.75 351 ASP A N 1
ATOM 2679 C CA . ASP A 1 351 ? 3.085 2.099 -31.907 1.00 81.75 351 ASP A CA 1
ATOM 2680 C C . ASP A 1 351 ? 3.349 1.488 -30.522 1.00 81.75 351 ASP A C 1
ATOM 2682 O O . ASP A 1 351 ? 4.369 0.828 -30.305 1.00 81.75 351 ASP A O 1
ATOM 2686 N N . VAL A 1 352 ? 2.401 1.647 -29.594 1.00 83.31 352 VAL A N 1
ATOM 2687 C CA . VAL A 1 352 ? 2.470 1.137 -28.225 1.00 83.31 352 VAL A CA 1
ATOM 2688 C C . VAL A 1 352 ? 1.320 0.160 -27.991 1.00 83.31 352 VAL A C 1
ATOM 2690 O O . VAL A 1 352 ? 0.155 0.461 -28.229 1.00 83.31 352 VAL A O 1
ATOM 2693 N N . ALA A 1 353 ? 1.635 -1.039 -27.512 1.00 80.00 353 ALA A N 1
ATOM 2694 C CA . ALA A 1 353 ? 0.659 -2.020 -27.055 1.00 80.00 353 ALA A CA 1
ATOM 2695 C C . ALA A 1 353 ? 0.808 -2.197 -25.544 1.00 80.00 353 ALA A C 1
ATOM 2697 O O . ALA A 1 353 ? 1.834 -2.682 -25.081 1.00 80.00 353 ALA A O 1
ATOM 2698 N N . THR A 1 354 ? -0.206 -1.814 -24.763 1.00 80.50 354 THR A N 1
ATOM 2699 C CA . THR A 1 354 ? -0.237 -2.082 -23.310 1.00 80.50 354 THR A CA 1
ATOM 2700 C C . THR A 1 354 ? 1.021 -1.560 -22.590 1.00 80.50 354 THR A C 1
ATOM 2702 O O . THR A 1 354 ? 1.676 -2.280 -21.844 1.00 80.50 354 THR A O 1
ATOM 2705 N N . PHE A 1 355 ? 1.389 -0.298 -22.852 1.00 83.25 355 PHE A N 1
ATOM 2706 C CA . PHE A 1 355 ? 2.616 0.362 -22.365 1.00 83.25 355 PHE A CA 1
ATOM 2707 C C . PHE A 1 355 ? 3.944 -0.230 -22.871 1.00 83.25 355 PHE A C 1
ATOM 2709 O O . PHE A 1 355 ? 5.007 0.205 -22.426 1.00 83.25 355 PHE A O 1
ATOM 2716 N N . GLN A 1 356 ? 3.914 -1.189 -23.798 1.00 86.06 356 GLN A N 1
ATOM 2717 C CA . GLN A 1 356 ? 5.099 -1.706 -24.475 1.00 86.06 356 GLN A CA 1
ATOM 2718 C C . GLN A 1 356 ? 5.214 -1.124 -25.879 1.00 86.06 356 GLN A C 1
ATOM 2720 O O . GLN A 1 356 ? 4.299 -1.231 -26.693 1.00 86.06 356 GLN A O 1
ATOM 2725 N N . VAL A 1 357 ? 6.360 -0.533 -26.182 1.00 87.94 357 VAL A N 1
ATOM 2726 C CA . VAL A 1 357 ? 6.691 -0.065 -27.523 1.00 87.94 357 VAL A CA 1
ATOM 2727 C C . VAL A 1 357 ? 6.924 -1.267 -28.432 1.00 87.94 357 VAL A C 1
ATOM 2729 O O . VAL A 1 357 ? 7.661 -2.193 -28.079 1.00 87.94 357 VAL A O 1
ATOM 2732 N N . LYS A 1 358 ? 6.269 -1.260 -29.594 1.00 89.88 358 LYS A N 1
ATOM 2733 C CA . LYS A 1 358 ? 6.287 -2.364 -30.555 1.00 89.88 358 LYS A CA 1
ATOM 2734 C C . LYS A 1 358 ? 7.648 -2.495 -31.259 1.00 89.88 358 LYS A C 1
ATOM 2736 O O . LYS A 1 358 ? 8.372 -1.509 -31.395 1.00 89.88 358 LYS A O 1
ATOM 2741 N N . PRO A 1 359 ? 7.992 -3.689 -31.780 1.00 87.44 359 PRO A N 1
ATOM 2742 C CA . PRO A 1 359 ? 9.298 -3.941 -32.394 1.00 87.44 359 PRO A CA 1
ATOM 2743 C C . PRO A 1 359 ? 9.684 -2.998 -33.541 1.00 87.44 359 PRO A C 1
ATOM 2745 O O . PRO A 1 359 ? 10.855 -2.647 -33.663 1.00 87.44 359 PRO A O 1
ATOM 2748 N N . HIS A 1 360 ? 8.729 -2.571 -34.375 1.00 89.00 360 HIS A N 1
ATOM 2749 C CA . HIS A 1 360 ? 9.024 -1.673 -35.499 1.00 89.00 360 HIS A CA 1
ATOM 2750 C C . HIS A 1 360 ? 9.460 -0.283 -35.022 1.00 89.00 360 HIS A C 1
ATOM 2752 O O . HIS A 1 360 ? 10.352 0.323 -35.613 1.00 89.00 360 HIS A O 1
ATOM 2758 N N . GLU A 1 361 ? 8.882 0.190 -33.920 1.00 88.94 361 GLU A N 1
ATOM 2759 C CA . GLU A 1 361 ? 9.220 1.477 -33.325 1.00 88.94 361 GLU A CA 1
ATOM 2760 C C . GLU A 1 361 ? 10.556 1.414 -32.578 1.00 88.94 361 GLU A C 1
ATOM 2762 O O . GLU A 1 361 ? 11.380 2.315 -32.717 1.00 88.94 361 GLU A O 1
ATOM 2767 N N . ILE A 1 362 ? 10.850 0.295 -31.902 1.00 88.62 362 ILE A N 1
ATOM 2768 C CA . ILE A 1 362 ? 12.185 0.031 -31.334 1.00 88.62 362 ILE A CA 1
ATOM 2769 C C . ILE A 1 362 ? 13.255 0.106 -32.433 1.00 88.62 362 ILE A C 1
ATOM 2771 O O . ILE A 1 362 ? 14.277 0.775 -32.269 1.00 88.62 362 ILE A O 1
ATOM 2775 N N . GLN A 1 363 ? 13.011 -0.536 -33.580 1.00 89.69 363 GLN A N 1
ATOM 2776 C CA . GLN A 1 363 ? 13.921 -0.486 -34.722 1.00 89.69 363 GLN A CA 1
ATOM 2777 C C . GLN A 1 363 ? 14.094 0.947 -35.247 1.00 89.69 363 GLN A C 1
ATOM 2779 O O . GLN A 1 363 ? 15.209 1.348 -35.595 1.00 89.69 363 GLN A O 1
ATOM 2784 N N . ARG A 1 364 ? 13.011 1.731 -35.316 1.00 89.25 364 ARG A N 1
ATOM 2785 C CA . ARG A 1 364 ? 13.069 3.130 -35.753 1.00 89.25 364 ARG A CA 1
ATOM 2786 C C . ARG A 1 364 ? 13.923 3.972 -34.806 1.00 89.25 364 ARG A C 1
ATOM 2788 O O . ARG A 1 364 ? 14.806 4.675 -35.300 1.00 89.25 364 ARG A O 1
ATOM 2795 N N . ILE A 1 365 ? 13.691 3.865 -33.496 1.00 87.88 365 ILE A N 1
ATOM 2796 C CA . ILE A 1 365 ? 14.429 4.582 -32.443 1.00 87.88 365 ILE A CA 1
ATOM 2797 C C . ILE A 1 365 ? 15.914 4.214 -32.487 1.00 87.88 365 ILE A C 1
ATOM 2799 O O . ILE A 1 365 ? 16.757 5.102 -32.557 1.00 87.88 365 ILE A O 1
ATOM 2803 N N . CYS A 1 366 ? 16.236 2.920 -32.551 1.00 87.69 366 CYS A N 1
ATOM 2804 C CA . CYS A 1 366 ? 17.614 2.430 -32.631 1.00 87.69 366 CYS A CA 1
ATOM 2805 C C . CYS A 1 366 ? 18.374 3.003 -33.843 1.00 87.69 366 CYS A C 1
ATOM 2807 O O . CYS A 1 366 ? 19.538 3.385 -33.740 1.00 87.69 366 CYS A O 1
ATOM 2809 N N . ASN A 1 367 ? 17.714 3.110 -35.000 1.00 86.56 367 ASN A N 1
ATOM 2810 C CA . ASN A 1 367 ? 18.350 3.595 -36.228 1.00 86.56 367 ASN A CA 1
ATOM 2811 C C . ASN A 1 367 ? 18.482 5.123 -36.314 1.00 86.56 367 ASN A C 1
ATOM 2813 O O . ASN A 1 367 ? 19.352 5.602 -37.034 1.00 86.56 367 ASN A O 1
ATOM 2817 N N . HIS A 1 368 ? 17.621 5.881 -35.629 1.00 82.69 368 HIS A N 1
ATOM 2818 C CA . HIS A 1 368 ? 17.583 7.351 -35.704 1.00 82.69 368 HIS A CA 1
ATOM 2819 C C . HIS A 1 368 ? 18.079 8.036 -34.428 1.00 82.69 368 HIS A C 1
ATOM 2821 O O . HIS A 1 368 ? 17.895 9.243 -34.271 1.00 82.69 368 HIS A O 1
ATOM 2827 N N . GLN A 1 369 ? 18.683 7.282 -33.511 1.00 70.69 369 GLN A N 1
ATOM 2828 C CA . GLN A 1 369 ? 19.141 7.792 -32.229 1.00 70.69 369 GLN A CA 1
ATOM 2829 C C . GLN A 1 369 ? 20.109 8.969 -32.418 1.00 70.69 369 GLN A C 1
ATOM 2831 O O . GLN A 1 369 ? 21.139 8.850 -33.082 1.00 70.69 369 GLN A O 1
ATOM 2836 N N . GLN A 1 370 ? 19.784 10.109 -31.807 1.00 60.50 370 GLN A N 1
ATOM 2837 C CA . GLN A 1 370 ? 20.647 11.287 -31.774 1.00 60.50 370 GLN A CA 1
ATOM 2838 C C . GLN A 1 370 ? 21.308 11.404 -30.397 1.00 60.50 370 GLN A C 1
ATOM 2840 O O . GLN A 1 370 ? 20.690 11.171 -29.353 1.00 60.50 370 GLN A O 1
ATOM 2845 N N . PHE A 1 371 ? 22.591 11.769 -30.368 1.00 59.03 371 PHE A N 1
ATOM 2846 C CA . PHE A 1 371 ? 23.262 12.089 -29.112 1.00 59.03 371 PHE A CA 1
ATOM 2847 C C . PHE A 1 371 ? 22.626 13.344 -28.499 1.00 59.03 371 PHE A C 1
ATOM 2849 O O . PHE A 1 371 ? 22.551 14.390 -29.132 1.00 59.03 371 PHE A O 1
ATOM 2856 N N . GLY A 1 372 ? 22.187 13.240 -27.244 1.00 57.84 372 GLY A N 1
ATOM 2857 C CA . GLY A 1 372 ? 21.724 14.388 -26.452 1.00 57.84 372 GLY A CA 1
ATOM 2858 C C . GLY A 1 372 ? 20.224 14.707 -26.497 1.00 57.84 372 GLY A C 1
ATOM 2859 O O . GLY A 1 372 ? 19.786 15.492 -25.664 1.00 57.84 372 GLY A O 1
ATOM 2860 N N . SER A 1 373 ? 19.418 14.080 -27.363 1.00 64.38 373 SER A N 1
ATOM 2861 C CA . SER A 1 373 ? 17.968 14.333 -27.435 1.00 64.38 373 SER A CA 1
ATOM 2862 C C . SER A 1 373 ? 17.160 13.088 -27.826 1.00 64.38 373 SER A C 1
ATOM 2864 O O . SER A 1 373 ? 17.654 12.207 -28.524 1.00 64.38 373 SER A O 1
ATOM 2866 N N . GLY A 1 374 ? 15.909 13.025 -27.359 1.00 78.06 374 GLY A N 1
ATOM 2867 C CA . GLY A 1 374 ? 14.956 11.970 -27.716 1.00 78.06 374 GLY A CA 1
ATOM 2868 C C . GLY A 1 374 ? 15.151 10.631 -26.999 1.00 78.06 374 GLY A C 1
ATOM 2869 O O . GLY A 1 374 ? 16.012 10.476 -26.129 1.00 78.06 374 GLY A O 1
ATOM 2870 N N . ASP A 1 375 ? 14.296 9.682 -27.370 1.00 83.81 375 ASP A N 1
ATOM 2871 C CA . ASP A 1 375 ? 14.303 8.310 -26.870 1.00 83.81 375 ASP A CA 1
ATOM 2872 C C . ASP A 1 375 ? 15.519 7.530 -27.383 1.00 83.81 375 ASP A C 1
ATOM 2874 O O . ASP A 1 375 ? 16.002 7.740 -28.499 1.00 83.81 375 ASP A O 1
ATOM 2878 N N . ARG A 1 376 ? 16.022 6.618 -26.550 1.00 85.12 376 ARG A N 1
ATOM 2879 C CA . ARG A 1 376 ? 17.213 5.806 -26.828 1.00 85.12 376 ARG A CA 1
ATOM 2880 C C . ARG A 1 376 ? 16.896 4.327 -26.701 1.00 85.12 376 ARG A C 1
ATOM 2882 O O . ARG A 1 376 ? 16.096 3.969 -25.845 1.00 85.12 376 ARG A O 1
ATOM 2889 N N . HIS A 1 377 ? 17.526 3.499 -27.530 1.00 86.81 377 HIS A N 1
ATOM 2890 C CA . HIS A 1 377 ? 17.493 2.040 -27.393 1.00 86.81 377 HIS A CA 1
ATOM 2891 C C . HIS A 1 377 ? 18.524 1.560 -26.368 1.00 86.81 377 HIS A C 1
ATOM 2893 O O . HIS A 1 377 ? 19.622 2.164 -26.332 1.00 86.81 377 HIS A O 1
#

Foldseek 3Di:
DDDPDDDPDPPPDPPPLAPPPFFLVQLVLLLQLLDQAALCVVQVPDDPVRGDDDDDDDDPPPPDPVPHDGRNLVSLVVLCCQLQNPPHFQDAAAPRGQSLQSNLSSLLSVVLVVVLVVVLVVLCVQLPVLLPVQLVVVVVLVVCLVVQCPDPDPVSNVVSVVSVVVVVVVLVCCLVPVPDDDPVNVSSNSSNCSNVVSVVVSVVSVVVSSVVSVVSSVCSNSNPPPRRDDPLCDDPDPPSVVNVSSVVSSLLSVLSNVAQEWEQQPPVGTPNPPPDDDDDDDDDDDDDPDNVDDDDDDFLVVVVVVVQVVVVVQQVDPPPCVPDDRDDDDHHKYFYDDHPDPGDDQDDDPQDDSSYGHPVVSSVCSRPPDPPDGIHD

Organism: NCBI:txid2706086

Secondary structure (DSSP, 8-state):
------------------SSS--HHHHHHHHGGG--S-GGGGGGG--SS-----PPPS-STT-SGGGPPPHHHHHHHHHHHHHH-TTPPPPPP-TTS-HHHHHHHHHHHHHHHHHHHHHHHHHIIIIIITTHHHHHHHHHHHHHHHHHHTSS-HHHHHHHHHHHHHHHHHHHHHHHH----SHHHHHHHHHHHHHHHHHHHHHHHHHHHHHHHHHHHHHHHTT-------TTSS-SSTT-HHHHHHHHHHHHHHHHHT-SEEEE-GGG-BTTS-S-------------SSTTSPPPP--HHHHHHHHHHHHGGGGTS----TTPPPP-----EEEE--TT-S------STTEETTEEPHHHHHHHHHHPBTTBS-B-

Radius of gyration: 31.23 Å; chains: 1; bounding box: 90×54×95 Å

Sequence (377 aa):
MANDGFDFSPGAQIPIQGSGGQTVATNALASAAYRDSPVETILDANSEWHKSVVKTGSSKLFKSDYFKPNLGEAFARAVQERMLGGARKALIQSFGMDPQTVVEHCLSANNLRKARDTRLTLVTVVFGVLFLPGMLAWVIAFRVRDALNKSKDTAFRAVGTVLLAAFGIGALVLMVKLPLDGLLALYVRGALVAPVIGWLIAKRIAETSAKDLRARWEGLLSGTGVIAKIPEAVPKNPNETAREALRQGLEKLSAEQQSNSVFYAGPKGVLGMGTRWGSWQLAEELLPKDPTKEIHQFRSWDLIRIIHDQLKMLERGPLNTGGFPKPDVKHWIVSPIGEGADSVTRPDGEDVATFQVKPHEIQRICNHQQFGSGDRH